Protein AF-A0A8J3FN92-F1 (afdb_monomer)

Organism: NCBI:txid1751298

Mean predicted aligned error: 16.48 Å

Radius of gyration: 30.53 Å; Cα contacts (8 Å, |Δi|>4): 1046; chains: 1; bounding box: 76×40×89 Å

InterPro domains:
  IPR008884 Macrocin-O-methyltransferase [PF05711] (435-612)
  IPR011701 Major facilitator superfamily [PF07690] (20-352)
  IPR029063 S-adenosyl-L-methionine-dependent methyltransferase superfamily [G3DSA:3.40.50.150] (393-631)
  IPR029063 S-adenosyl-L-methionine-dependent methyltransferase superfamily [SSF53335] (524-622)
  IPR036259 MFS transporter superfamily [G3DSA:1.20.1250.20] (9-387)
  IPR036259 MFS transporter superfamily [SSF103473] (17-394)

pLDDT: mean 85.81, std 14.99, range [24.7, 98.38]

Secondary structure (DSSP, 8-state):
--------S--HHHHHHHHHHHHHHHHHHHHHHHHHHHHHHHH--HHHHHHHHHHHHHHHHHHGGGHHHHHTTS-HHHHHHHHHHHHHHHHHHHHHHHHSSSS--HHHHHHHHHHHHHHHHHHHHHHHHHHHHHS-TTTHHHHHHHHHHHHHHHHHHHHHHHHHHHHHS-THHHHHHHHHHHHHHHHT------PPPPPP---HHHHHHHHHT-HHHHHHHHHHHHHHHHT--HHHHHHHHHHHHSTT-HHHHHHHHHHHHHHHHHHHHHHHH--S-HHHHHHHHHHHHHHHHHHHHT---HHHHHHHHHHHHHHHHHHHHHHHHHHHHSS-GGGHHHHHHHHHIIIIITHHHHHHHHHHHHHHH-HHHHHHHHHHHHHHHHHHHHHHHHHS-----TT------S--------TT-HHHHHHHTT--S--STTHHHHHHHHHHHHHHTT--SEEEEE--TTSHHHHHHHHHS-TTS-EEEEE-SSSPPPP-TTS-HHHHHHHHHHHTT--SSHHHHHHHHTTTTHHHHHHHHHHHTT--TTTTTEEEEES-HHHH----S-EEEEEE---SHHHHHHHHHHHTTTEEEEEEEEETTTTT-HHHHHHHHHHHTT-TTEEEEEESSSEEEEE-

Foldseek 3Di:
DDDPPPPPLDDLLLVLLLQLLLLLLLLVLLLLLLLLLLQCVQPVALLLSLQLQLLLQVLLLVCLLVLLVVQAPDDLLVLLLVLLQVLLVLLLQLLCQLPDPDHRPSVSNSVSSNSNSNSVSNNVSSCVQVLPFVDDPVCSVVSVVSSVVSSLLSNLNNQLVSLVCVQPHRSSVSSVSSSVSSVSSSVSNDDDDDDRDDDDSDDLVVLVVVQVVQVLLVLLLVLLLVLLLQAVLCSSLLQQCCVFAVVSRSNLSNLLSNLLSQLLVVLLVCLVVDPDQLLVLLLQLLLQLLVLQLVLLVDDPSVSNSNSSSSNSNSVNSNLNSSLVCLCVVDDPVSSVSSVVSSVCSNRVSRSNSSSVLSVVCNVPNSSVSSNVSSNSSNVSSVVSVVVVVPPPPPPPPPDDDDDPDDDDPPDDDLPCLLVLCLVQLLDPPNDPDQLVVLLVQLLVLQVVVFDDAEEEAPCQSNSSVLSNLSSHDLPHAYEYEDQLAQDDQADPLWDVVSNVVSVCLVVLNDPDPNSVVSSVCRPPRVVSNVVSCVVNVHDCVRSNYHYFHDQCVVTVADDAAHQEYEYADAYQVSLLSCCVRHVVRHTQFGKYKDSQCQPIPNNVCSVVVVVVPDVQWDWPDDDRMTMITGD

Structure (mmCIF, N/CA/C/O backbone):
data_AF-A0A8J3FN92-F1
#
_entry.id   AF-A0A8J3FN92-F1
#
loop_
_atom_site.group_PDB
_atom_site.id
_atom_site.type_symbol
_atom_site.label_atom_id
_atom_site.label_alt_id
_atom_site.label_comp_id
_atom_site.label_asym_id
_atom_site.label_entity_id
_atom_site.label_seq_id
_atom_site.pdbx_PDB_ins_code
_atom_site.Cartn_x
_atom_site.Cartn_y
_atom_site.Cartn_z
_atom_site.occupancy
_atom_site.B_iso_or_equiv
_atom_site.auth_seq_id
_atom_site.auth_comp_id
_atom_site.auth_asym_id
_atom_site.auth_atom_id
_atom_site.pdbx_PDB_model_num
ATOM 1 N N . MET A 1 1 ? -40.124 -22.293 2.763 1.00 37.16 1 MET A N 1
ATOM 2 C CA . MET A 1 1 ? -39.579 -21.018 2.245 1.00 37.16 1 MET A CA 1
ATOM 3 C C . MET A 1 1 ? -38.250 -21.311 1.565 1.00 37.16 1 MET A C 1
ATOM 5 O O . MET A 1 1 ? -37.435 -22.005 2.156 1.00 37.16 1 MET A O 1
ATOM 9 N N . ARG A 1 2 ? -38.061 -20.895 0.305 1.00 24.70 2 ARG A N 1
ATOM 10 C CA . ARG A 1 2 ? -36.775 -21.062 -0.399 1.00 24.70 2 ARG A CA 1
ATOM 11 C C . ARG A 1 2 ? -35.716 -20.167 0.270 1.00 24.70 2 ARG A C 1
ATOM 13 O O . ARG A 1 2 ? -36.079 -19.059 0.663 1.00 24.70 2 ARG A O 1
ATOM 20 N N . PRO A 1 3 ? -34.450 -20.601 0.397 1.00 33.12 3 PRO A N 1
ATOM 21 C CA . PRO A 1 3 ? -33.409 -19.762 0.971 1.00 33.12 3 PRO A CA 1
ATOM 22 C C . PRO A 1 3 ? -33.221 -18.541 0.071 1.00 33.12 3 PRO A C 1
ATOM 24 O O . PRO A 1 3 ? -33.032 -18.681 -1.139 1.00 33.12 3 PRO A O 1
ATOM 27 N N . ILE A 1 4 ? -33.302 -17.346 0.651 1.00 33.41 4 ILE A N 1
ATOM 28 C CA . ILE A 1 4 ? -32.921 -16.107 -0.026 1.00 33.41 4 ILE A CA 1
ATOM 29 C C . ILE A 1 4 ? -31.420 -16.236 -0.292 1.00 33.41 4 ILE A C 1
ATOM 31 O O . ILE A 1 4 ? -30.611 -16.167 0.631 1.00 33.41 4 ILE A O 1
ATOM 35 N N . ALA A 1 5 ? -31.049 -16.517 -1.542 1.00 33.19 5 ALA A N 1
ATOM 36 C CA . ALA A 1 5 ? -29.658 -16.564 -1.960 1.00 33.19 5 ALA A CA 1
ATOM 37 C C . ALA A 1 5 ? -28.997 -15.234 -1.572 1.00 33.19 5 ALA A C 1
ATOM 39 O O . ALA A 1 5 ? -29.401 -14.177 -2.060 1.00 33.19 5 ALA A O 1
ATOM 40 N 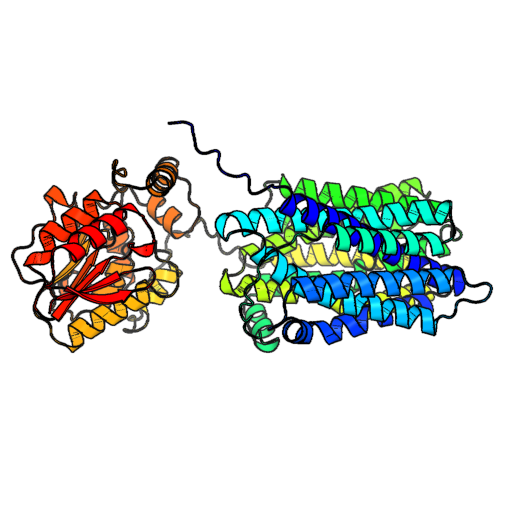N . ARG A 1 6 ? -28.007 -15.286 -0.669 1.00 41.16 6 ARG A N 1
ATOM 41 C CA . ARG A 1 6 ? -27.130 -14.151 -0.359 1.00 41.16 6 ARG A CA 1
ATOM 42 C C . ARG A 1 6 ? -26.590 -13.643 -1.693 1.00 41.16 6 ARG A C 1
ATOM 44 O O . ARG A 1 6 ? -25.859 -14.367 -2.366 1.00 41.16 6 ARG A O 1
ATOM 51 N N . ALA A 1 7 ? -27.002 -12.450 -2.116 1.00 52.44 7 ALA A N 1
ATOM 52 C CA . ALA A 1 7 ? -26.497 -11.872 -3.350 1.00 52.44 7 ALA A CA 1
ATOM 53 C C . ALA A 1 7 ? -24.972 -11.756 -3.220 1.00 52.44 7 ALA A C 1
ATOM 55 O O . ALA A 1 7 ? -24.471 -11.040 -2.354 1.00 52.44 7 ALA A O 1
ATOM 56 N N . SER A 1 8 ? -24.243 -12.517 -4.037 1.00 69.50 8 SER A N 1
ATOM 57 C CA . SER A 1 8 ? -22.784 -12.474 -4.094 1.00 69.50 8 SER A CA 1
ATOM 58 C C . SER A 1 8 ? -22.333 -11.030 -4.316 1.00 69.50 8 SER A C 1
ATOM 60 O O . SER A 1 8 ? -22.769 -10.380 -5.270 1.00 69.50 8 SER A O 1
ATOM 62 N N . TRP A 1 9 ? -21.446 -10.529 -3.452 1.00 76.75 9 TRP A N 1
ATOM 63 C CA . TRP A 1 9 ? -20.804 -9.224 -3.639 1.00 76.75 9 TRP A CA 1
ATOM 64 C C . TRP A 1 9 ? -20.029 -9.163 -4.959 1.00 76.75 9 TRP A C 1
ATOM 66 O O . TRP A 1 9 ? -19.867 -8.087 -5.527 1.00 76.75 9 TRP A O 1
ATOM 76 N N . TRP A 1 10 ? -19.600 -10.324 -5.464 1.00 84.00 10 TRP A N 1
ATOM 77 C CA . TRP A 1 10 ? -19.093 -10.499 -6.813 1.00 84.00 10 TRP A CA 1
ATOM 78 C C . TRP A 1 10 ? -20.262 -10.645 -7.793 1.00 84.00 10 TRP A C 1
ATOM 80 O O . TRP A 1 10 ? -20.818 -11.733 -7.964 1.00 84.00 10 TRP A O 1
ATOM 90 N N . ASN A 1 11 ? -20.645 -9.534 -8.418 1.00 86.56 11 ASN A N 1
ATOM 91 C CA . ASN A 1 11 ? -21.661 -9.451 -9.463 1.00 86.56 11 ASN A CA 1
ATOM 92 C C . ASN A 1 11 ? -21.067 -8.889 -10.769 1.00 86.56 11 ASN A C 1
ATOM 94 O O . ASN A 1 11 ? -19.880 -8.566 -10.846 1.00 86.56 11 ASN A O 1
ATOM 98 N N . ALA A 1 12 ? -21.894 -8.761 -11.810 1.00 86.19 12 ALA A N 1
ATOM 99 C CA . ALA A 1 12 ? -21.448 -8.259 -13.108 1.00 86.19 12 ALA A CA 1
ATOM 100 C C . ALA A 1 12 ? -20.805 -6.862 -13.023 1.00 86.19 12 ALA A C 1
ATOM 102 O O . ALA A 1 12 ? -19.780 -6.637 -13.654 1.00 86.19 12 ALA A O 1
ATOM 103 N N . ALA A 1 13 ? -21.344 -5.948 -12.209 1.00 85.31 13 ALA A N 1
ATOM 104 C CA . ALA A 1 13 ? -20.811 -4.594 -12.069 1.00 85.31 13 ALA A CA 1
ATOM 105 C C . ALA A 1 13 ? -19.442 -4.582 -11.371 1.00 85.31 13 ALA A C 1
ATOM 107 O O . ALA A 1 13 ? -18.504 -3.947 -11.852 1.00 85.31 13 ALA A O 1
ATOM 108 N N . THR A 1 14 ? -19.293 -5.312 -10.263 1.00 87.38 14 THR A N 1
ATOM 109 C CA . THR A 1 14 ? -18.003 -5.411 -9.563 1.00 87.38 14 THR A CA 1
ATOM 110 C C . THR A 1 14 ? -16.959 -6.127 -10.418 1.00 87.38 14 THR A C 1
ATOM 112 O O . THR A 1 14 ? -15.819 -5.679 -10.476 1.00 87.38 14 THR A O 1
ATOM 115 N N . ALA A 1 15 ? -17.347 -7.180 -11.145 1.00 89.00 15 ALA A N 1
ATOM 116 C CA . ALA A 1 15 ? -16.450 -7.909 -12.040 1.00 89.00 15 ALA A CA 1
ATOM 117 C C . ALA A 1 15 ? -15.995 -7.051 -13.233 1.00 89.00 15 ALA A C 1
ATOM 119 O O . ALA A 1 15 ? -14.806 -7.022 -13.546 1.00 89.00 15 ALA A O 1
ATOM 120 N N . GLN A 1 16 ? -16.917 -6.316 -13.866 1.00 89.94 16 GLN A N 1
ATOM 121 C CA . GLN A 1 16 ? -16.602 -5.377 -14.947 1.00 89.94 16 GLN A CA 1
ATOM 122 C C . GLN A 1 16 ? -15.615 -4.304 -14.483 1.00 89.94 16 GLN A C 1
ATOM 124 O O . GLN A 1 16 ? -14.618 -4.059 -15.160 1.00 89.94 16 GLN A O 1
ATOM 129 N N . TYR A 1 17 ? -15.846 -3.723 -13.302 1.00 89.94 17 TYR A N 1
ATOM 130 C CA . TYR A 1 17 ? -14.939 -2.734 -12.732 1.00 89.94 17 TYR A CA 1
ATOM 131 C C . TYR A 1 17 ? -13.543 -3.320 -12.471 1.00 89.94 17 TYR A C 1
ATOM 133 O O . TYR A 1 17 ? -12.545 -2.749 -12.905 1.00 89.94 17 TYR A O 1
ATOM 141 N N . THR A 1 18 ? -13.455 -4.470 -11.793 1.00 90.31 18 THR A N 1
ATOM 142 C CA . THR A 1 18 ? -12.167 -5.107 -11.477 1.00 90.31 18 THR A CA 1
ATOM 143 C C . THR A 1 18 ? -11.398 -5.509 -12.741 1.00 90.31 18 THR A C 1
ATOM 145 O O . THR A 1 18 ? -10.176 -5.367 -12.779 1.00 90.31 18 THR A O 1
ATOM 148 N N . LEU A 1 19 ? -12.093 -5.957 -13.793 1.00 92.31 19 LEU A N 1
ATOM 149 C CA . LEU A 1 19 ? -11.478 -6.233 -15.092 1.00 92.31 19 LEU A CA 1
ATOM 150 C C . LEU A 1 19 ? -10.980 -4.950 -15.772 1.00 92.31 19 LEU A C 1
ATOM 152 O O . LEU A 1 19 ? -9.858 -4.926 -16.274 1.00 92.31 19 LEU A O 1
ATOM 156 N N . GLY A 1 20 ? -11.787 -3.885 -15.765 1.00 90.88 20 GLY A N 1
ATOM 157 C CA . GLY A 1 20 ? -11.396 -2.578 -16.294 1.00 90.88 20 GLY A CA 1
ATOM 158 C C . GLY A 1 20 ? -10.135 -2.039 -15.619 1.00 90.88 20 GLY A C 1
ATOM 159 O O . GLY A 1 20 ? -9.220 -1.601 -16.310 1.00 90.88 20 GLY A O 1
ATOM 160 N N . GLU A 1 21 ? -10.055 -2.160 -14.292 1.00 90.25 21 GLU A N 1
ATOM 161 C CA . GLU A 1 21 ? -8.888 -1.778 -13.489 1.00 90.25 21 GLU A CA 1
ATOM 162 C C . GLU A 1 21 ? -7.637 -2.590 -13.851 1.00 90.25 21 GLU A C 1
ATOM 164 O O . GLU A 1 21 ? -6.563 -2.021 -14.044 1.00 90.25 21 GLU A O 1
ATOM 169 N N . LEU A 1 22 ? -7.757 -3.919 -13.949 1.00 92.69 22 LEU A N 1
ATOM 170 C CA . LEU A 1 22 ? -6.646 -4.793 -14.338 1.00 92.69 22 LEU A CA 1
ATOM 171 C C . LEU A 1 22 ? -6.081 -4.382 -15.701 1.00 92.69 22 LEU A C 1
ATOM 173 O O . LEU A 1 22 ? -4.863 -4.273 -15.860 1.00 92.69 22 LEU A O 1
ATOM 177 N N . LEU A 1 23 ? -6.964 -4.150 -16.675 1.00 93.19 23 LEU A N 1
ATOM 178 C CA . LEU A 1 23 ? -6.589 -3.766 -18.032 1.00 93.19 23 LEU A CA 1
ATOM 179 C C . LEU A 1 23 ? -5.910 -2.394 -18.067 1.00 93.19 23 LEU A C 1
ATOM 181 O O . LEU A 1 23 ? -4.795 -2.304 -18.578 1.00 93.19 23 LEU A O 1
ATOM 185 N N . SER A 1 24 ? -6.521 -1.349 -17.496 1.00 92.00 24 SER A N 1
ATOM 186 C CA . SER A 1 24 ? -5.946 0.008 -17.518 1.00 92.00 24 SER A CA 1
ATOM 187 C C . SER A 1 24 ? -4.624 0.094 -16.761 1.00 92.00 24 SER A C 1
ATOM 189 O O . SER A 1 24 ? -3.693 0.765 -17.202 1.00 92.00 24 SER A O 1
ATOM 191 N N . GLN A 1 25 ? -4.490 -0.629 -15.646 1.00 92.62 25 GLN A N 1
ATOM 192 C CA . GLN A 1 25 ? -3.230 -0.692 -14.907 1.00 92.62 25 GLN A CA 1
ATOM 193 C C . GLN A 1 25 ? -2.150 -1.454 -15.673 1.00 92.62 25 GLN A C 1
ATOM 195 O O . GLN A 1 25 ? -0.979 -1.096 -15.573 1.00 92.62 25 GLN A O 1
ATOM 200 N N . SER A 1 26 ? -2.522 -2.468 -16.455 1.00 93.81 26 SER A N 1
ATOM 201 C CA . SER A 1 26 ? -1.578 -3.157 -17.338 1.00 93.81 26 SER A CA 1
ATOM 202 C C . SER A 1 26 ? -1.090 -2.220 -18.442 1.00 93.81 26 SER A C 1
ATOM 204 O O . SER A 1 26 ? 0.119 -2.055 -18.603 1.00 93.81 26 SER A O 1
ATOM 206 N N . GLY A 1 27 ? -2.007 -1.542 -19.142 1.00 94.25 27 GLY A N 1
ATOM 207 C CA . GLY A 1 27 ? -1.684 -0.567 -20.189 1.00 94.25 27 GLY A CA 1
ATOM 208 C C . GLY A 1 27 ? -0.798 0.574 -19.691 1.00 94.25 27 GLY A C 1
ATOM 209 O O . GLY A 1 27 ? 0.244 0.851 -20.285 1.00 94.25 27 GLY A O 1
ATOM 210 N N . THR A 1 28 ? -1.130 1.157 -18.535 1.00 93.19 28 THR A N 1
ATOM 211 C CA . THR A 1 28 ? -0.371 2.277 -17.954 1.00 93.19 28 THR A CA 1
ATOM 212 C C . THR A 1 28 ? 1.106 1.921 -17.784 1.00 93.19 28 THR A C 1
ATOM 214 O O . THR A 1 28 ? 1.997 2.730 -18.059 1.00 93.19 28 THR A O 1
ATOM 217 N N . TYR A 1 29 ? 1.385 0.693 -17.336 1.00 92.38 29 TYR A N 1
ATOM 218 C CA . TYR A 1 29 ? 2.753 0.224 -17.142 1.00 92.38 29 TYR A CA 1
ATOM 219 C C . TYR A 1 29 ? 3.408 -0.281 -18.434 1.00 92.38 29 TYR A C 1
ATOM 221 O O . TYR A 1 29 ? 4.629 -0.176 -18.548 1.00 92.38 29 TYR A O 1
ATOM 229 N N . VAL A 1 30 ? 2.630 -0.728 -19.432 1.00 95.06 30 VAL A N 1
ATOM 230 C CA . VAL A 1 30 ? 3.137 -0.932 -20.801 1.00 95.06 30 VAL A CA 1
ATOM 231 C C . VAL A 1 30 ? 3.701 0.385 -21.341 1.00 95.06 30 VAL A C 1
ATOM 233 O O . VAL A 1 30 ? 4.871 0.459 -21.725 1.00 95.06 30 VAL A O 1
ATOM 236 N N . SER A 1 31 ? 2.900 1.453 -21.287 1.00 94.88 31 SER A N 1
ATOM 237 C CA . SER A 1 31 ? 3.325 2.802 -21.661 1.00 94.88 31 SER A CA 1
ATOM 238 C C . SER A 1 31 ? 4.481 3.296 -20.802 1.00 94.88 31 SER A C 1
ATOM 240 O O . SER A 1 31 ? 5.387 3.946 -21.315 1.00 94.88 31 SER A O 1
ATOM 242 N N . ALA A 1 32 ? 4.498 3.001 -19.498 1.00 92.25 32 ALA A N 1
ATOM 243 C CA . ALA A 1 32 ? 5.590 3.419 -18.624 1.00 92.25 32 ALA A CA 1
ATOM 244 C C . ALA A 1 32 ? 6.953 2.896 -19.085 1.00 92.25 32 ALA A C 1
ATOM 246 O O . ALA A 1 32 ? 7.886 3.684 -19.255 1.00 92.25 32 ALA A O 1
ATOM 247 N N . THR A 1 33 ? 7.032 1.597 -19.359 1.00 92.44 33 THR A N 1
ATOM 248 C CA . THR A 1 33 ? 8.243 0.958 -19.877 1.00 92.44 33 THR A CA 1
ATOM 249 C C . THR A 1 33 ? 8.581 1.447 -21.284 1.00 92.44 33 THR A C 1
ATOM 251 O O . THR A 1 33 ? 9.740 1.755 -21.563 1.00 92.44 33 THR A O 1
ATOM 254 N N . ALA A 1 34 ? 7.582 1.593 -22.160 1.00 94.00 34 ALA A N 1
ATOM 255 C CA . ALA A 1 34 ? 7.798 2.074 -23.521 1.00 94.00 34 ALA A CA 1
ATOM 256 C C . ALA A 1 34 ? 8.308 3.522 -23.572 1.00 94.00 34 ALA A C 1
ATOM 258 O O . ALA A 1 34 ? 9.201 3.813 -24.359 1.00 94.00 34 ALA A O 1
ATOM 259 N N . GLN A 1 35 ? 7.813 4.429 -22.721 1.00 94.38 35 GLN A N 1
ATOM 260 C CA . GLN A 1 35 ? 8.315 5.809 -22.682 1.00 94.38 35 GLN A CA 1
ATOM 261 C C . GLN A 1 35 ? 9.791 5.871 -22.270 1.00 94.38 35 GLN A C 1
ATOM 263 O O . GLN A 1 35 ? 10.562 6.599 -22.892 1.00 94.38 35 GLN A O 1
ATOM 268 N N . ALA A 1 36 ? 10.184 5.088 -21.259 1.00 92.75 36 ALA A N 1
ATOM 269 C CA . ALA A 1 36 ? 11.577 4.991 -20.828 1.00 92.75 36 ALA A CA 1
ATOM 270 C C . ALA A 1 36 ? 12.479 4.497 -21.970 1.00 92.75 36 ALA A C 1
ATOM 272 O O . ALA A 1 36 ? 13.523 5.085 -22.245 1.00 92.75 36 ALA A O 1
ATOM 273 N N . TRP A 1 37 ? 12.028 3.455 -22.673 1.00 92.12 37 TRP A N 1
ATOM 274 C CA . TRP A 1 37 ? 12.734 2.890 -23.816 1.00 92.12 37 TRP A CA 1
ATOM 275 C C . TRP A 1 37 ? 12.850 3.858 -24.995 1.00 92.12 37 TRP A C 1
ATOM 277 O O . TRP A 1 37 ? 13.923 3.974 -25.576 1.00 92.12 37 TRP A O 1
ATOM 287 N N . VAL A 1 38 ? 11.769 4.562 -25.349 1.00 93.12 38 VAL A N 1
ATOM 288 C CA . VAL A 1 38 ? 11.742 5.524 -26.466 1.00 93.12 38 VAL A CA 1
ATOM 289 C C . VAL A 1 38 ? 12.715 6.666 -26.226 1.00 93.12 38 VAL A C 1
ATOM 291 O O . VAL A 1 38 ? 13.499 6.990 -27.113 1.00 93.12 38 VAL A O 1
ATOM 294 N N . VAL A 1 39 ? 12.693 7.249 -25.025 1.00 94.19 39 VAL A N 1
ATOM 295 C CA . VAL A 1 39 ? 13.608 8.337 -24.666 1.00 94.19 39 VAL A CA 1
ATOM 296 C C . VAL A 1 39 ? 15.045 7.845 -24.744 1.00 94.19 39 VAL A C 1
ATOM 298 O O . VAL A 1 39 ? 15.847 8.454 -25.444 1.00 94.19 39 VAL A O 1
ATOM 301 N N . LEU A 1 40 ? 15.357 6.714 -24.103 1.00 91.50 40 LEU A N 1
ATOM 302 C CA . LEU A 1 40 ? 16.725 6.205 -24.068 1.00 91.50 40 LEU A CA 1
ATOM 303 C C . LEU A 1 40 ? 17.232 5.776 -25.449 1.00 91.50 40 LEU A C 1
ATOM 305 O O . LEU A 1 40 ? 18.367 6.075 -25.799 1.00 91.50 40 LEU A O 1
ATOM 309 N N . SER A 1 41 ? 16.391 5.119 -26.249 1.00 89.00 41 SER A N 1
ATOM 310 C CA . SER A 1 41 ? 16.761 4.682 -27.598 1.00 89.00 41 SER A CA 1
ATOM 311 C C . SER A 1 41 ? 17.006 5.865 -28.533 1.00 89.00 41 SER A C 1
ATOM 313 O O . SER A 1 41 ? 17.881 5.781 -29.392 1.00 89.00 41 SER A O 1
ATOM 315 N N . ALA A 1 42 ? 16.260 6.961 -28.360 1.00 89.88 42 ALA A N 1
ATOM 316 C CA . ALA A 1 42 ? 16.386 8.154 -29.188 1.00 89.88 42 ALA A CA 1
ATOM 317 C C . ALA A 1 42 ? 17.551 9.064 -28.774 1.00 89.88 42 ALA A C 1
ATOM 319 O O . ALA A 1 42 ? 18.205 9.631 -29.645 1.00 89.88 42 ALA A O 1
ATOM 320 N N . THR A 1 43 ? 17.802 9.237 -27.472 1.00 91.50 43 THR A N 1
ATOM 321 C CA . THR A 1 43 ? 18.854 10.148 -26.987 1.00 91.50 43 THR A CA 1
ATOM 322 C C . THR A 1 43 ? 20.189 9.454 -26.767 1.00 91.50 43 THR A C 1
ATOM 324 O O . THR A 1 43 ? 21.220 10.116 -26.810 1.00 91.50 43 THR A O 1
ATOM 327 N N . GLN A 1 44 ? 20.177 8.143 -26.494 1.00 88.88 44 GLN A N 1
ATOM 328 C CA . GLN A 1 44 ? 21.337 7.362 -26.049 1.00 88.88 44 GLN A CA 1
ATOM 329 C C . GLN A 1 44 ? 22.053 7.968 -24.828 1.00 88.88 44 GLN A C 1
ATOM 331 O O . GLN A 1 44 ? 23.190 7.614 -24.532 1.00 88.88 44 GLN A O 1
ATOM 336 N N . ASP A 1 45 ? 21.377 8.832 -24.068 1.00 91.50 45 ASP A N 1
ATOM 337 C CA . ASP A 1 45 ? 21.942 9.599 -22.956 1.00 91.50 45 ASP A CA 1
ATOM 338 C C . ASP A 1 45 ? 21.195 9.289 -21.644 1.00 91.50 45 ASP A C 1
ATOM 340 O O . ASP A 1 45 ? 19.967 9.459 -21.597 1.00 91.50 45 ASP A O 1
ATOM 344 N N . PRO A 1 46 ? 21.888 8.870 -20.559 1.00 93.81 46 PRO A N 1
ATOM 345 C CA . PRO A 1 46 ? 21.235 8.571 -19.290 1.00 93.81 46 PRO A CA 1
ATOM 346 C C . PRO A 1 46 ? 20.589 9.797 -18.665 1.00 93.81 46 PRO A C 1
ATOM 348 O O . PRO A 1 46 ? 19.505 9.685 -18.093 1.00 93.81 46 PRO A O 1
ATOM 351 N N . LEU A 1 47 ? 21.230 10.965 -18.774 1.00 94.88 47 LEU A N 1
ATOM 352 C CA . LEU A 1 47 ? 20.741 12.187 -18.141 1.00 94.88 47 LEU A CA 1
ATOM 353 C C . LEU A 1 47 ? 19.400 12.608 -18.735 1.00 94.88 47 LEU A C 1
ATOM 355 O O . LEU A 1 47 ? 18.476 12.919 -17.986 1.00 94.88 47 LEU A O 1
ATOM 359 N N . SER A 1 48 ? 19.248 12.519 -20.055 1.00 94.56 48 SER A N 1
ATOM 360 C CA . SER A 1 48 ? 17.977 12.740 -20.748 1.00 94.56 48 SER A CA 1
ATOM 361 C C . SER A 1 48 ? 16.859 11.826 -20.234 1.00 94.56 48 SER A C 1
ATOM 363 O O . SER A 1 48 ? 15.741 12.294 -20.006 1.00 94.56 48 SER A O 1
ATOM 365 N N . LEU A 1 49 ? 17.148 10.542 -19.980 1.00 94.81 49 LEU A N 1
ATOM 366 C CA . LEU A 1 49 ? 16.181 9.623 -19.368 1.00 94.81 49 LEU A CA 1
ATOM 367 C C . LEU A 1 49 ? 15.840 10.034 -17.926 1.00 94.81 49 LEU A C 1
ATOM 369 O O . LEU A 1 49 ? 14.669 10.021 -17.541 1.00 94.81 49 LEU A O 1
ATOM 373 N N . GLY A 1 50 ? 16.836 10.436 -17.134 1.00 94.88 50 GLY A N 1
ATOM 374 C CA . GLY A 1 50 ? 16.633 10.950 -15.777 1.00 94.88 50 GLY A CA 1
ATOM 375 C C . GLY A 1 50 ? 15.749 12.200 -15.746 1.00 94.88 50 GLY A C 1
ATOM 376 O O . GLY A 1 50 ? 14.790 12.258 -14.975 1.00 94.88 50 GLY A O 1
ATOM 377 N N . ILE A 1 51 ? 16.020 13.169 -16.627 1.00 95.94 51 ILE A N 1
ATOM 378 C CA . ILE A 1 51 ? 15.231 14.399 -16.794 1.00 95.94 51 ILE A CA 1
ATOM 379 C C . ILE A 1 51 ? 13.801 14.055 -17.202 1.00 95.94 51 ILE A C 1
ATOM 381 O O . ILE A 1 51 ? 12.854 14.572 -16.610 1.00 95.94 51 ILE A O 1
ATOM 385 N N . PHE A 1 52 ? 13.628 13.148 -18.163 1.00 95.75 52 PHE A N 1
ATOM 386 C CA . PHE A 1 52 ? 12.309 12.690 -18.582 1.00 95.75 52 PHE A CA 1
ATOM 387 C C . PHE A 1 52 ? 11.515 12.084 -17.416 1.00 95.75 52 PHE A C 1
ATOM 389 O O . PHE A 1 52 ? 10.364 12.456 -17.192 1.00 95.75 52 PHE A O 1
ATOM 396 N N . MET A 1 53 ? 12.127 11.193 -16.632 1.00 93.81 53 MET A N 1
ATOM 397 C CA . MET A 1 53 ? 11.481 10.585 -15.465 1.00 93.81 53 MET A CA 1
ATOM 398 C C . MET A 1 53 ? 11.134 11.627 -14.394 1.00 93.81 53 MET A C 1
ATOM 400 O O . MET A 1 53 ? 10.046 11.581 -13.816 1.00 93.81 53 MET A O 1
ATOM 404 N N . ALA A 1 54 ? 12.014 12.602 -14.158 1.00 94.06 54 ALA A N 1
ATOM 405 C CA . ALA A 1 54 ? 11.751 13.688 -13.222 1.00 94.06 54 ALA A CA 1
ATOM 406 C C . ALA A 1 54 ? 10.592 14.584 -13.673 1.00 94.06 54 ALA A C 1
ATOM 408 O O . ALA A 1 54 ? 9.710 14.883 -12.870 1.00 94.06 54 ALA A O 1
ATOM 409 N N . LEU A 1 55 ? 10.542 14.954 -14.955 1.00 94.69 55 LEU A N 1
ATOM 410 C CA . LEU A 1 55 ? 9.432 15.715 -15.534 1.00 94.69 55 LEU A CA 1
ATOM 411 C C . LEU A 1 55 ? 8.130 14.917 -15.531 1.00 94.69 55 LEU A C 1
ATOM 413 O O . LEU A 1 55 ? 7.066 15.485 -15.308 1.00 94.69 55 LEU A O 1
ATOM 417 N N . ARG A 1 56 ? 8.205 13.601 -15.732 1.00 92.12 56 ARG A N 1
ATOM 418 C CA . ARG A 1 56 ? 7.038 12.724 -15.714 1.00 92.12 56 ARG A CA 1
ATOM 419 C C . ARG A 1 56 ? 6.409 12.625 -14.321 1.00 92.12 56 ARG A C 1
ATOM 421 O O . ARG A 1 56 ? 5.196 12.757 -14.203 1.00 92.12 56 ARG A O 1
ATOM 428 N N . TYR A 1 57 ? 7.196 12.382 -13.273 1.00 90.56 57 TYR A N 1
ATOM 429 C CA . TYR A 1 57 ? 6.665 12.139 -11.920 1.00 90.56 57 TYR A CA 1
ATOM 430 C C . TYR A 1 57 ? 6.613 13.389 -11.028 1.00 90.56 57 TYR A C 1
ATOM 432 O O . TYR A 1 57 ? 5.795 13.452 -10.110 1.00 90.56 57 TYR A O 1
ATOM 440 N N . GLY A 1 58 ? 7.453 14.395 -11.282 1.00 91.94 58 GLY A N 1
ATOM 441 C CA . GLY A 1 58 ? 7.590 15.595 -10.451 1.00 91.94 58 GLY A CA 1
ATOM 442 C C . GLY A 1 58 ? 6.300 16.411 -10.321 1.00 91.94 58 GLY A C 1
ATOM 443 O O . GLY A 1 58 ? 5.836 16.619 -9.199 1.00 91.94 58 GLY A O 1
ATOM 444 N N . PRO A 1 59 ? 5.662 16.827 -11.431 1.00 91.44 59 PRO A N 1
ATOM 445 C CA . PRO A 1 59 ? 4.403 17.566 -11.390 1.00 91.44 59 PRO A CA 1
ATOM 446 C C . PRO A 1 59 ? 3.293 16.794 -10.670 1.00 91.44 59 PRO A C 1
ATOM 448 O O . PRO A 1 59 ? 2.566 17.366 -9.863 1.00 91.44 59 PRO A O 1
ATOM 451 N N . ALA A 1 60 ? 3.198 15.482 -10.897 1.00 87.38 60 ALA A N 1
ATOM 452 C CA . ALA A 1 60 ? 2.221 14.625 -10.231 1.00 87.38 60 ALA A CA 1
ATOM 453 C C . ALA A 1 60 ? 2.440 14.580 -8.706 1.00 87.38 60 ALA A C 1
ATOM 455 O O . ALA A 1 60 ? 1.487 14.724 -7.936 1.00 87.38 60 ALA A O 1
ATOM 456 N N . ALA A 1 61 ? 3.696 14.460 -8.260 1.00 84.69 61 ALA A N 1
ATOM 457 C CA . ALA A 1 61 ? 4.055 14.495 -6.843 1.00 84.69 61 ALA A CA 1
ATOM 458 C C . ALA A 1 61 ? 3.691 15.836 -6.186 1.00 84.69 61 ALA A C 1
ATOM 460 O O . ALA A 1 61 ? 3.156 15.846 -5.077 1.00 84.69 61 ALA A O 1
ATOM 461 N N . LEU A 1 62 ? 3.914 16.952 -6.889 1.00 85.00 62 LEU A N 1
ATOM 462 C CA . LEU A 1 62 ? 3.518 18.277 -6.416 1.00 85.00 62 LEU A CA 1
ATOM 463 C C . LEU A 1 62 ? 1.998 18.393 -6.319 1.00 85.00 62 LEU A C 1
ATOM 465 O O . LEU A 1 62 ? 1.505 18.806 -5.286 1.00 85.00 62 LEU A O 1
ATOM 469 N N . VAL A 1 63 ? 1.238 17.989 -7.338 1.00 82.94 63 VAL A N 1
ATOM 470 C CA . VAL A 1 63 ? -0.224 18.189 -7.376 1.00 82.94 63 VAL A CA 1
ATOM 471 C C . VAL A 1 63 ? -0.989 17.259 -6.412 1.00 82.94 63 VAL A C 1
ATOM 473 O O . VAL A 1 63 ? -2.107 17.577 -5.999 1.00 82.94 63 VAL A O 1
ATOM 476 N N . THR A 1 64 ? -0.384 16.142 -5.989 1.00 79.94 64 THR A N 1
ATOM 477 C CA . THR A 1 64 ? -1.006 15.104 -5.138 1.00 79.94 64 THR A CA 1
ATOM 478 C C . THR A 1 64 ? -1.770 15.637 -3.907 1.00 79.94 64 THR A C 1
ATOM 480 O O . THR A 1 64 ? -2.915 15.220 -3.717 1.00 79.94 64 THR A O 1
ATOM 483 N N . PRO A 1 65 ? -1.244 16.569 -3.083 1.00 72.06 65 PRO A N 1
ATOM 484 C CA . PRO A 1 65 ? -1.955 17.081 -1.905 1.00 72.06 65 PRO A CA 1
ATOM 485 C C . PRO A 1 65 ? -3.239 17.855 -2.232 1.00 72.06 65 PRO A C 1
ATOM 487 O O . PRO A 1 65 ? -4.152 17.914 -1.410 1.00 72.06 65 PRO A O 1
ATOM 490 N N . TRP A 1 66 ? -3.325 18.450 -3.424 1.00 73.31 66 TRP A N 1
ATOM 491 C CA . TRP A 1 66 ? -4.460 19.275 -3.849 1.00 73.31 66 TRP A CA 1
ATOM 492 C C . TRP A 1 66 ? -5.516 18.494 -4.636 1.00 73.31 66 TRP A C 1
ATOM 494 O O . TRP A 1 66 ? -6.630 18.983 -4.824 1.00 73.31 66 TRP A O 1
ATOM 504 N N . ILE A 1 67 ? -5.209 17.263 -5.051 1.00 69.12 67 ILE A N 1
ATOM 505 C CA . ILE A 1 67 ? -6.102 16.446 -5.878 1.00 69.12 67 ILE A CA 1
ATOM 506 C C . ILE A 1 67 ? -7.393 16.036 -5.166 1.00 69.12 67 ILE A C 1
ATOM 508 O O . ILE A 1 67 ? -8.429 15.931 -5.818 1.00 69.12 67 ILE A O 1
ATOM 512 N N . GLY A 1 68 ? -7.386 15.904 -3.836 1.00 62.41 68 GLY A N 1
ATOM 513 C CA . GLY A 1 68 ? -8.616 15.663 -3.069 1.00 62.41 68 GLY A CA 1
ATOM 514 C C . GLY A 1 68 ? -9.675 16.745 -3.314 1.00 62.41 68 GLY A C 1
ATOM 515 O O . GLY A 1 68 ? -10.818 16.432 -3.633 1.00 62.41 68 GLY A O 1
ATOM 516 N N . ALA A 1 69 ? -9.261 18.018 -3.337 1.00 65.75 69 ALA A N 1
ATOM 517 C CA . ALA A 1 69 ? -10.152 19.149 -3.609 1.00 65.75 69 ALA A CA 1
ATOM 518 C C . ALA A 1 69 ? -10.673 19.186 -5.062 1.00 65.75 69 ALA A C 1
ATOM 520 O O . ALA A 1 69 ? -11.713 19.786 -5.341 1.00 65.75 69 ALA A O 1
ATOM 521 N N . LEU A 1 70 ? -9.964 18.552 -6.002 1.00 64.56 70 LEU A N 1
ATOM 522 C CA . LEU A 1 70 ? -10.424 18.384 -7.384 1.00 64.56 70 LEU A CA 1
ATOM 523 C C . LEU A 1 70 ? -11.521 17.318 -7.500 1.00 64.56 70 LEU A C 1
ATOM 525 O O . LEU A 1 70 ? -12.336 17.393 -8.415 1.00 64.56 70 LEU A O 1
ATOM 529 N N . VAL A 1 71 ? -11.590 16.356 -6.583 1.00 66.00 71 VAL A N 1
ATOM 530 C CA . VAL A 1 71 ? -12.608 15.292 -6.601 1.00 66.00 71 VAL A CA 1
ATOM 531 C C . VAL A 1 71 ? -13.773 15.608 -5.654 1.00 66.00 71 VAL A C 1
ATOM 533 O O . VAL A 1 71 ? -14.903 15.189 -5.913 1.00 66.00 71 VAL A O 1
ATOM 536 N N . ASP A 1 72 ? -13.537 16.411 -4.615 1.00 69.44 72 ASP A N 1
ATOM 537 C CA . ASP A 1 72 ? -14.553 16.826 -3.647 1.00 69.44 72 ASP A CA 1
ATOM 538 C C . ASP A 1 72 ? -15.769 17.491 -4.321 1.00 69.44 72 ASP A C 1
ATOM 540 O O . ASP A 1 72 ? -15.652 18.373 -5.175 1.00 69.44 72 ASP A O 1
ATOM 544 N N . GLY A 1 73 ? -16.968 17.041 -3.937 1.00 68.00 73 GLY A N 1
ATOM 545 C CA . GLY A 1 73 ? -18.248 17.570 -4.426 1.00 68.00 73 GLY A CA 1
ATOM 546 C C . GLY A 1 73 ? -18.605 17.204 -5.873 1.00 68.00 73 GLY A C 1
ATOM 547 O O . GLY A 1 73 ? -19.713 17.507 -6.317 1.00 68.00 73 GLY A O 1
ATOM 548 N N . ARG A 1 74 ? -17.717 16.528 -6.615 1.00 79.06 74 ARG A N 1
ATOM 549 C CA . ARG A 1 74 ? -17.981 16.064 -7.985 1.00 79.06 74 ARG A CA 1
ATOM 550 C C . ARG A 1 74 ? -18.500 14.627 -7.987 1.00 79.06 74 ARG A C 1
ATOM 552 O O . ARG A 1 74 ? -18.278 13.853 -7.062 1.00 79.06 74 ARG A O 1
ATOM 559 N N . ASN A 1 75 ? -19.199 14.248 -9.058 1.00 81.75 75 ASN A N 1
ATOM 560 C CA . ASN A 1 75 ? -19.615 12.860 -9.246 1.00 81.75 75 ASN A CA 1
ATOM 561 C C . ASN A 1 75 ? -18.372 12.004 -9.574 1.00 81.75 75 ASN A C 1
ATOM 563 O O . ASN A 1 75 ? -17.810 12.188 -10.659 1.00 81.75 75 ASN A O 1
ATOM 567 N N . PRO A 1 76 ? -17.964 11.058 -8.702 1.00 79.50 76 PRO A N 1
ATOM 568 C CA . PRO A 1 76 ? -16.711 10.315 -8.859 1.00 79.50 76 PRO A CA 1
ATOM 569 C C . PRO A 1 76 ? -16.680 9.506 -10.158 1.00 79.50 76 PRO A C 1
ATOM 571 O O . PRO A 1 76 ? -15.633 9.381 -10.786 1.00 79.50 76 PRO A O 1
ATOM 574 N N . ARG A 1 77 ? -17.846 9.043 -10.629 1.00 85.31 77 ARG A N 1
ATOM 575 C CA . ARG A 1 77 ? -17.978 8.334 -11.903 1.00 85.31 77 ARG A CA 1
ATOM 576 C C . ARG A 1 77 ? -17.621 9.217 -13.095 1.00 85.31 77 ARG A C 1
ATOM 578 O O . ARG A 1 77 ? -16.910 8.774 -13.986 1.00 85.31 77 ARG A O 1
ATOM 585 N N . ARG A 1 78 ? -18.115 10.462 -13.121 1.00 86.25 78 ARG A N 1
ATOM 586 C CA . ARG A 1 78 ? -17.847 11.397 -14.229 1.00 86.25 78 ARG A CA 1
ATOM 587 C C . ARG A 1 78 ? -16.378 11.794 -14.267 1.00 86.25 78 ARG A C 1
ATOM 589 O O . ARG A 1 78 ? -15.803 11.838 -15.346 1.00 86.25 78 ARG A O 1
ATOM 596 N N . VAL A 1 79 ? -15.778 12.041 -13.101 1.00 85.75 79 VAL A N 1
ATOM 597 C CA . VAL A 1 79 ? -14.346 12.354 -13.020 1.00 85.75 79 VAL A CA 1
ATOM 598 C C . VAL A 1 79 ? -13.523 11.170 -13.527 1.00 85.75 79 VAL A C 1
ATOM 600 O O . VAL A 1 79 ? -12.668 11.363 -14.380 1.00 85.75 79 VAL A O 1
ATOM 603 N N . LEU A 1 80 ? -13.851 9.943 -13.112 1.00 87.75 80 LEU A N 1
ATOM 604 C CA . LEU A 1 80 ? -13.164 8.735 -13.574 1.00 87.75 80 LEU A CA 1
ATOM 605 C C . LEU A 1 80 ? -13.315 8.506 -15.092 1.00 87.75 80 LEU A C 1
ATOM 607 O O . LEU A 1 80 ? -12.341 8.194 -15.771 1.00 87.75 80 LEU A O 1
ATOM 611 N N . GLN A 1 81 ? -14.506 8.745 -15.652 1.00 90.56 81 GLN A N 1
ATOM 612 C CA . GLN A 1 81 ? -14.736 8.698 -17.102 1.00 90.56 81 GLN A CA 1
ATOM 613 C C . GLN A 1 81 ? -13.882 9.716 -17.863 1.00 90.56 81 GLN A C 1
ATOM 615 O O . GLN A 1 81 ? -13.257 9.366 -18.863 1.00 90.56 81 GLN A O 1
ATOM 620 N N . MET A 1 82 ? -13.846 10.965 -17.391 1.00 91.12 82 MET A N 1
ATOM 621 C CA . MET A 1 82 ? -13.021 12.013 -17.992 1.00 91.12 82 MET A CA 1
ATOM 622 C C . MET A 1 82 ? -11.532 11.675 -17.884 1.00 91.12 82 MET A C 1
ATOM 624 O O . MET A 1 82 ? -10.814 11.822 -18.867 1.00 91.12 82 MET A O 1
ATOM 628 N N . SER A 1 83 ? -11.080 11.164 -16.736 1.00 90.12 83 SER A N 1
ATOM 629 C CA . SER A 1 83 ? -9.700 10.715 -16.547 1.00 90.12 83 SER A CA 1
ATOM 630 C C . SER A 1 83 ? -9.320 9.603 -17.523 1.00 90.12 83 SER A C 1
ATOM 632 O O . SER A 1 83 ? -8.261 9.693 -18.134 1.00 90.12 83 SER A O 1
ATOM 634 N N . ASN A 1 84 ? -10.174 8.596 -17.732 1.00 91.88 84 ASN A N 1
ATOM 635 C CA . ASN A 1 84 ? -9.899 7.519 -18.691 1.00 91.88 84 ASN A CA 1
ATOM 636 C C . ASN A 1 84 ? -9.793 8.041 -20.132 1.00 91.88 84 ASN A C 1
ATOM 638 O O . ASN A 1 84 ? -8.860 7.682 -20.844 1.00 91.88 84 ASN A O 1
ATOM 642 N N . LEU A 1 85 ? -10.701 8.927 -20.556 1.00 94.69 85 LEU A N 1
ATOM 643 C CA . LEU A 1 85 ? -10.658 9.514 -21.902 1.00 94.69 85 LEU A CA 1
ATOM 644 C C . LEU A 1 85 ? -9.433 10.410 -22.111 1.00 94.69 85 LEU A C 1
ATOM 646 O O . LEU A 1 85 ? -8.809 10.367 -23.170 1.00 94.69 85 LEU A O 1
ATOM 650 N N . LEU A 1 86 ? -9.068 11.208 -21.106 1.00 94.81 86 LEU A N 1
ATOM 651 C CA . LEU A 1 86 ? -7.875 12.044 -21.176 1.00 94.81 86 LEU A CA 1
ATOM 652 C C . LEU A 1 86 ? -6.606 11.184 -21.196 1.00 94.81 86 LEU A C 1
ATOM 654 O O . LEU A 1 86 ? -5.745 11.417 -22.037 1.00 94.81 86 LEU A O 1
ATOM 658 N N . GLN A 1 87 ? -6.499 10.158 -20.348 1.00 94.31 87 GLN A N 1
ATOM 659 C CA . GLN A 1 87 ? -5.351 9.245 -20.372 1.00 94.31 87 GLN A CA 1
ATOM 660 C C . GLN A 1 87 ? -5.234 8.498 -21.705 1.00 94.31 87 GLN A C 1
ATOM 662 O O . GLN A 1 87 ? -4.134 8.401 -22.243 1.00 94.31 87 GLN A O 1
ATOM 667 N N . MET A 1 88 ? -6.356 8.082 -22.301 1.00 96.38 88 MET A N 1
ATOM 668 C CA . MET A 1 88 ? -6.384 7.548 -23.666 1.00 96.38 88 MET A CA 1
ATOM 669 C C . MET A 1 88 ? -5.818 8.555 -24.679 1.00 96.38 88 MET A C 1
ATOM 671 O O . MET A 1 88 ? -4.988 8.189 -25.507 1.00 96.38 88 MET A O 1
ATOM 675 N N . ALA A 1 89 ? -6.219 9.828 -24.607 1.00 97.00 89 ALA A N 1
ATOM 676 C CA . ALA A 1 89 ? -5.704 10.868 -25.498 1.00 97.00 89 ALA A CA 1
ATOM 677 C C . ALA A 1 89 ? -4.193 11.102 -25.317 1.00 97.00 89 ALA A C 1
ATOM 679 O O . ALA A 1 89 ? -3.472 11.219 -26.306 1.00 97.00 89 ALA A O 1
ATOM 680 N N . PHE A 1 90 ? -3.692 11.114 -24.076 1.00 96.19 90 PHE A N 1
ATOM 681 C CA . PHE A 1 90 ? -2.256 11.214 -23.792 1.00 96.19 90 PHE A CA 1
ATOM 682 C C . PHE A 1 90 ? -1.479 9.990 -24.295 1.00 96.19 90 PHE A C 1
ATOM 684 O O . PHE A 1 90 ? -0.394 10.152 -24.853 1.00 96.19 90 PHE A O 1
ATOM 691 N N . ALA A 1 91 ? -2.028 8.781 -24.159 1.00 96.06 91 ALA A N 1
ATOM 692 C CA . ALA A 1 91 ? -1.428 7.571 -24.712 1.00 96.06 91 ALA A CA 1
ATOM 693 C C . ALA A 1 91 ? -1.356 7.644 -26.248 1.00 96.06 91 ALA A C 1
ATOM 695 O O . ALA A 1 91 ? -0.288 7.459 -26.824 1.00 96.06 91 ALA A O 1
ATOM 696 N N . LEU A 1 92 ? -2.439 8.033 -26.927 1.00 96.69 92 LEU A N 1
ATOM 697 C CA . LEU A 1 92 ? -2.426 8.227 -28.382 1.00 96.69 92 LEU A CA 1
ATOM 698 C C . LEU A 1 92 ? -1.443 9.321 -28.822 1.00 96.69 92 LEU A C 1
ATOM 700 O O . LEU A 1 92 ? -0.735 9.134 -29.809 1.00 96.69 92 LEU A O 1
ATOM 704 N N . ALA A 1 93 ? -1.346 10.428 -28.080 1.00 96.12 93 ALA A N 1
ATOM 705 C CA . ALA A 1 93 ? -0.367 11.481 -28.347 1.00 96.12 93 ALA A CA 1
ATOM 706 C C . ALA A 1 93 ? 1.077 10.972 -28.192 1.00 96.12 93 ALA A C 1
ATOM 708 O O . ALA A 1 93 ? 1.918 11.249 -29.045 1.00 96.12 93 ALA A O 1
ATOM 709 N N . ALA A 1 94 ? 1.362 10.177 -27.153 1.00 95.44 94 ALA A N 1
ATOM 710 C CA . ALA A 1 94 ? 2.663 9.530 -26.982 1.00 95.44 94 ALA A CA 1
ATOM 711 C C . ALA A 1 94 ? 2.961 8.566 -28.141 1.00 95.44 94 ALA A C 1
ATOM 713 O O . ALA A 1 94 ? 4.072 8.571 -28.666 1.00 95.44 94 ALA A O 1
ATOM 714 N N . GLY A 1 95 ? 1.961 7.794 -28.578 1.00 95.12 95 GLY A N 1
ATOM 715 C CA . GLY A 1 95 ? 2.050 6.903 -29.734 1.00 95.12 95 GLY A CA 1
ATOM 716 C C . GLY A 1 95 ? 2.364 7.634 -31.032 1.00 95.12 95 GLY A C 1
ATOM 717 O O . GLY A 1 95 ? 3.290 7.246 -31.740 1.00 95.12 95 GLY A O 1
ATOM 718 N N . ALA A 1 96 ? 1.651 8.724 -31.316 1.00 94.12 96 ALA A N 1
ATOM 719 C CA . ALA A 1 96 ? 1.879 9.546 -32.499 1.00 94.12 96 ALA A CA 1
ATOM 720 C C . ALA A 1 96 ? 3.290 10.155 -32.507 1.00 94.12 96 ALA A C 1
ATOM 722 O O . ALA A 1 96 ? 3.977 10.099 -33.523 1.00 94.12 96 ALA A O 1
ATOM 723 N N . LEU A 1 97 ? 3.751 10.675 -31.364 1.00 94.00 97 LEU A N 1
ATOM 724 C CA . LEU A 1 97 ? 5.103 11.222 -31.227 1.00 94.00 97 LEU A CA 1
ATOM 725 C C . LEU A 1 97 ? 6.187 10.142 -31.353 1.00 94.00 97 LEU A C 1
ATOM 727 O O . LEU A 1 97 ? 7.231 10.405 -31.939 1.00 94.00 97 LEU A O 1
ATOM 731 N N . ALA A 1 98 ? 5.945 8.935 -30.835 1.00 92.31 98 ALA A N 1
ATOM 732 C CA . ALA A 1 98 ? 6.891 7.822 -30.914 1.00 92.31 98 ALA A CA 1
ATOM 733 C C . ALA A 1 98 ? 6.977 7.187 -32.313 1.00 92.31 98 ALA A C 1
ATOM 735 O O . ALA A 1 98 ? 8.009 6.618 -32.654 1.00 92.31 98 ALA A O 1
ATOM 736 N N . LEU A 1 99 ? 5.906 7.264 -33.113 1.00 90.00 99 LEU A N 1
ATOM 737 C CA . LEU A 1 99 ? 5.883 6.806 -34.510 1.00 90.00 99 LEU A CA 1
ATOM 738 C C . LEU A 1 99 ? 6.322 7.884 -35.504 1.00 90.00 99 LEU A C 1
ATOM 740 O O . LEU A 1 99 ? 6.505 7.575 -36.682 1.00 90.00 99 LEU A O 1
ATOM 744 N N . SER A 1 100 ? 6.453 9.136 -35.058 1.00 86.94 100 SER A N 1
ATOM 745 C CA . SER A 1 100 ? 6.838 10.242 -35.926 1.00 86.94 100 SER A CA 1
ATOM 746 C C . SER A 1 100 ? 8.200 9.957 -36.571 1.00 86.94 100 SER A C 1
ATOM 748 O O . SER A 1 100 ? 9.161 9.676 -35.853 1.00 86.94 100 SER A O 1
ATOM 750 N N . PRO A 1 101 ? 8.323 10.065 -37.906 1.00 74.06 101 PRO A N 1
ATOM 751 C CA . PRO A 1 101 ? 9.613 9.974 -38.575 1.00 74.06 101 PRO A CA 1
ATOM 752 C C . PRO A 1 101 ? 10.565 11.068 -38.071 1.00 74.06 101 PRO A C 1
ATOM 754 O O . PRO A 1 101 ? 10.159 12.225 -37.945 1.00 74.06 101 PRO A O 1
ATOM 757 N N . GLY A 1 102 ? 11.832 10.724 -37.828 1.00 74.06 102 GLY A N 1
ATOM 758 C CA . GLY A 1 102 ? 12.885 11.680 -37.463 1.00 74.06 102 GLY A CA 1
ATOM 759 C C . GLY A 1 102 ? 13.347 11.597 -36.006 1.00 74.06 102 GLY A C 1
ATOM 760 O O . GLY A 1 102 ? 13.221 10.565 -35.350 1.00 74.06 102 GLY A O 1
ATOM 761 N N . THR A 1 103 ? 13.952 12.681 -35.515 1.00 79.25 103 THR A N 1
ATOM 762 C CA . THR A 1 103 ? 14.420 12.782 -34.128 1.00 79.25 103 THR A CA 1
ATOM 763 C C . THR A 1 103 ? 13.240 12.937 -33.174 1.00 79.25 103 THR A C 1
ATOM 765 O O . THR A 1 103 ? 12.280 13.657 -33.453 1.00 79.25 103 THR A O 1
ATOM 768 N N . LEU A 1 104 ? 13.308 12.259 -32.024 1.00 88.00 104 LEU A N 1
ATOM 769 C CA . LEU A 1 104 ? 12.270 12.343 -31.001 1.00 88.00 104 LEU A CA 1
ATOM 770 C C . LEU A 1 104 ? 12.067 13.803 -30.582 1.00 88.00 104 LEU A C 1
ATOM 772 O O . LEU A 1 104 ? 12.993 14.457 -30.098 1.00 88.00 104 LEU A O 1
ATOM 776 N N . ALA A 1 105 ? 10.830 14.288 -30.692 1.00 92.38 105 ALA A N 1
ATOM 777 C CA . ALA A 1 105 ? 10.427 15.568 -30.127 1.00 92.38 105 ALA A CA 1
ATOM 778 C C . ALA A 1 105 ? 10.381 15.457 -28.592 1.00 92.38 105 ALA A C 1
ATOM 780 O O . ALA A 1 105 ? 9.319 15.279 -27.991 1.00 92.38 105 ALA A O 1
ATOM 781 N N . PHE A 1 106 ? 11.558 15.527 -27.961 1.00 93.31 106 PHE A N 1
ATOM 782 C CA . PHE A 1 106 ? 11.761 15.235 -26.541 1.00 93.31 106 PHE A CA 1
ATOM 783 C C . PHE A 1 106 ? 10.832 16.045 -25.634 1.00 93.31 106 PHE A C 1
ATOM 785 O O . PHE A 1 106 ? 10.164 15.476 -24.775 1.00 93.31 106 PHE A O 1
ATOM 792 N N . TRP A 1 107 ? 10.741 17.361 -25.844 1.00 94.88 107 TRP A N 1
ATOM 793 C CA . TRP A 1 107 ? 9.933 18.239 -24.995 1.00 94.88 107 TRP A CA 1
ATOM 794 C C . TRP A 1 107 ? 8.426 17.958 -25.100 1.00 94.88 107 TRP A C 1
ATOM 796 O O . TRP A 1 107 ? 7.811 17.734 -24.056 1.00 94.88 107 TRP A O 1
ATOM 806 N N . PRO A 1 108 ? 7.811 17.877 -26.301 1.00 95.56 108 PRO A N 1
ATOM 807 C CA . PRO A 1 108 ? 6.432 17.406 -26.430 1.00 95.56 108 PRO A CA 1
ATOM 808 C C . PRO A 1 108 ? 6.197 16.035 -25.789 1.00 95.56 108 PRO A C 1
ATOM 810 O O . PRO A 1 108 ? 5.212 15.851 -25.076 1.00 95.56 108 PRO A O 1
ATOM 813 N N . PHE A 1 109 ? 7.120 15.088 -25.977 1.00 95.62 109 PHE A N 1
ATOM 814 C CA . PHE A 1 109 ? 7.001 13.747 -25.408 1.00 95.62 109 PHE A CA 1
ATOM 815 C C . PHE A 1 109 ? 7.058 13.759 -23.870 1.00 95.62 109 PHE A C 1
ATOM 817 O O . PHE A 1 109 ? 6.254 13.100 -23.208 1.00 95.62 109 PHE A O 1
ATOM 824 N N . ALA A 1 110 ? 7.950 14.564 -23.287 1.00 95.19 110 ALA A N 1
ATOM 825 C CA . ALA A 1 110 ? 8.053 14.774 -21.845 1.00 95.19 110 ALA A CA 1
ATOM 826 C C . ALA A 1 110 ? 6.796 15.435 -21.261 1.00 95.19 110 ALA A C 1
ATOM 828 O O . ALA A 1 110 ? 6.315 15.004 -20.213 1.00 95.19 110 ALA A O 1
ATOM 829 N N . LEU A 1 111 ? 6.219 16.426 -21.950 1.00 95.88 111 LEU A N 1
ATOM 830 C CA . LEU A 1 111 ? 4.968 17.076 -21.540 1.00 95.88 111 LEU A CA 1
ATOM 831 C C . LEU A 1 111 ? 3.782 16.105 -21.562 1.00 95.88 111 LEU A C 1
ATOM 833 O O . LEU A 1 111 ? 2.975 16.098 -20.631 1.00 95.88 111 LEU A O 1
ATOM 837 N N . VAL A 1 112 ? 3.699 15.247 -22.582 1.00 95.62 112 VAL A N 1
ATOM 838 C CA . VAL A 1 112 ? 2.696 14.175 -22.658 1.00 95.62 112 VAL A CA 1
ATOM 839 C C . VAL A 1 112 ? 2.875 13.183 -21.501 1.00 95.62 112 VAL A C 1
ATOM 841 O O . VAL A 1 112 ? 1.909 12.846 -20.815 1.00 95.62 112 VAL A O 1
ATOM 844 N N . GLY A 1 113 ? 4.113 12.766 -21.217 1.00 93.94 113 GLY A N 1
ATOM 845 C CA . GLY A 1 113 ? 4.435 11.921 -20.065 1.00 93.94 113 GLY A CA 1
ATOM 846 C C . GLY A 1 113 ? 4.016 12.550 -18.730 1.00 93.94 113 GLY A C 1
ATOM 847 O O . GLY A 1 113 ? 3.341 11.900 -17.930 1.00 93.94 113 GLY A O 1
ATOM 848 N N . ALA A 1 114 ? 4.342 13.825 -18.513 1.00 94.12 114 ALA A N 1
ATOM 849 C CA . ALA A 1 114 ? 3.970 14.579 -17.316 1.00 94.12 114 ALA A CA 1
ATOM 850 C C . ALA A 1 114 ? 2.448 14.710 -17.154 1.00 94.12 114 ALA A C 1
ATOM 852 O O . ALA A 1 114 ? 1.908 14.414 -16.086 1.00 94.12 114 ALA A O 1
ATOM 853 N N . GLY A 1 115 ? 1.743 15.091 -18.223 1.00 93.25 115 GLY A N 1
ATOM 854 C CA . GLY A 1 115 ? 0.286 15.214 -18.218 1.00 93.25 115 GLY A CA 1
ATOM 855 C C . GLY A 1 115 ? -0.411 13.889 -17.907 1.00 93.25 115 GLY A C 1
ATOM 856 O O . GLY A 1 115 ? -1.319 13.860 -17.075 1.00 93.25 115 GLY A O 1
ATOM 857 N N . SER A 1 116 ? 0.074 12.780 -18.481 1.00 92.06 116 SER A N 1
ATOM 858 C CA . SER A 1 116 ? -0.458 11.442 -18.186 1.00 92.06 116 SER A CA 1
ATOM 859 C C . SER A 1 116 ? -0.362 11.090 -16.697 1.00 92.06 116 SER A C 1
ATOM 861 O O . SER A 1 116 ? -1.329 10.593 -16.123 1.00 92.06 116 SER A O 1
ATOM 863 N N . GLN A 1 117 ? 0.749 11.423 -16.027 1.00 90.75 117 GLN A N 1
ATOM 864 C CA . GLN A 1 117 ? 0.907 11.103 -14.606 1.00 90.75 117 GLN A CA 1
ATOM 865 C C . GLN A 1 117 ? 0.121 12.019 -13.680 1.00 90.75 117 GLN A C 1
ATOM 867 O O . GLN A 1 117 ? -0.381 11.560 -12.656 1.00 90.75 117 GLN A O 1
ATOM 872 N N . VAL A 1 118 ? -0.036 13.298 -14.023 1.00 89.69 118 VAL A N 1
ATOM 873 C CA . VAL A 1 118 ? -0.926 14.187 -13.261 1.00 89.69 118 VAL A CA 1
ATOM 874 C C . VAL A 1 118 ? -2.359 13.643 -13.286 1.00 89.69 118 VAL A C 1
ATOM 876 O O . VAL A 1 118 ? -3.025 13.599 -12.249 1.00 89.69 118 VAL A O 1
ATOM 879 N N . LEU A 1 119 ? -2.815 13.153 -14.444 1.00 88.38 119 LEU A N 1
ATOM 880 C CA . LEU A 1 119 ? -4.125 12.517 -14.579 1.00 88.38 119 LEU A CA 1
ATOM 881 C C . LEU A 1 119 ? -4.227 11.194 -13.819 1.00 88.38 119 LEU A C 1
ATOM 883 O O . LEU A 1 119 ? -5.268 10.942 -13.216 1.00 88.38 119 LEU A O 1
ATOM 887 N N . ALA A 1 120 ? -3.165 10.387 -13.788 1.00 87.19 120 ALA A N 1
ATOM 888 C CA . ALA A 1 120 ? -3.136 9.139 -13.027 1.00 87.19 120 ALA A CA 1
ATOM 889 C C . ALA A 1 120 ? -3.352 9.370 -11.518 1.00 87.19 120 ALA A C 1
ATOM 891 O O . ALA A 1 120 ? -4.039 8.595 -10.853 1.00 87.19 120 ALA A O 1
ATOM 892 N N . VAL A 1 121 ? -2.839 10.473 -10.957 1.00 83.44 121 VAL A N 1
ATOM 893 C CA . VAL A 1 121 ? -3.099 10.816 -9.546 1.00 83.44 121 VAL A CA 1
ATOM 894 C C . VAL A 1 121 ? -4.565 11.227 -9.331 1.00 83.44 121 VAL A C 1
ATOM 896 O O . VAL A 1 121 ? -5.176 10.845 -8.330 1.00 83.44 121 VAL A O 1
ATOM 899 N N . ALA A 1 122 ? -5.164 11.962 -10.273 1.00 81.00 122 ALA A N 1
ATOM 900 C CA . ALA A 1 122 ? -6.578 12.345 -10.204 1.00 81.00 122 ALA A CA 1
ATOM 901 C C . ALA A 1 122 ? -7.521 11.136 -10.377 1.00 81.00 122 ALA A C 1
ATOM 903 O O . ALA A 1 122 ? -8.543 11.030 -9.689 1.00 81.00 122 ALA A O 1
ATOM 904 N N . GLU A 1 123 ? -7.157 10.204 -11.262 1.00 84.81 123 GLU A N 1
ATOM 905 C CA . GLU A 1 123 ? -7.786 8.889 -11.421 1.00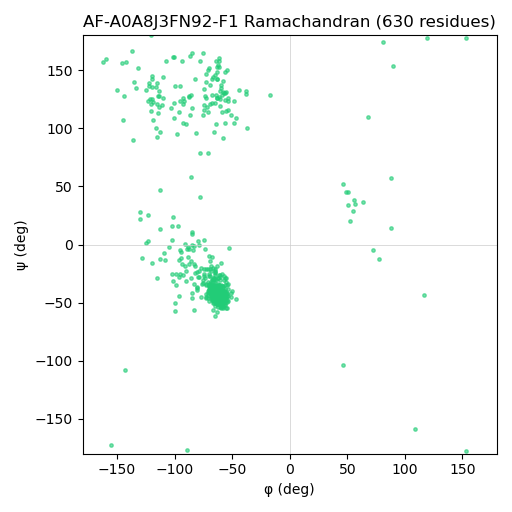 84.81 123 GLU A CA 1
ATOM 906 C C . GLU A 1 123 ? -7.763 8.130 -10.092 1.00 84.81 123 GLU A C 1
ATOM 908 O O . GLU A 1 123 ? -8.825 7.759 -9.596 1.00 84.81 123 GLU A O 1
ATOM 913 N N . TYR A 1 124 ? -6.596 8.015 -9.448 1.00 82.31 124 TYR A N 1
ATOM 914 C CA . TYR A 1 124 ? -6.437 7.290 -8.186 1.00 82.31 124 TYR A CA 1
ATOM 915 C C . TYR A 1 124 ? -7.380 7.795 -7.081 1.00 82.31 124 TYR A C 1
ATOM 917 O O . TYR A 1 124 ? -8.017 7.003 -6.372 1.00 82.31 124 TYR A O 1
ATOM 925 N N . ALA A 1 125 ? -7.491 9.117 -6.931 1.00 77.25 125 ALA A N 1
ATOM 926 C CA . ALA A 1 125 ? -8.388 9.732 -5.955 1.00 77.25 125 ALA A CA 1
ATOM 927 C C . ALA A 1 125 ? -9.866 9.460 -6.286 1.00 77.25 125 ALA A C 1
ATOM 929 O O . ALA A 1 125 ? -10.646 9.076 -5.410 1.00 77.25 125 ALA A O 1
ATOM 930 N N . SER A 1 126 ? -10.234 9.582 -7.563 1.00 81.69 126 SER A N 1
ATOM 931 C CA . SER A 1 126 ? -11.596 9.331 -8.050 1.00 81.69 126 SER A CA 1
ATOM 932 C C . SER A 1 126 ? -12.002 7.865 -7.901 1.00 81.69 126 SER A C 1
ATOM 934 O O . SER A 1 126 ? -13.114 7.584 -7.454 1.00 81.69 126 SER A O 1
ATOM 936 N N . ARG A 1 127 ? -11.088 6.928 -8.185 1.00 82.81 127 ARG A N 1
ATOM 937 C CA . ARG A 1 127 ? -11.256 5.487 -7.959 1.00 82.81 127 ARG A CA 1
ATOM 938 C C . ARG A 1 127 ? -11.557 5.185 -6.503 1.00 82.81 127 ARG A C 1
ATOM 940 O O . ARG A 1 127 ? -12.500 4.456 -6.210 1.00 82.81 127 ARG A O 1
ATOM 947 N N . THR A 1 128 ? -10.784 5.755 -5.584 1.00 75.94 128 THR A N 1
ATOM 948 C CA . THR A 1 128 ? -10.971 5.504 -4.148 1.00 75.94 128 THR A CA 1
ATOM 949 C C . THR A 1 128 ? -12.366 5.952 -3.691 1.00 75.94 128 THR A C 1
ATOM 951 O O . THR A 1 128 ? -13.049 5.228 -2.966 1.00 75.94 128 THR A O 1
ATOM 954 N N . ALA A 1 129 ? -12.849 7.095 -4.188 1.00 74.94 129 ALA A N 1
ATOM 955 C CA . ALA A 1 129 ? -14.216 7.558 -3.945 1.00 74.94 129 ALA A CA 1
ATOM 956 C C . ALA A 1 129 ? -15.283 6.688 -4.643 1.00 74.94 129 ALA A C 1
ATOM 958 O O . ALA A 1 129 ? -16.343 6.433 -4.075 1.00 74.94 129 ALA A O 1
ATOM 959 N N . TYR A 1 130 ? -15.015 6.197 -5.854 1.00 81.81 130 TYR A N 1
ATOM 960 C CA . TYR A 1 130 ? -15.949 5.372 -6.624 1.00 81.81 130 TYR A CA 1
ATOM 961 C C . TYR A 1 130 ? -16.129 3.964 -6.029 1.00 81.81 130 TYR A C 1
ATOM 963 O O . TYR A 1 130 ? -17.259 3.512 -5.845 1.00 81.81 130 TYR A O 1
ATOM 971 N N . LEU A 1 131 ? -15.031 3.297 -5.655 1.00 77.38 131 LEU A N 1
ATOM 972 C CA . LEU A 1 131 ? -15.024 1.952 -5.063 1.00 77.38 131 LEU A CA 1
ATOM 973 C C . LEU A 1 131 ? -15.865 1.867 -3.789 1.00 77.38 131 LEU A C 1
ATOM 975 O O . LEU A 1 131 ? -16.584 0.894 -3.572 1.00 77.38 131 LEU A O 1
ATOM 979 N N . THR A 1 132 ? -15.792 2.902 -2.952 1.00 70.81 132 THR A N 1
ATOM 980 C CA . THR A 1 132 ? -16.543 2.951 -1.693 1.00 70.81 132 THR A CA 1
ATOM 981 C C . THR A 1 132 ? -18.044 3.151 -1.899 1.00 70.81 132 THR A C 1
ATOM 983 O O . THR A 1 132 ? -18.816 2.780 -1.016 1.00 70.81 132 THR A O 1
ATOM 986 N N . ALA A 1 133 ? -18.457 3.675 -3.057 1.00 73.44 133 ALA A N 1
ATOM 987 C CA . ALA A 1 133 ? -19.852 3.901 -3.420 1.00 73.44 133 ALA A CA 1
ATOM 988 C C . ALA A 1 133 ? -20.488 2.748 -4.222 1.00 73.44 133 ALA A C 1
ATOM 990 O O . ALA A 1 133 ? -21.711 2.709 -4.333 1.00 73.44 133 ALA A O 1
ATOM 991 N N . LEU A 1 134 ? -19.693 1.842 -4.808 1.00 75.88 134 LEU A N 1
ATOM 992 C CA . LEU A 1 134 ? -20.191 0.758 -5.671 1.00 75.88 134 LEU A CA 1
ATOM 993 C C . LEU A 1 134 ? -20.731 -0.454 -4.887 1.00 75.88 134 LEU A C 1
ATOM 995 O O . LEU A 1 134 ? -21.549 -1.210 -5.404 1.00 75.88 134 LEU A O 1
ATOM 999 N N . VAL A 1 135 ? -20.285 -0.637 -3.645 1.00 79.31 135 VAL A N 1
ATOM 1000 C CA . VAL A 1 135 ? -20.642 -1.762 -2.763 1.00 79.31 135 VAL A CA 1
ATOM 1001 C C . VAL A 1 135 ? -21.034 -1.261 -1.376 1.00 79.31 135 VAL A C 1
ATOM 1003 O O . VAL A 1 135 ? -20.564 -0.214 -0.926 1.00 79.31 135 VAL A O 1
ATOM 1006 N N . SER A 1 136 ? -21.889 -2.028 -0.693 1.00 75.25 136 SER A N 1
ATOM 1007 C CA . SER A 1 136 ? -22.283 -1.778 0.696 1.00 75.25 136 SER A CA 1
ATOM 1008 C C . SER A 1 136 ? -21.083 -1.829 1.650 1.00 75.25 136 SER A C 1
ATOM 1010 O O . SER A 1 136 ? -20.056 -2.445 1.352 1.00 75.25 136 SER A O 1
ATOM 1012 N N . ASP A 1 137 ? -21.219 -1.196 2.821 1.00 70.88 137 ASP A N 1
ATOM 1013 C CA . ASP A 1 137 ? -20.163 -1.145 3.844 1.00 70.88 137 ASP A CA 1
ATOM 1014 C C . ASP A 1 137 ? -19.666 -2.548 4.250 1.00 70.88 137 ASP A C 1
ATOM 1016 O O . ASP A 1 137 ? -18.468 -2.729 4.461 1.00 70.88 137 ASP A O 1
ATOM 1020 N N . GLU A 1 138 ? -20.563 -3.541 4.270 1.00 72.88 138 GLU A N 1
ATOM 1021 C CA . GLU A 1 138 ? -20.282 -4.947 4.601 1.00 72.88 138 GLU A CA 1
ATOM 1022 C C . GLU A 1 138 ? -19.257 -5.600 3.655 1.00 72.88 138 GLU A C 1
ATOM 1024 O O . GLU A 1 138 ? -18.364 -6.319 4.100 1.00 72.88 138 GLU A O 1
ATOM 1029 N N . HIS A 1 139 ? -19.326 -5.302 2.353 1.00 77.56 139 HIS A N 1
ATOM 1030 C CA . HIS A 1 139 ? -18.477 -5.927 1.329 1.00 77.56 139 HIS A CA 1
ATOM 1031 C C . HIS A 1 139 ? -17.345 -5.023 0.820 1.00 77.56 139 HIS A C 1
ATOM 1033 O O . HIS A 1 139 ? -16.512 -5.448 0.012 1.00 77.56 139 HIS A O 1
ATOM 1039 N N . ARG A 1 140 ? -17.265 -3.773 1.297 1.00 73.06 140 ARG A N 1
ATOM 1040 C CA . ARG A 1 140 ? -16.298 -2.772 0.819 1.00 73.06 140 ARG A CA 1
ATOM 1041 C C . ARG A 1 140 ? -14.848 -3.242 0.938 1.00 73.06 140 ARG A C 1
ATOM 1043 O O . ARG A 1 140 ? -14.078 -3.063 -0.000 1.00 73.06 140 ARG A O 1
ATOM 1050 N N . ALA A 1 141 ? -14.469 -3.853 2.061 1.00 70.31 141 ALA A N 1
ATOM 1051 C CA . ALA A 1 141 ? -13.097 -4.317 2.276 1.00 70.31 141 ALA A CA 1
ATOM 1052 C C . ALA A 1 141 ? -12.693 -5.426 1.289 1.00 70.31 141 ALA A C 1
ATOM 1054 O O . ALA A 1 141 ? -11.596 -5.388 0.732 1.00 70.31 141 ALA A O 1
ATOM 1055 N N . GLN A 1 142 ? -13.599 -6.373 1.027 1.00 76.38 142 GLN A N 1
ATOM 1056 C CA . GLN A 1 142 ? -13.373 -7.480 0.095 1.00 76.38 142 GLN A CA 1
ATOM 1057 C C . GLN A 1 142 ? -13.223 -6.966 -1.341 1.00 76.38 142 GLN A C 1
ATOM 1059 O O . GLN A 1 142 ? -12.269 -7.322 -2.033 1.00 76.38 142 GLN A O 1
ATOM 1064 N N . PHE A 1 143 ? -14.104 -6.059 -1.768 1.00 81.12 143 PHE A N 1
ATOM 1065 C CA . PHE A 1 143 ? -14.065 -5.496 -3.116 1.00 81.12 143 PHE A CA 1
ATOM 1066 C C . PHE A 1 143 ? -12.862 -4.571 -3.360 1.00 81.12 143 PHE A C 1
ATOM 1068 O O . PHE A 1 143 ? -12.207 -4.659 -4.404 1.00 81.12 143 PHE A O 1
ATOM 1075 N N . VAL A 1 144 ? -12.525 -3.711 -2.391 1.00 77.94 144 VAL A N 1
ATOM 1076 C CA . VAL A 1 144 ? -11.313 -2.875 -2.452 1.00 77.94 144 VAL A CA 1
ATOM 1077 C C . VAL A 1 144 ? -10.065 -3.756 -2.493 1.00 77.94 144 VAL A C 1
ATOM 1079 O O . VAL A 1 144 ? -9.159 -3.483 -3.281 1.00 77.94 144 VAL A O 1
ATOM 1082 N N . GLY A 1 145 ? -10.030 -4.835 -1.704 1.00 73.50 145 GLY A N 1
ATOM 1083 C CA . GLY A 1 145 ? -8.961 -5.831 -1.737 1.00 73.50 145 GLY A CA 1
ATOM 1084 C C . GLY A 1 145 ? -8.805 -6.463 -3.120 1.00 73.50 145 GLY A C 1
ATOM 1085 O O . GLY A 1 145 ? -7.728 -6.377 -3.704 1.00 73.50 145 GLY A O 1
ATOM 1086 N N . ALA A 1 146 ? -9.889 -7.003 -3.687 1.00 79.88 146 ALA A N 1
ATOM 1087 C CA . ALA A 1 146 ? -9.886 -7.628 -5.011 1.00 79.88 146 ALA A CA 1
ATOM 1088 C C . ALA A 1 146 ? -9.407 -6.668 -6.114 1.00 79.88 146 ALA A C 1
ATOM 1090 O O . ALA A 1 146 ? -8.562 -7.025 -6.935 1.00 79.88 146 ALA A O 1
ATOM 1091 N N . THR A 1 147 ? -9.883 -5.423 -6.092 1.00 84.12 147 THR A N 1
ATOM 1092 C CA . THR A 1 147 ? -9.465 -4.389 -7.048 1.00 84.12 147 THR A CA 1
ATOM 1093 C C . THR A 1 147 ? -7.992 -4.009 -6.874 1.00 84.12 147 THR A C 1
ATOM 1095 O O . THR A 1 147 ? -7.270 -3.853 -7.855 1.00 84.12 147 THR A O 1
ATOM 1098 N N . THR A 1 148 ? -7.513 -3.888 -5.636 1.00 79.88 148 THR A N 1
ATOM 1099 C CA . THR A 1 148 ? -6.104 -3.565 -5.348 1.00 79.88 148 THR A CA 1
ATOM 1100 C C . THR A 1 148 ? -5.168 -4.703 -5.766 1.00 79.88 148 THR A C 1
ATOM 1102 O O . THR A 1 148 ? -4.061 -4.468 -6.255 1.00 79.88 148 THR A O 1
ATOM 1105 N N . SER A 1 149 ? -5.607 -5.953 -5.612 1.00 78.75 149 SER A N 1
ATOM 1106 C CA . SER A 1 149 ? -4.890 -7.118 -6.130 1.00 78.75 149 SER A CA 1
ATOM 1107 C C . SER A 1 149 ? -4.843 -7.099 -7.656 1.00 78.75 149 SER A C 1
ATOM 1109 O O . SER A 1 149 ? -3.763 -7.249 -8.225 1.00 78.75 149 SER A O 1
ATOM 1111 N N . ALA A 1 150 ? -5.976 -6.847 -8.316 1.00 85.19 150 ALA A N 1
ATOM 1112 C CA . ALA A 1 150 ? -6.056 -6.751 -9.771 1.00 85.19 150 ALA A CA 1
ATOM 1113 C C . ALA A 1 150 ? -5.146 -5.643 -10.327 1.00 85.19 150 ALA A C 1
ATOM 1115 O O . ALA A 1 150 ? -4.354 -5.893 -11.235 1.00 85.19 150 ALA A O 1
ATOM 1116 N N . SER A 1 151 ? -5.172 -4.448 -9.731 1.00 84.25 151 SER A N 1
ATOM 1117 C CA . SER A 1 151 ? -4.289 -3.353 -10.136 1.00 84.25 151 SER A CA 1
ATOM 1118 C C . SER A 1 151 ? -2.819 -3.730 -9.981 1.00 84.25 151 SER A C 1
ATOM 1120 O O . SER A 1 151 ? -2.038 -3.507 -10.903 1.00 84.25 151 SER A O 1
ATOM 1122 N N . SER A 1 152 ? -2.446 -4.364 -8.864 1.00 80.88 152 SER A N 1
ATOM 1123 C CA . SER A 1 152 ? -1.077 -4.827 -8.598 1.00 80.88 152 SER A CA 1
ATOM 1124 C C . SER A 1 152 ? -0.596 -5.861 -9.616 1.00 80.88 152 SER A C 1
ATOM 1126 O O . SER A 1 152 ? 0.539 -5.759 -10.077 1.00 80.88 152 SER A O 1
ATOM 1128 N N . VAL A 1 153 ? -1.455 -6.807 -10.014 1.00 83.81 153 VAL A N 1
ATOM 1129 C CA . VAL A 1 153 ? -1.157 -7.750 -11.105 1.00 83.81 153 VAL A CA 1
ATOM 1130 C C . VAL A 1 153 ? -0.897 -6.985 -12.401 1.00 83.81 153 VAL A C 1
ATOM 1132 O O . VAL A 1 153 ? 0.111 -7.239 -13.055 1.00 83.81 153 VAL A O 1
ATOM 1135 N N . GLY A 1 154 ? -1.725 -5.990 -12.730 1.00 88.00 154 GLY A N 1
ATOM 1136 C CA . GLY A 1 154 ? -1.517 -5.158 -13.917 1.00 88.00 154 GLY A CA 1
ATOM 1137 C C . GLY A 1 154 ? -0.168 -4.428 -13.919 1.00 88.00 154 GLY A C 1
ATOM 1138 O O . GLY A 1 154 ? 0.537 -4.442 -14.926 1.00 88.00 154 GLY A O 1
ATOM 1139 N N . ARG A 1 155 ? 0.267 -3.885 -12.770 1.00 85.12 155 ARG A N 1
ATOM 1140 C CA . ARG A 1 155 ? 1.589 -3.226 -12.638 1.00 85.12 155 ARG A CA 1
ATOM 1141 C C . ARG A 1 155 ? 2.761 -4.157 -12.927 1.00 85.12 155 ARG A C 1
ATOM 1143 O O . ARG A 1 155 ? 3.827 -3.692 -13.318 1.00 85.12 155 ARG A O 1
ATOM 1150 N N . VAL A 1 156 ? 2.573 -5.451 -12.685 1.00 83.56 156 VAL A N 1
ATOM 1151 C CA . VAL A 1 156 ? 3.579 -6.476 -12.948 1.00 83.56 156 VAL A CA 1
ATOM 1152 C C . VAL A 1 156 ? 3.521 -6.941 -14.396 1.00 83.56 156 VAL A C 1
ATOM 1154 O O . VAL A 1 156 ? 4.558 -7.051 -15.038 1.00 83.56 156 VAL A O 1
ATOM 1157 N N . VAL A 1 157 ? 2.324 -7.215 -14.911 1.00 86.88 157 VAL A N 1
ATOM 1158 C CA . VAL A 1 157 ? 2.124 -7.754 -16.261 1.00 86.88 157 VAL A CA 1
ATOM 1159 C C . VAL A 1 157 ? 2.465 -6.713 -17.333 1.00 86.88 157 VAL A C 1
ATOM 1161 O O . VAL A 1 157 ? 3.030 -7.064 -18.368 1.00 86.88 157 VAL A O 1
ATOM 1164 N N . GLY A 1 158 ? 2.197 -5.429 -17.078 1.00 91.50 158 GLY A N 1
ATOM 1165 C CA . GLY A 1 158 ? 2.434 -4.344 -18.032 1.00 91.50 158 GLY A CA 1
ATOM 1166 C C . GLY A 1 158 ? 3.875 -4.266 -18.562 1.00 91.50 158 GLY A C 1
ATOM 1167 O O . GLY A 1 158 ? 4.072 -4.351 -19.774 1.00 91.50 158 GLY A O 1
ATOM 1168 N N . PRO A 1 159 ? 4.913 -4.183 -17.706 1.00 89.69 159 PRO A N 1
ATOM 1169 C CA . PRO A 1 159 ? 6.304 -4.154 -18.157 1.00 89.69 159 PRO A CA 1
ATOM 1170 C C . PRO A 1 159 ? 6.733 -5.420 -18.911 1.00 89.69 159 PRO A C 1
ATOM 1172 O O . PRO A 1 159 ? 7.590 -5.334 -19.791 1.00 89.69 159 PRO A O 1
ATOM 1175 N N . MET A 1 160 ? 6.132 -6.579 -18.610 1.00 86.75 160 MET A N 1
ATOM 1176 C CA . MET A 1 160 ? 6.385 -7.825 -19.346 1.00 86.75 160 MET A CA 1
ATOM 1177 C C . MET A 1 160 ? 5.846 -7.734 -20.774 1.00 86.75 160 MET A C 1
ATOM 1179 O O . MET A 1 160 ? 6.568 -8.031 -21.726 1.00 86.75 160 MET A O 1
ATOM 1183 N N . ILE A 1 161 ? 4.597 -7.275 -20.921 1.00 91.69 161 ILE A N 1
ATOM 1184 C CA . ILE A 1 161 ? 3.968 -7.047 -22.226 1.00 91.69 161 ILE A CA 1
ATOM 1185 C C . ILE A 1 161 ? 4.786 -6.028 -23.024 1.00 91.69 161 ILE A C 1
ATOM 1187 O O . ILE A 1 161 ? 5.121 -6.298 -24.174 1.00 91.69 161 ILE A O 1
ATOM 1191 N N . ALA A 1 162 ? 5.173 -4.901 -22.414 1.00 91.88 162 ALA A N 1
ATOM 1192 C CA . ALA A 1 162 ? 6.005 -3.898 -23.079 1.00 91.88 162 ALA A CA 1
ATOM 1193 C C . ALA A 1 162 ? 7.338 -4.470 -23.553 1.00 91.88 162 ALA A C 1
ATOM 1195 O O . ALA A 1 162 ? 7.721 -4.231 -24.691 1.00 91.88 162 ALA A O 1
ATOM 1196 N N . GLY A 1 163 ? 8.032 -5.237 -22.712 1.00 87.62 163 GLY A N 1
ATOM 1197 C CA . GLY A 1 163 ? 9.294 -5.863 -23.086 1.00 87.62 163 GLY A CA 1
ATOM 1198 C C . GLY A 1 163 ? 9.166 -6.734 -24.338 1.00 87.62 163 GLY A C 1
ATOM 1199 O O . GLY A 1 163 ? 9.925 -6.563 -25.289 1.00 87.62 163 GLY A O 1
ATOM 1200 N N . VAL A 1 164 ? 8.159 -7.613 -24.380 1.00 88.62 164 VAL A N 1
ATOM 1201 C CA . VAL A 1 164 ? 7.892 -8.454 -25.558 1.00 88.62 164 VAL A CA 1
ATOM 1202 C C . VAL A 1 164 ? 7.516 -7.601 -26.769 1.00 88.62 164 VAL A C 1
ATOM 1204 O O . VAL A 1 164 ? 8.102 -7.777 -27.834 1.00 88.62 164 VAL A O 1
ATOM 1207 N N . MET A 1 165 ? 6.593 -6.648 -26.620 1.00 93.00 165 MET A N 1
ATOM 1208 C CA . MET A 1 165 ? 6.150 -5.786 -27.720 1.00 93.00 165 MET A CA 1
ATOM 1209 C C . MET A 1 165 ? 7.301 -4.990 -28.334 1.00 93.00 165 MET A C 1
ATOM 1211 O O . MET A 1 165 ? 7.439 -4.974 -29.551 1.00 93.00 165 MET A O 1
ATOM 1215 N N . LEU A 1 166 ? 8.167 -4.398 -27.510 1.00 91.25 166 LEU A N 1
ATOM 1216 C CA . LEU A 1 166 ? 9.331 -3.635 -27.969 1.00 91.25 166 LEU A CA 1
ATOM 1217 C C . LEU A 1 166 ? 10.349 -4.492 -28.737 1.00 91.25 166 LEU A C 1
ATOM 1219 O O . LEU A 1 166 ? 11.168 -3.942 -29.468 1.00 91.25 166 LEU A O 1
ATOM 1223 N N . SER A 1 167 ? 10.298 -5.822 -28.599 1.00 86.44 167 SER A N 1
ATOM 1224 C CA . SER A 1 167 ? 11.169 -6.748 -29.335 1.00 86.44 167 SER A CA 1
ATOM 1225 C C . SER A 1 167 ? 10.644 -7.175 -30.707 1.00 86.44 167 SER A C 1
ATOM 1227 O O . SER A 1 167 ? 11.421 -7.679 -31.516 1.00 86.44 167 SER A O 1
ATOM 1229 N N . VAL A 1 168 ? 9.350 -6.979 -30.982 1.00 90.25 168 VAL A N 1
ATOM 1230 C CA . VAL A 1 168 ? 8.698 -7.454 -32.221 1.00 90.25 168 VAL A CA 1
ATOM 1231 C C . VAL A 1 168 ? 7.926 -6.370 -32.971 1.00 90.25 168 VAL A C 1
ATOM 1233 O O . VAL A 1 168 ? 7.504 -6.595 -34.103 1.00 90.25 168 VAL A O 1
ATOM 1236 N N . ALA A 1 169 ? 7.714 -5.208 -32.357 1.00 89.81 169 ALA A N 1
ATOM 1237 C CA . ALA A 1 169 ? 6.872 -4.147 -32.880 1.00 89.81 169 ALA A CA 1
ATOM 1238 C C . ALA A 1 169 ? 7.450 -2.750 -32.584 1.00 89.81 169 ALA A C 1
ATOM 1240 O O . ALA A 1 169 ? 8.204 -2.576 -31.623 1.00 89.81 169 ALA A O 1
ATOM 1241 N N . PRO A 1 170 ? 7.064 -1.723 -33.367 1.00 91.00 170 PRO A N 1
ATOM 1242 C CA . PRO A 1 170 ? 7.408 -0.341 -33.065 1.00 91.00 170 PRO A CA 1
ATOM 1243 C C . PRO A 1 170 ? 6.898 0.079 -31.684 1.00 91.00 170 PRO A C 1
ATOM 1245 O O . PRO A 1 170 ? 5.762 -0.221 -31.307 1.00 91.00 170 PRO A O 1
ATOM 1248 N N . SER A 1 171 ? 7.709 0.855 -30.966 1.00 90.06 171 SER A N 1
ATOM 1249 C CA . SER A 1 171 ? 7.394 1.365 -29.623 1.00 90.06 171 SER A CA 1
ATOM 1250 C C . SER A 1 171 ? 6.074 2.135 -29.551 1.00 90.06 171 SER A C 1
ATOM 1252 O O . SER A 1 171 ? 5.385 2.085 -28.534 1.00 90.06 171 SER A O 1
ATOM 1254 N N . GLY A 1 172 ? 5.675 2.771 -30.655 1.00 91.25 172 GLY A N 1
ATOM 1255 C CA . GLY A 1 172 ? 4.373 3.402 -30.847 1.00 91.25 172 GLY A CA 1
ATOM 1256 C C . GLY A 1 172 ? 3.166 2.532 -30.494 1.00 91.25 172 GLY A C 1
ATOM 1257 O O . GLY A 1 172 ? 2.205 3.017 -29.895 1.00 91.25 172 GLY A O 1
ATOM 1258 N N . LEU A 1 173 ? 3.214 1.237 -30.832 1.00 93.88 173 LEU A N 1
ATOM 1259 C CA . LEU A 1 173 ? 2.087 0.322 -30.628 1.00 93.88 173 LEU A CA 1
ATOM 1260 C C . LEU A 1 173 ? 1.841 0.012 -29.148 1.00 93.88 173 LEU A C 1
ATOM 1262 O O . LEU A 1 173 ? 0.702 -0.261 -28.775 1.00 93.88 173 LEU A O 1
ATOM 1266 N N . CYS A 1 174 ? 2.860 0.124 -28.291 1.00 95.12 174 CYS A N 1
ATOM 1267 C CA . CYS A 1 174 ? 2.696 0.006 -26.840 1.00 95.12 174 CYS A CA 1
ATOM 1268 C C . CYS A 1 174 ? 1.706 1.053 -26.306 1.00 95.12 174 CYS A C 1
ATOM 1270 O O . CYS A 1 174 ? 0.860 0.744 -25.469 1.00 95.12 174 CYS A O 1
ATOM 1272 N N . PHE A 1 175 ? 1.762 2.275 -26.841 1.00 96.38 175 PHE A N 1
ATOM 1273 C CA . PHE A 1 175 ? 0.865 3.359 -26.444 1.00 96.38 175 PHE A CA 1
ATOM 1274 C C . PHE A 1 175 ? -0.547 3.200 -27.015 1.00 96.38 175 PHE A C 1
ATOM 1276 O O . PHE A 1 175 ? -1.522 3.598 -26.382 1.00 96.38 175 PHE A O 1
ATOM 1283 N N . VAL A 1 176 ? -0.678 2.577 -28.191 1.00 95.75 176 VAL A N 1
ATOM 1284 C CA . VAL A 1 176 ? -1.989 2.212 -28.753 1.00 95.75 176 VAL A CA 1
ATOM 1285 C C . VAL A 1 176 ? -2.662 1.147 -27.888 1.00 95.75 176 VAL A C 1
ATOM 1287 O O . VAL A 1 176 ? -3.849 1.268 -27.595 1.00 95.75 176 VAL A O 1
ATOM 1290 N N . VAL A 1 177 ? -1.913 0.138 -27.430 1.00 95.50 177 VAL A N 1
ATOM 1291 C CA . VAL A 1 177 ? -2.430 -0.865 -26.486 1.00 95.50 177 VAL A CA 1
ATOM 1292 C C . VAL A 1 177 ? -2.932 -0.192 -25.214 1.00 95.50 177 VAL A C 1
ATOM 1294 O O . VAL A 1 177 ? -4.061 -0.447 -24.804 1.00 95.50 177 VAL A O 1
ATOM 1297 N N . ASP A 1 178 ? -2.154 0.718 -24.630 1.00 95.75 178 ASP A N 1
ATOM 1298 C CA . ASP A 1 178 ? -2.577 1.466 -23.446 1.00 95.75 178 ASP A CA 1
ATOM 1299 C C . ASP A 1 178 ? -3.856 2.288 -23.694 1.00 95.75 178 ASP A C 1
ATOM 1301 O O . ASP A 1 178 ? -4.826 2.178 -22.941 1.00 95.75 178 ASP A O 1
ATOM 1305 N N . ALA A 1 179 ? -3.935 3.006 -24.818 1.00 96.62 179 ALA A N 1
ATOM 1306 C CA . ALA A 1 179 ? -5.143 3.729 -25.218 1.00 96.62 179 ALA A CA 1
ATOM 1307 C C . ALA A 1 179 ? -6.378 2.809 -25.307 1.00 96.62 179 ALA A C 1
ATOM 1309 O O . ALA A 1 179 ? -7.448 3.154 -24.799 1.00 96.62 179 ALA A O 1
ATOM 1310 N N . VAL A 1 180 ? -6.229 1.612 -25.885 1.00 96.69 180 VAL A N 1
ATOM 1311 C CA . VAL A 1 180 ? -7.300 0.604 -25.934 1.00 96.69 180 VAL A CA 1
ATOM 1312 C C . VAL A 1 180 ? -7.684 0.140 -24.528 1.00 96.69 180 VAL A C 1
ATOM 1314 O O . VAL A 1 180 ? -8.874 0.014 -24.241 1.00 96.69 180 VAL A O 1
ATOM 1317 N N . THR A 1 181 ? -6.727 -0.066 -23.619 1.00 95.31 181 THR A N 1
ATOM 1318 C CA . THR A 1 181 ? -7.056 -0.454 -22.237 1.00 95.31 181 THR A CA 1
ATOM 1319 C C . THR A 1 181 ? -7.849 0.622 -21.494 1.00 95.31 181 THR A C 1
ATOM 1321 O O . THR A 1 181 ? -8.794 0.287 -20.778 1.00 95.31 181 THR A O 1
ATOM 1324 N N . PHE A 1 182 ? -7.551 1.908 -21.712 1.00 94.19 182 PHE A N 1
ATOM 1325 C CA . PHE A 1 182 ? -8.338 3.008 -21.149 1.00 94.19 182 PHE A CA 1
ATOM 1326 C C . PHE A 1 182 ? -9.740 3.101 -21.753 1.00 94.19 182 PHE A C 1
ATOM 1328 O O . PHE A 1 182 ? -10.702 3.349 -21.021 1.00 94.19 182 PHE A O 1
ATOM 1335 N N . LEU A 1 183 ? -9.883 2.841 -23.056 1.00 95.12 183 LEU A N 1
ATOM 1336 C CA . LEU A 1 183 ? -11.192 2.737 -23.700 1.00 95.12 183 LEU A CA 1
ATOM 1337 C C . LEU A 1 183 ? -12.015 1.590 -23.098 1.00 95.12 183 LEU A C 1
ATOM 1339 O O . LEU A 1 183 ? -13.179 1.783 -22.750 1.00 95.12 183 LEU A O 1
ATOM 1343 N N . LEU A 1 184 ? -11.414 0.413 -22.913 1.00 93.38 184 LEU A N 1
ATOM 1344 C CA . LEU A 1 184 ? -12.075 -0.728 -22.277 1.00 93.38 184 LEU A CA 1
ATOM 1345 C C . LEU A 1 184 ? -12.465 -0.415 -20.827 1.00 93.38 184 LEU A C 1
ATOM 1347 O O . LEU A 1 184 ? -13.597 -0.681 -20.437 1.00 93.38 184 LEU A O 1
ATOM 1351 N N . SER A 1 185 ? -11.581 0.216 -20.050 1.00 91.06 185 SER A N 1
ATOM 1352 C CA . SER A 1 185 ? -11.876 0.656 -18.679 1.00 91.06 185 SER A CA 1
ATOM 1353 C C . SER A 1 185 ? -13.037 1.661 -18.627 1.00 91.06 185 SER A C 1
ATOM 1355 O O . SER A 1 185 ? -13.905 1.576 -17.759 1.00 91.06 185 SER A O 1
ATOM 1357 N N . PHE A 1 186 ? -13.131 2.572 -19.604 1.00 91.94 186 PHE A N 1
ATOM 1358 C CA . PHE A 1 186 ? -14.279 3.472 -19.759 1.00 91.94 186 PHE A CA 1
ATOM 1359 C C . PHE A 1 186 ? -15.586 2.722 -20.074 1.00 91.94 186 PHE A C 1
ATOM 1361 O O . PHE A 1 186 ? -16.622 3.018 -19.472 1.00 91.94 186 PHE A O 1
ATOM 1368 N N . LEU A 1 187 ? -15.552 1.753 -20.996 1.00 91.69 187 LEU A N 1
ATOM 1369 C CA . LEU A 1 187 ? -16.730 0.982 -21.417 1.00 91.69 187 LEU A CA 1
ATOM 1370 C C . LEU A 1 187 ? -17.236 0.029 -20.326 1.00 91.69 187 LEU A C 1
ATOM 1372 O O . LEU A 1 187 ? -18.443 -0.156 -20.181 1.00 91.69 187 LEU A O 1
ATOM 1376 N N . LEU A 1 188 ? -16.321 -0.545 -19.544 1.00 90.25 188 LEU A N 1
ATOM 1377 C CA . LEU A 1 188 ? -16.621 -1.469 -18.450 1.00 90.25 188 LEU A CA 1
ATOM 1378 C C . LEU A 1 188 ? -17.089 -0.758 -17.170 1.00 90.25 188 LEU A C 1
ATOM 1380 O O . LEU A 1 188 ? -17.390 -1.421 -16.182 1.00 90.25 188 LEU A O 1
ATOM 1384 N N . LEU A 1 189 ? -17.174 0.576 -17.160 1.00 89.06 189 LEU A N 1
ATOM 1385 C CA . LEU A 1 189 ? -17.488 1.340 -15.958 1.00 89.06 189 LEU A CA 1
ATOM 1386 C C . LEU A 1 189 ? -18.990 1.270 -15.577 1.00 89.06 189 LEU A C 1
ATOM 1388 O O . LEU A 1 189 ? -19.830 1.894 -16.251 1.00 89.06 189 LEU A O 1
ATOM 1392 N N . PRO A 1 190 ? -19.365 0.612 -14.459 1.00 85.44 190 PRO A N 1
ATOM 1393 C CA . PRO A 1 190 ? -20.769 0.364 -14.121 1.00 85.44 190 PRO A CA 1
ATOM 1394 C C . PRO A 1 190 ? -21.603 1.634 -13.888 1.00 85.44 190 PRO A C 1
ATOM 1396 O O . PRO A 1 190 ? -21.094 2.683 -13.476 1.00 85.44 190 PRO A O 1
ATOM 1399 N N . ARG A 1 191 ? -22.919 1.548 -14.134 1.00 78.44 191 ARG A N 1
ATOM 1400 C CA . ARG A 1 191 ? -23.898 2.621 -13.856 1.00 78.44 191 ARG A CA 1
ATOM 1401 C C . ARG A 1 191 ? -24.407 2.511 -12.409 1.00 78.44 191 ARG A C 1
ATOM 1403 O O . ARG A 1 191 ? -24.884 1.453 -12.024 1.00 78.44 191 ARG A O 1
ATOM 1410 N N . GLY A 1 192 ? -24.355 3.600 -11.634 1.00 64.56 192 GLY A N 1
ATOM 1411 C CA . GLY A 1 192 ? -24.862 3.658 -10.253 1.00 64.56 192 GLY A CA 1
ATOM 1412 C C . GLY A 1 192 ? -25.145 5.089 -9.769 1.00 64.56 192 GLY A C 1
ATOM 1413 O O . GLY A 1 192 ? -24.650 6.054 -10.357 1.00 64.56 192 GLY A O 1
ATOM 1414 N N . HIS A 1 193 ? -25.972 5.222 -8.723 1.00 50.06 193 HIS A N 1
ATOM 1415 C CA . HIS A 1 193 ? -26.277 6.497 -8.060 1.00 50.06 193 HIS A CA 1
ATOM 1416 C C . HIS A 1 193 ? -25.247 6.775 -6.961 1.00 50.06 193 HIS A C 1
ATOM 1418 O O . HIS A 1 193 ? -25.033 5.945 -6.082 1.00 50.06 193 HIS A O 1
ATOM 1424 N N . HIS A 1 194 ? -24.621 7.951 -6.999 1.00 56.12 194 HIS A N 1
ATOM 1425 C CA . HIS A 1 194 ? -23.535 8.310 -6.089 1.00 56.12 194 HIS A CA 1
ATOM 1426 C C . HIS A 1 194 ? -23.926 9.524 -5.247 1.00 56.12 194 HIS A C 1
ATOM 1428 O O . HIS A 1 194 ? -24.211 10.591 -5.791 1.00 56.12 194 HIS A O 1
ATOM 1434 N N . ARG A 1 195 ? -23.901 9.377 -3.919 1.00 45.66 195 ARG A N 1
ATOM 1435 C CA . ARG A 1 195 ? -23.878 10.515 -2.995 1.00 45.66 195 ARG A CA 1
ATOM 1436 C C . ARG A 1 195 ? -22.426 10.841 -2.676 1.00 45.66 195 ARG A C 1
ATOM 1438 O O . ARG A 1 195 ? -21.701 9.995 -2.162 1.00 45.66 195 ARG A O 1
ATOM 1445 N N . ALA A 1 196 ? -22.016 12.067 -2.984 1.00 43.41 196 ALA A N 1
ATOM 1446 C CA . ALA A 1 196 ? -20.742 12.592 -2.525 1.00 43.41 196 ALA A CA 1
ATOM 1447 C C . ALA A 1 196 ? -20.788 12.705 -0.994 1.00 43.41 196 ALA A C 1
ATOM 1449 O O . ALA A 1 196 ? -21.655 13.389 -0.449 1.00 43.41 196 ALA A O 1
ATOM 1450 N N . ARG A 1 197 ? -19.868 12.032 -0.299 1.00 48.81 197 ARG A N 1
ATOM 1451 C CA . ARG A 1 197 ? -19.524 12.375 1.083 1.00 48.81 197 ARG A CA 1
ATOM 1452 C C . ARG A 1 197 ? -18.249 13.196 1.057 1.00 48.81 197 ARG A C 1
ATOM 1454 O O . ARG A 1 197 ? -17.321 12.885 0.316 1.00 48.81 197 ARG A O 1
ATOM 1461 N N . THR A 1 198 ? -18.248 14.253 1.853 1.00 35.81 198 THR A N 1
ATOM 1462 C CA . THR A 1 198 ? -17.105 15.130 2.063 1.00 35.81 198 THR A CA 1
ATOM 1463 C C . THR A 1 198 ? -15.962 14.328 2.672 1.00 35.81 198 THR A C 1
ATOM 1465 O O . THR A 1 198 ? -16.138 13.646 3.685 1.00 35.81 198 THR A O 1
ATOM 1468 N N . THR A 1 199 ? -14.787 14.391 2.048 1.00 44.81 199 THR A N 1
ATOM 1469 C CA . THR A 1 199 ? -13.558 13.992 2.727 1.00 44.81 199 THR A CA 1
ATOM 1470 C C . THR A 1 199 ? -13.046 15.199 3.500 1.00 44.81 199 THR A C 1
ATOM 1472 O O . THR A 1 199 ? -12.985 16.315 2.988 1.00 44.81 199 THR A O 1
ATOM 1475 N N . THR A 1 200 ? -12.758 15.017 4.785 1.00 40.88 200 THR A N 1
ATOM 1476 C CA . THR A 1 200 ? -12.084 16.035 5.587 1.00 40.88 200 THR A CA 1
ATOM 1477 C C . THR A 1 200 ? -10.701 16.257 4.985 1.00 40.88 200 THR A C 1
ATOM 1479 O O . THR A 1 200 ? -9.942 15.301 4.817 1.00 40.88 200 THR A O 1
ATOM 1482 N N . ARG A 1 201 ? -10.365 17.511 4.655 1.00 43.81 201 ARG A N 1
ATOM 1483 C CA . ARG A 1 201 ? -9.004 17.890 4.257 1.00 43.81 201 ARG A CA 1
ATOM 1484 C C . ARG A 1 201 ? -8.037 17.485 5.366 1.00 43.81 201 ARG A C 1
ATOM 1486 O O . ARG A 1 201 ? -7.962 18.131 6.404 1.00 43.81 201 ARG A O 1
ATOM 1493 N N . ALA A 1 202 ? -7.302 16.412 5.128 1.00 49.97 202 ALA A N 1
ATOM 1494 C CA . ALA A 1 202 ? -6.183 16.004 5.951 1.00 49.97 202 ALA A CA 1
ATOM 1495 C C . ALA A 1 202 ? -5.031 17.002 5.770 1.00 49.97 202 ALA A C 1
ATOM 1497 O O . ALA A 1 202 ? -4.538 17.183 4.656 1.00 49.97 202 ALA A O 1
ATOM 1498 N N . SER A 1 203 ? -4.576 17.641 6.847 1.00 55.88 203 SER A N 1
ATOM 1499 C CA . SER A 1 203 ? -3.381 18.484 6.793 1.00 55.88 203 SER A CA 1
ATOM 1500 C C . SER A 1 203 ? -2.121 17.611 6.687 1.00 55.88 203 SER A C 1
ATOM 1502 O O . SER A 1 203 ? -1.889 16.715 7.506 1.00 55.88 203 SER A O 1
ATOM 1504 N N . LEU A 1 204 ? -1.253 17.884 5.702 1.00 57.22 204 LEU A N 1
ATOM 1505 C CA . LEU A 1 204 ? 0.073 17.245 5.591 1.00 57.22 204 LEU A CA 1
ATOM 1506 C C . LEU A 1 204 ? 0.901 17.430 6.873 1.00 57.22 204 LEU A C 1
ATOM 1508 O O . LEU A 1 204 ? 1.668 16.548 7.257 1.00 57.22 204 LEU A O 1
ATOM 1512 N N . ARG A 1 205 ? 0.704 18.559 7.567 1.00 64.69 205 ARG A N 1
ATOM 1513 C CA . ARG A 1 205 ? 1.382 18.880 8.827 1.00 64.69 205 ARG A CA 1
ATOM 1514 C C . ARG A 1 205 ? 0.972 17.933 9.952 1.00 64.69 205 ARG A C 1
ATOM 1516 O O . ARG A 1 205 ? 1.833 17.444 10.677 1.00 64.69 205 ARG A O 1
ATOM 1523 N N . GLU A 1 206 ? -0.321 17.639 10.059 1.00 64.06 206 GLU A N 1
ATOM 1524 C CA . GLU A 1 206 ? -0.861 16.689 11.041 1.00 64.06 206 GLU A CA 1
ATOM 1525 C C . GLU A 1 206 ? -0.388 15.263 10.740 1.00 64.06 206 GLU A C 1
ATOM 1527 O O . GLU A 1 206 ? 0.009 14.532 11.647 1.00 64.06 206 GLU A O 1
ATOM 1532 N N . SER A 1 207 ? -0.330 14.897 9.454 1.00 63.78 207 SER A N 1
ATOM 1533 C CA . SER A 1 207 ? 0.185 13.596 8.997 1.00 63.78 207 SER A CA 1
ATOM 1534 C C . SER A 1 207 ? 1.642 13.386 9.425 1.00 63.78 207 SER A C 1
ATOM 1536 O O . SER A 1 207 ? 1.997 12.338 9.968 1.00 63.78 207 SER A O 1
ATOM 1538 N N . PHE A 1 208 ? 2.482 14.406 9.223 1.00 67.81 208 PHE A N 1
ATOM 1539 C CA . PHE A 1 208 ? 3.897 14.370 9.588 1.00 67.81 208 PHE A CA 1
ATOM 1540 C C . PHE A 1 208 ? 4.100 14.328 11.108 1.00 67.81 208 PHE A C 1
ATOM 1542 O O . PHE A 1 208 ? 4.881 13.515 11.604 1.00 67.81 208 PHE A O 1
ATOM 1549 N N . GLN A 1 209 ? 3.356 15.147 11.861 1.00 72.31 209 GLN A N 1
ATOM 1550 C CA . GLN A 1 209 ? 3.422 15.161 13.323 1.00 72.31 209 GLN A CA 1
ATOM 1551 C C . GLN A 1 209 ? 3.058 13.798 13.918 1.00 72.31 209 GLN A C 1
ATOM 1553 O O . GLN A 1 209 ? 3.784 13.305 14.774 1.00 72.31 209 GLN A O 1
ATOM 1558 N N . VAL A 1 210 ? 1.996 13.142 13.446 1.00 66.06 210 VAL A N 1
ATOM 1559 C CA . VAL A 1 210 ? 1.576 11.828 13.964 1.00 66.06 210 VAL A CA 1
ATOM 1560 C C . VAL A 1 210 ? 2.650 10.755 13.759 1.00 66.06 210 VAL A C 1
ATOM 1562 O O . VAL A 1 210 ? 2.930 9.989 14.682 1.00 66.06 210 VAL A O 1
ATOM 1565 N N . VAL A 1 211 ? 3.277 10.704 12.580 1.00 71.62 211 VAL A N 1
ATOM 1566 C CA . VAL A 1 211 ? 4.330 9.718 12.283 1.00 71.62 211 VAL A CA 1
ATOM 1567 C C . VAL A 1 211 ? 5.590 9.963 13.105 1.00 71.62 211 VAL A C 1
ATOM 1569 O O . VAL A 1 211 ? 6.208 9.008 13.574 1.00 71.62 211 VAL A O 1
ATOM 1572 N N . TRP A 1 212 ? 5.961 11.225 13.326 1.00 76.19 212 TRP A N 1
ATOM 1573 C CA . TRP A 1 212 ? 7.195 11.559 14.038 1.00 76.19 212 TRP A CA 1
ATOM 1574 C C . TRP A 1 212 ? 7.198 11.104 15.508 1.00 76.19 212 TRP A C 1
ATOM 1576 O O . TRP A 1 212 ? 8.264 10.859 16.072 1.00 76.19 212 TRP A O 1
ATOM 1586 N N . HIS A 1 213 ? 6.014 10.916 16.101 1.00 75.75 213 HIS A N 1
ATOM 1587 C CA . HIS A 1 213 ? 5.835 10.421 17.470 1.00 75.75 213 HIS A CA 1
ATOM 1588 C C . HIS A 1 213 ? 5.761 8.885 17.576 1.00 75.75 213 HIS A C 1
ATOM 1590 O O . HIS A 1 213 ? 5.669 8.360 18.684 1.00 75.75 213 HIS A O 1
ATOM 1596 N N . LEU A 1 214 ? 5.815 8.147 16.458 1.00 79.31 214 LEU A N 1
ATOM 1597 C CA . LEU A 1 214 ? 5.789 6.680 16.420 1.00 79.31 214 LEU A CA 1
ATOM 1598 C C . LEU A 1 214 ? 7.126 6.140 15.879 1.00 79.31 214 LEU A C 1
ATOM 1600 O O . LEU A 1 214 ? 7.267 5.976 14.664 1.00 79.31 214 LEU A O 1
ATOM 1604 N N . PRO A 1 215 ? 8.111 5.819 16.746 1.00 80.19 215 PRO A N 1
ATOM 1605 C CA . PRO A 1 215 ? 9.466 5.464 16.319 1.00 80.19 215 PRO A CA 1
ATOM 1606 C C . PRO A 1 215 ? 9.513 4.323 15.296 1.00 80.19 215 PRO A C 1
ATOM 1608 O O . PRO A 1 215 ? 10.175 4.457 14.274 1.00 80.19 215 PRO A O 1
ATOM 1611 N N . ALA A 1 216 ? 8.749 3.245 15.500 1.00 80.56 216 ALA A N 1
ATOM 1612 C CA . ALA A 1 216 ? 8.731 2.100 14.586 1.00 80.56 216 ALA A CA 1
ATOM 1613 C C . ALA A 1 216 ? 8.188 2.445 13.183 1.00 80.56 216 ALA A C 1
ATOM 1615 O O . ALA A 1 216 ? 8.708 1.959 12.179 1.00 80.56 216 ALA A O 1
ATOM 1616 N N . VAL A 1 217 ? 7.166 3.307 13.113 1.00 82.94 217 VAL A N 1
ATOM 1617 C CA . VAL A 1 217 ? 6.547 3.761 11.855 1.00 82.94 217 VAL A CA 1
ATOM 1618 C C . VAL A 1 217 ? 7.477 4.729 11.130 1.00 82.94 217 VAL A C 1
ATOM 1620 O O . VAL A 1 217 ? 7.718 4.572 9.934 1.00 82.94 217 VAL A O 1
ATOM 1623 N N . ARG A 1 218 ? 8.053 5.690 11.862 1.00 86.38 218 ARG A N 1
ATOM 1624 C CA . ARG A 1 218 ? 9.056 6.625 11.345 1.00 86.38 218 ARG A CA 1
ATOM 1625 C C . ARG A 1 218 ? 10.245 5.878 10.748 1.00 86.38 218 ARG A C 1
ATOM 1627 O O . ARG A 1 218 ? 10.647 6.168 9.629 1.00 86.38 218 ARG A O 1
ATOM 1634 N N . ASP A 1 219 ? 10.797 4.917 11.481 1.00 88.25 219 ASP A N 1
ATOM 1635 C CA . ASP A 1 219 ? 12.014 4.212 11.079 1.00 88.25 219 ASP A CA 1
ATOM 1636 C C . ASP A 1 219 ? 11.780 3.350 9.831 1.00 88.25 219 ASP A C 1
ATOM 1638 O O . ASP A 1 219 ? 12.613 3.344 8.926 1.00 88.25 219 ASP A O 1
ATOM 1642 N N . LEU A 1 220 ? 10.618 2.692 9.742 1.00 89.69 220 LEU A N 1
ATOM 1643 C CA . LEU A 1 220 ? 10.206 1.965 8.542 1.00 89.69 220 LEU A CA 1
ATOM 1644 C C . LEU A 1 220 ? 10.037 2.905 7.341 1.00 89.69 220 LEU A C 1
ATOM 1646 O O . LEU A 1 220 ? 10.563 2.615 6.271 1.00 89.69 220 LEU A O 1
ATOM 1650 N N . LEU A 1 221 ? 9.348 4.040 7.510 1.00 89.38 221 LEU A N 1
ATOM 1651 C CA . LEU A 1 221 ? 9.152 5.019 6.434 1.00 89.38 221 LEU A CA 1
ATOM 1652 C C . LEU A 1 221 ? 10.469 5.651 5.970 1.00 89.38 221 LEU A C 1
ATOM 1654 O O . LEU A 1 221 ? 10.632 5.873 4.775 1.00 89.38 221 LEU A O 1
ATOM 1658 N N . LEU A 1 222 ? 11.420 5.898 6.876 1.00 90.88 222 LEU A N 1
ATOM 1659 C CA . LEU A 1 222 ? 12.750 6.407 6.529 1.00 90.88 222 LEU A CA 1
ATOM 1660 C C . LEU A 1 222 ? 13.537 5.400 5.689 1.00 90.88 222 LEU A C 1
ATOM 1662 O O . LEU A 1 222 ? 14.057 5.763 4.638 1.00 90.88 222 LEU A O 1
ATOM 1666 N N . VAL A 1 223 ? 13.593 4.133 6.114 1.00 92.62 223 VAL A N 1
ATOM 1667 C CA . VAL A 1 223 ? 14.247 3.070 5.333 1.00 92.62 223 VAL A CA 1
ATOM 1668 C C . VAL A 1 223 ? 13.569 2.921 3.975 1.00 92.62 223 VAL A C 1
ATOM 1670 O O . VAL A 1 223 ? 14.243 2.864 2.950 1.00 92.62 223 VAL A O 1
ATOM 1673 N N .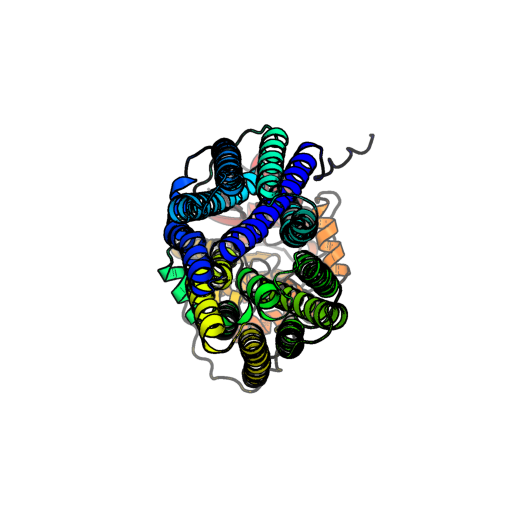 PHE A 1 224 ? 12.238 2.923 3.954 1.00 91.81 224 PHE A N 1
ATOM 1674 C CA . PHE A 1 224 ? 11.463 2.805 2.728 1.00 91.81 224 PHE A CA 1
ATOM 1675 C C . PHE A 1 224 ? 11.715 3.976 1.766 1.00 91.81 224 PHE A C 1
ATOM 1677 O O . PHE A 1 224 ? 11.929 3.738 0.580 1.00 91.81 224 PHE A O 1
ATOM 1684 N N . ALA A 1 225 ? 11.755 5.217 2.259 1.00 92.19 225 ALA A N 1
ATOM 1685 C CA . ALA A 1 225 ? 12.040 6.408 1.458 1.00 92.19 225 ALA A CA 1
ATOM 1686 C C . ALA A 1 225 ? 13.474 6.408 0.907 1.00 92.19 225 ALA A C 1
ATOM 1688 O O . ALA A 1 225 ? 13.676 6.689 -0.270 1.00 92.19 225 ALA A O 1
ATOM 1689 N N . LEU A 1 226 ? 14.464 6.044 1.729 1.00 94.00 226 LEU A N 1
ATOM 1690 C CA . LEU A 1 226 ? 15.869 5.970 1.319 1.00 94.00 226 LEU A CA 1
ATOM 1691 C C . LEU A 1 226 ? 16.096 4.901 0.242 1.00 94.00 226 LEU A C 1
ATOM 1693 O O . LEU A 1 226 ? 16.728 5.166 -0.779 1.00 94.00 226 LEU A O 1
ATOM 1697 N N . VAL A 1 227 ? 15.546 3.701 0.439 1.00 94.56 227 VAL A N 1
ATOM 1698 C CA . VAL A 1 227 ? 15.623 2.620 -0.555 1.00 94.56 227 VAL A CA 1
ATOM 1699 C C . VAL A 1 227 ? 14.820 2.976 -1.807 1.00 94.56 227 VAL A C 1
ATOM 1701 O O . VAL A 1 227 ? 15.241 2.646 -2.914 1.00 94.56 227 VAL A O 1
ATOM 1704 N N . SER A 1 228 ? 13.695 3.683 -1.669 1.00 92.56 228 SER A N 1
ATOM 1705 C CA . SER A 1 228 ? 12.915 4.136 -2.825 1.00 92.56 228 SER A CA 1
ATOM 1706 C C . SER A 1 228 ? 13.659 5.181 -3.653 1.00 92.56 228 SER A C 1
ATOM 1708 O O . SER A 1 228 ? 13.623 5.128 -4.881 1.00 92.56 228 SER A O 1
ATOM 1710 N N . LEU A 1 229 ? 14.383 6.083 -2.985 1.00 93.38 229 LEU A N 1
ATOM 1711 C CA . LEU A 1 229 ? 15.203 7.111 -3.614 1.00 93.38 229 LEU A CA 1
ATOM 1712 C C . LEU A 1 229 ? 16.366 6.511 -4.414 1.00 93.38 229 LEU A C 1
ATOM 1714 O O . LEU A 1 229 ? 16.639 6.981 -5.511 1.00 93.38 229 LEU A O 1
ATOM 1718 N N . VAL A 1 230 ? 17.036 5.482 -3.889 1.00 93.38 230 VAL A N 1
ATOM 1719 C CA . VAL A 1 230 ? 18.257 4.931 -4.503 1.00 93.38 230 VAL A CA 1
ATOM 1720 C C . VAL A 1 230 ? 17.964 3.667 -5.311 1.00 93.38 230 VAL A C 1
ATOM 1722 O O . VAL A 1 230 ? 18.233 3.606 -6.507 1.00 93.38 230 VAL A O 1
ATOM 1725 N N . SER A 1 231 ? 17.380 2.651 -4.682 1.00 94.31 231 SER A N 1
ATOM 1726 C CA . SER A 1 231 ? 17.389 1.283 -5.202 1.00 94.31 231 SER A CA 1
ATOM 1727 C C . SER A 1 231 ? 16.148 0.894 -6.000 1.00 94.31 231 SER A C 1
ATOM 1729 O O . SER A 1 231 ? 16.228 0.058 -6.895 1.00 94.31 231 SER A O 1
ATOM 1731 N N . PHE A 1 232 ? 14.984 1.486 -5.726 1.00 92.06 232 PHE A N 1
ATOM 1732 C CA . PHE A 1 232 ? 13.737 1.079 -6.387 1.00 92.06 232 PHE A CA 1
ATOM 1733 C C . PHE A 1 232 ? 13.464 1.729 -7.748 1.00 92.06 232 PHE A C 1
ATOM 1735 O O . PHE A 1 232 ? 12.404 1.470 -8.331 1.00 92.06 232 PHE A O 1
ATOM 1742 N N . ASN A 1 233 ? 14.427 2.448 -8.322 1.00 91.81 233 ASN A N 1
ATOM 1743 C CA . ASN A 1 233 ? 14.350 3.041 -9.663 1.00 91.81 233 ASN A CA 1
ATOM 1744 C C . ASN A 1 233 ? 14.595 2.022 -10.796 1.00 91.81 233 ASN A C 1
ATOM 1746 O O . ASN A 1 233 ? 15.248 2.325 -11.791 1.00 91.81 233 ASN A O 1
ATOM 1750 N N . VAL A 1 234 ? 14.054 0.807 -10.666 1.00 89.31 234 VAL A N 1
ATOM 1751 C CA . VAL A 1 234 ? 14.230 -0.308 -11.620 1.00 89.31 234 VAL A CA 1
ATOM 1752 C C . VAL A 1 234 ? 13.764 0.079 -13.029 1.00 89.31 234 VAL A C 1
ATOM 1754 O O . VAL A 1 234 ? 14.424 -0.260 -14.003 1.00 89.31 234 VAL A O 1
ATOM 1757 N N . ALA A 1 235 ? 12.690 0.870 -13.140 1.00 87.00 235 ALA A N 1
ATOM 1758 C CA . ALA A 1 235 ? 12.176 1.366 -14.420 1.00 87.00 235 ALA A CA 1
ATOM 1759 C C . ALA A 1 235 ? 13.143 2.312 -15.163 1.00 87.00 235 ALA A C 1
ATOM 1761 O O . ALA A 1 235 ? 13.021 2.469 -16.374 1.00 87.00 235 ALA A O 1
ATOM 1762 N N . THR A 1 236 ? 14.093 2.929 -14.454 1.00 92.56 236 THR A N 1
ATOM 1763 C CA . THR A 1 236 ? 15.156 3.765 -15.036 1.00 92.56 236 THR A CA 1
ATOM 1764 C C . THR A 1 236 ? 16.434 2.953 -15.230 1.00 92.56 236 THR A C 1
ATOM 1766 O O . THR A 1 236 ? 17.054 3.021 -16.284 1.00 92.56 236 THR A O 1
ATOM 1769 N N . LEU A 1 237 ? 16.812 2.150 -14.231 1.00 94.06 237 LEU A N 1
ATOM 1770 C CA . LEU A 1 237 ? 18.065 1.395 -14.213 1.00 94.06 237 LEU A CA 1
ATOM 1771 C C . LEU A 1 237 ? 18.098 0.240 -15.218 1.00 94.06 237 LEU A C 1
ATOM 1773 O O . LEU A 1 237 ? 19.125 0.031 -15.851 1.00 94.06 237 LEU A O 1
ATOM 1777 N N . VAL A 1 238 ? 17.002 -0.505 -15.391 1.00 93.19 238 VAL A N 1
ATOM 1778 C CA . VAL A 1 238 ? 16.992 -1.678 -16.283 1.00 93.19 238 VAL A CA 1
ATOM 1779 C C . VAL A 1 238 ? 17.178 -1.283 -17.754 1.00 93.19 238 VAL A C 1
ATOM 1781 O O . VAL A 1 238 ? 18.028 -1.892 -18.398 1.00 93.19 238 VAL A O 1
ATOM 1784 N N . PRO A 1 239 ? 16.485 -0.265 -18.307 1.00 92.69 239 PRO A N 1
ATOM 1785 C CA . PRO A 1 239 ? 16.774 0.20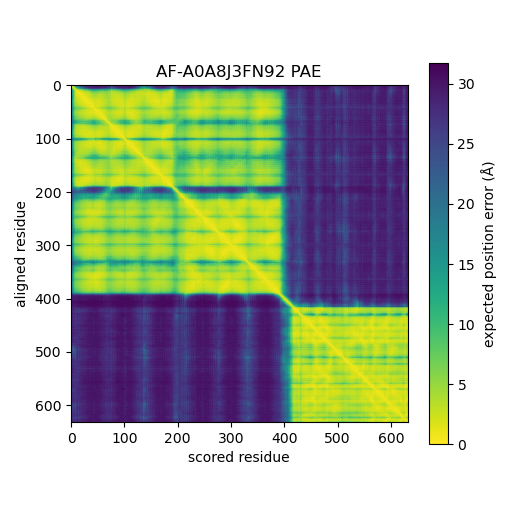7 -19.663 1.00 92.69 239 PRO A CA 1
ATOM 1786 C C . PRO A 1 239 ? 18.220 0.685 -19.842 1.00 92.69 239 PRO A C 1
ATOM 1788 O O . PRO A 1 239 ? 18.846 0.347 -20.842 1.00 92.69 239 PRO A O 1
ATOM 1791 N N . LEU A 1 240 ? 18.771 1.417 -18.864 1.00 94.31 240 LEU A N 1
ATOM 1792 C CA . LEU A 1 240 ? 20.170 1.864 -18.897 1.00 94.31 240 LEU A CA 1
ATOM 1793 C C . LEU A 1 240 ? 21.143 0.686 -18.908 1.00 94.31 240 LEU A C 1
ATOM 1795 O O . LEU A 1 240 ? 22.102 0.691 -19.668 1.00 94.31 240 LEU A O 1
ATOM 1799 N N . PHE A 1 241 ? 20.857 -0.344 -18.119 1.00 95.06 241 PHE A N 1
ATOM 1800 C CA . PHE A 1 241 ? 21.668 -1.552 -18.067 1.00 95.06 241 PHE A CA 1
ATOM 1801 C C . PHE A 1 241 ? 21.614 -2.346 -19.369 1.00 95.06 241 PHE A C 1
ATOM 1803 O O . PHE A 1 241 ? 22.637 -2.813 -19.853 1.00 95.06 241 PHE A O 1
ATOM 1810 N N . VAL A 1 242 ? 20.437 -2.448 -19.991 1.00 93.94 242 VAL A N 1
ATOM 1811 C CA . VAL A 1 242 ? 20.293 -3.076 -21.312 1.00 93.94 242 VAL A CA 1
ATOM 1812 C C . VAL A 1 242 ? 21.072 -2.307 -22.381 1.00 93.94 242 VAL A C 1
ATOM 1814 O O . VAL A 1 242 ? 21.703 -2.924 -23.238 1.00 93.94 242 VAL A O 1
ATOM 1817 N N . ARG A 1 243 ? 21.065 -0.972 -22.325 1.00 92.44 243 ARG A N 1
ATOM 1818 C CA . ARG A 1 243 ? 21.856 -0.136 -23.231 1.00 92.44 243 ARG A CA 1
ATOM 1819 C C . ARG A 1 243 ? 23.360 -0.368 -23.050 1.00 92.44 243 ARG A C 1
ATOM 1821 O O . ARG A 1 243 ? 24.038 -0.601 -24.045 1.00 92.44 243 ARG A O 1
ATOM 1828 N N . ASP A 1 244 ? 23.850 -0.300 -21.814 1.00 90.62 244 ASP A N 1
ATOM 1829 C CA . ASP A 1 244 ? 25.287 -0.321 -21.502 1.00 90.62 244 ASP A CA 1
ATOM 1830 C C . ASP A 1 244 ? 25.909 -1.708 -21.687 1.00 90.62 244 ASP A C 1
ATOM 1832 O O . ASP A 1 244 ? 26.956 -1.840 -22.318 1.00 90.62 244 ASP A O 1
ATOM 1836 N N . ASP A 1 245 ? 25.249 -2.745 -21.171 1.00 91.88 245 ASP A N 1
ATOM 1837 C CA . ASP A 1 245 ? 25.836 -4.078 -21.016 1.00 91.88 245 ASP A CA 1
ATOM 1838 C C . ASP A 1 245 ? 25.266 -5.111 -22.009 1.00 91.88 245 ASP A C 1
ATOM 1840 O O . ASP A 1 245 ? 25.839 -6.186 -22.186 1.00 91.88 245 ASP A O 1
ATOM 1844 N N . TYR A 1 246 ? 24.153 -4.799 -22.690 1.00 92.75 246 TYR A N 1
ATOM 1845 C CA . TYR A 1 246 ? 23.444 -5.730 -23.586 1.00 92.75 246 TYR A CA 1
ATOM 1846 C C . TYR A 1 246 ? 23.134 -5.142 -24.966 1.00 92.75 246 TYR A C 1
ATOM 1848 O O . TYR A 1 246 ? 22.163 -5.545 -25.608 1.00 92.75 246 TYR A O 1
ATOM 1856 N N . LEU A 1 247 ? 23.957 -4.200 -25.437 1.00 87.62 247 LEU A N 1
ATOM 1857 C CA . LEU A 1 247 ? 23.892 -3.641 -26.796 1.00 87.62 247 LEU A CA 1
ATOM 1858 C C . LEU A 1 247 ? 22.517 -3.064 -27.167 1.00 87.62 247 LEU A C 1
ATOM 1860 O O . LEU A 1 247 ? 22.131 -3.064 -28.336 1.00 87.62 247 LEU A O 1
ATOM 1864 N N . ASN A 1 248 ? 21.769 -2.584 -26.171 1.00 85.44 248 ASN A N 1
ATOM 1865 C CA . ASN A 1 248 ? 20.413 -2.081 -26.350 1.00 85.44 248 ASN A CA 1
ATOM 1866 C C . ASN A 1 248 ? 19.458 -3.123 -26.982 1.00 85.44 248 ASN A C 1
ATOM 1868 O O . ASN A 1 248 ? 18.578 -2.757 -27.760 1.00 85.44 248 ASN A O 1
ATOM 1872 N N . ASP A 1 249 ? 19.625 -4.418 -26.670 1.00 88.94 249 ASP A N 1
ATOM 1873 C CA . ASP A 1 249 ? 18.765 -5.497 -27.178 1.00 88.94 249 ASP A CA 1
ATOM 1874 C C . ASP A 1 249 ? 17.389 -5.501 -26.473 1.00 88.94 249 ASP A C 1
ATOM 1876 O O . ASP A 1 249 ? 17.300 -5.798 -25.271 1.00 88.94 249 ASP A O 1
ATOM 1880 N N . PRO A 1 250 ? 16.278 -5.257 -27.198 1.00 85.06 250 PRO A N 1
ATOM 1881 C CA . PRO A 1 250 ? 14.932 -5.337 -26.635 1.00 85.06 250 PRO A CA 1
ATOM 1882 C C . PRO A 1 250 ? 14.599 -6.700 -26.010 1.00 85.06 250 PRO A C 1
ATOM 1884 O O . PRO A 1 250 ? 13.774 -6.771 -25.099 1.00 85.06 250 PRO A O 1
ATOM 1887 N N . LYS A 1 251 ? 15.222 -7.797 -26.467 1.00 89.81 251 LYS A N 1
ATOM 1888 C CA . LYS A 1 251 ? 14.998 -9.138 -25.903 1.00 89.81 251 LYS A CA 1
ATOM 1889 C C . LYS A 1 251 ? 15.560 -9.259 -24.490 1.00 89.81 251 LYS A C 1
ATOM 1891 O O . LYS A 1 251 ? 14.931 -9.899 -23.647 1.00 89.81 251 LYS A O 1
ATOM 1896 N N . ALA A 1 252 ? 16.699 -8.623 -24.209 1.00 92.00 252 ALA A N 1
ATOM 1897 C CA . ALA A 1 252 ? 17.252 -8.559 -22.859 1.00 92.00 252 ALA A CA 1
ATOM 1898 C C . ALA A 1 252 ? 16.321 -7.759 -21.935 1.00 92.00 252 ALA A C 1
ATOM 1900 O O . ALA A 1 252 ? 15.977 -8.230 -20.851 1.00 92.00 252 ALA A O 1
ATOM 1901 N N . LEU A 1 253 ? 15.806 -6.615 -22.406 1.00 90.25 253 LEU A N 1
ATOM 1902 C CA . LEU A 1 253 ? 14.793 -5.841 -21.679 1.00 90.25 253 LEU A CA 1
ATOM 1903 C C . LEU A 1 253 ? 13.535 -6.672 -21.385 1.00 90.25 253 LEU A C 1
ATOM 1905 O O . LEU A 1 253 ? 13.008 -6.628 -20.270 1.00 90.25 253 LEU A O 1
ATOM 1909 N N . ALA A 1 254 ? 13.057 -7.430 -22.376 1.00 90.56 254 ALA A N 1
ATOM 1910 C CA . ALA A 1 254 ? 11.904 -8.309 -22.233 1.00 90.56 254 ALA A CA 1
ATOM 1911 C C . ALA A 1 254 ? 12.129 -9.373 -21.163 1.00 90.56 254 ALA A C 1
ATOM 1913 O O . ALA A 1 254 ? 11.301 -9.520 -20.263 1.00 90.56 254 ALA A O 1
ATOM 1914 N N . LEU A 1 255 ? 13.269 -10.063 -21.227 1.00 93.00 255 LEU A N 1
ATOM 1915 C CA . LEU A 1 255 ? 13.656 -11.074 -20.254 1.00 93.00 255 LEU A CA 1
ATOM 1916 C C . LEU A 1 255 ? 13.724 -10.484 -18.841 1.00 93.00 255 LEU A C 1
ATOM 1918 O O . LEU A 1 255 ? 13.129 -11.041 -17.925 1.00 93.00 255 LEU A O 1
ATOM 1922 N N . PHE A 1 256 ? 14.392 -9.344 -18.670 1.00 94.38 256 PHE A N 1
ATOM 1923 C CA . PHE A 1 256 ? 14.596 -8.705 -17.370 1.00 94.38 256 PHE A CA 1
ATOM 1924 C C . PHE A 1 256 ? 13.294 -8.219 -16.732 1.00 94.38 256 PHE A C 1
ATOM 1926 O O . PHE A 1 256 ? 13.062 -8.467 -15.548 1.00 94.38 256 PHE A O 1
ATOM 1933 N N . ASN A 1 257 ? 12.409 -7.581 -17.502 1.00 90.94 257 ASN A N 1
ATOM 1934 C CA . ASN A 1 257 ? 11.096 -7.175 -16.998 1.00 90.94 257 ASN A CA 1
ATOM 1935 C C . ASN A 1 257 ? 10.201 -8.385 -16.697 1.00 90.94 257 ASN A C 1
ATOM 1937 O O . ASN A 1 257 ? 9.485 -8.377 -15.695 1.00 90.94 257 ASN A O 1
ATOM 1941 N N . ALA A 1 258 ? 10.259 -9.431 -17.529 1.00 90.75 258 ALA A N 1
ATOM 1942 C CA . ALA A 1 258 ? 9.522 -10.671 -17.316 1.00 90.75 258 ALA A CA 1
ATOM 1943 C C . ALA A 1 258 ? 9.942 -11.371 -16.024 1.00 90.75 258 ALA A C 1
ATOM 1945 O O . ALA A 1 258 ? 9.099 -11.641 -15.169 1.00 90.75 258 ALA A O 1
ATOM 1946 N N . THR A 1 259 ? 11.235 -11.634 -15.845 1.00 93.81 259 THR A N 1
ATOM 1947 C CA . THR A 1 259 ? 11.724 -12.349 -14.666 1.00 93.81 259 THR A CA 1
ATOM 1948 C C . THR A 1 259 ? 11.525 -11.535 -13.393 1.00 93.81 259 THR A C 1
ATOM 1950 O O . THR A 1 259 ? 11.035 -12.083 -12.404 1.00 93.81 259 THR A O 1
ATOM 1953 N N . PHE A 1 260 ? 11.801 -10.226 -13.423 1.00 93.62 260 PHE A N 1
ATOM 1954 C CA . PHE A 1 260 ? 11.532 -9.326 -12.301 1.00 93.62 260 PHE A CA 1
ATOM 1955 C C . PHE A 1 260 ? 10.048 -9.319 -11.922 1.00 93.62 260 PHE A C 1
ATOM 1957 O O . PHE A 1 260 ? 9.703 -9.439 -10.744 1.00 93.62 260 PHE A O 1
ATOM 1964 N N . GLY A 1 261 ? 9.162 -9.234 -12.916 1.00 89.12 261 GLY A N 1
ATOM 1965 C CA . GLY A 1 261 ? 7.722 -9.236 -12.703 1.00 89.12 261 GLY A CA 1
ATOM 1966 C C . GLY A 1 261 ? 7.207 -10.542 -12.091 1.00 89.12 261 GLY A C 1
ATOM 1967 O O . GLY A 1 261 ? 6.544 -10.524 -11.051 1.00 89.12 261 GLY A O 1
ATOM 1968 N N . ILE A 1 262 ? 7.567 -11.687 -12.679 1.00 91.62 262 ILE A N 1
ATOM 1969 C CA . ILE A 1 262 ? 7.192 -13.014 -12.159 1.00 91.62 262 ILE A CA 1
ATOM 1970 C C . ILE A 1 262 ? 7.709 -13.187 -10.723 1.00 91.62 262 ILE A C 1
ATOM 1972 O O . ILE A 1 262 ? 6.965 -13.635 -9.846 1.00 91.62 262 ILE A O 1
ATOM 1976 N N . GLY A 1 263 ? 8.950 -12.766 -10.459 1.00 94.00 263 GLY A N 1
ATOM 1977 C CA . GLY A 1 263 ? 9.534 -12.750 -9.120 1.00 94.00 263 GLY A CA 1
ATOM 1978 C C . GLY A 1 263 ? 8.702 -11.929 -8.142 1.00 94.00 263 GLY A C 1
ATOM 1979 O O . GLY A 1 263 ? 8.357 -12.419 -7.067 1.00 94.00 263 GLY A O 1
ATOM 1980 N N . SER A 1 264 ? 8.302 -10.713 -8.527 1.00 91.56 264 SER A N 1
ATOM 1981 C CA . SER A 1 264 ? 7.414 -9.875 -7.718 1.00 91.56 264 SER A CA 1
ATOM 1982 C C . SER A 1 264 ? 6.107 -10.582 -7.375 1.00 91.56 264 SER A C 1
ATOM 1984 O O . SER A 1 264 ? 5.792 -10.677 -6.191 1.00 91.56 264 SER A O 1
ATOM 1986 N N . VAL A 1 265 ? 5.382 -11.150 -8.345 1.00 88.25 265 VAL A N 1
ATOM 1987 C CA . VAL A 1 265 ? 4.133 -11.893 -8.065 1.00 88.25 265 VAL A CA 1
ATOM 1988 C C . VAL A 1 265 ? 4.371 -13.034 -7.076 1.00 88.25 265 VAL A C 1
ATOM 1990 O O . VAL A 1 265 ? 3.634 -13.147 -6.096 1.00 88.25 265 VAL A O 1
ATOM 1993 N N . ALA A 1 266 ? 5.430 -13.824 -7.268 1.00 91.56 266 ALA A N 1
ATOM 1994 C CA . ALA A 1 266 ? 5.788 -14.901 -6.349 1.00 91.56 266 ALA A CA 1
ATOM 1995 C C . ALA A 1 266 ? 6.082 -14.387 -4.923 1.00 91.56 266 ALA A C 1
ATOM 1997 O O . ALA A 1 266 ? 5.607 -14.973 -3.950 1.00 91.56 266 ALA A O 1
ATOM 1998 N N . GLY A 1 267 ? 6.789 -13.261 -4.785 1.00 90.56 267 GLY A N 1
ATOM 1999 C CA . GLY A 1 267 ? 7.074 -12.634 -3.488 1.00 90.56 267 GLY A CA 1
ATOM 2000 C C . GLY A 1 267 ? 5.818 -12.117 -2.778 1.00 90.56 267 GLY A C 1
ATOM 2001 O O . GLY A 1 267 ? 5.676 -12.274 -1.563 1.00 90.56 267 GLY A O 1
ATOM 2002 N N . GLY A 1 268 ? 4.869 -11.554 -3.530 1.00 86.69 268 GLY A N 1
ATOM 2003 C CA . GLY A 1 268 ? 3.567 -11.130 -3.005 1.00 86.69 268 GLY A CA 1
ATOM 2004 C C . GLY A 1 268 ? 2.698 -12.303 -2.549 1.00 86.69 268 GLY A C 1
ATOM 2005 O O . GLY A 1 268 ? 2.115 -12.248 -1.465 1.00 86.69 268 GLY A O 1
ATOM 2006 N N . LEU A 1 269 ? 2.656 -13.384 -3.334 1.00 86.81 269 LEU A N 1
ATOM 2007 C CA . LEU A 1 269 ? 1.937 -14.612 -2.980 1.00 86.81 269 LEU A CA 1
ATOM 2008 C C . LEU A 1 269 ? 2.538 -15.284 -1.746 1.00 86.81 269 LEU A C 1
ATOM 2010 O O . LEU A 1 269 ? 1.792 -15.642 -0.835 1.00 86.81 269 LEU A O 1
ATOM 2014 N N . LEU A 1 270 ? 3.871 -15.389 -1.664 1.00 89.56 270 LEU A N 1
ATOM 2015 C CA . LEU A 1 270 ? 4.527 -15.891 -0.457 1.00 89.56 270 LEU A CA 1
ATOM 2016 C C . LEU A 1 270 ? 4.133 -15.039 0.748 1.00 89.56 270 LEU A C 1
ATOM 2018 O O . LEU A 1 270 ? 3.828 -15.576 1.811 1.00 89.56 270 LEU A O 1
ATOM 2022 N N . ARG A 1 271 ? 4.103 -13.708 0.599 1.00 89.69 271 ARG A N 1
ATOM 2023 C CA . ARG A 1 271 ? 3.710 -12.847 1.711 1.00 89.69 271 ARG A CA 1
ATOM 2024 C C . ARG A 1 271 ? 2.289 -13.142 2.198 1.00 89.69 271 ARG A C 1
ATOM 2026 O O . ARG A 1 271 ? 2.054 -13.045 3.400 1.00 89.69 271 ARG A O 1
ATOM 2033 N N . ALA A 1 272 ? 1.367 -13.499 1.309 1.00 82.00 272 ALA A N 1
ATOM 2034 C CA . ALA A 1 272 ? -0.007 -13.835 1.673 1.00 82.00 272 ALA A CA 1
ATOM 2035 C C . ALA A 1 272 ? -0.128 -15.170 2.433 1.00 82.00 272 ALA A C 1
ATOM 2037 O O . ALA A 1 272 ? -1.050 -15.328 3.229 1.00 82.00 272 ALA A O 1
ATOM 2038 N N . THR A 1 273 ? 0.793 -16.115 2.221 1.00 84.50 273 THR A N 1
ATOM 2039 C CA . THR A 1 273 ? 0.732 -17.468 2.806 1.00 84.50 273 THR A CA 1
ATOM 2040 C C . THR A 1 273 ? 1.655 -17.667 4.009 1.00 84.50 273 THR A C 1
ATOM 2042 O O . THR A 1 273 ? 1.395 -18.518 4.862 1.00 84.50 273 THR A O 1
ATOM 2045 N N . VAL A 1 274 ? 2.736 -16.891 4.109 1.00 88.50 274 VAL A N 1
ATOM 2046 C CA . VAL A 1 274 ? 3.748 -17.046 5.158 1.00 88.50 274 VAL A CA 1
ATOM 2047 C C . VAL A 1 274 ? 3.250 -16.530 6.515 1.00 88.50 274 VAL A C 1
ATOM 2049 O O . VAL A 1 274 ? 2.726 -15.423 6.632 1.00 88.50 274 VAL A O 1
ATOM 2052 N N . ARG A 1 275 ? 3.467 -17.322 7.576 1.00 86.62 275 ARG A N 1
ATOM 2053 C CA . ARG A 1 275 ? 3.116 -16.973 8.972 1.00 86.62 275 ARG A CA 1
ATOM 2054 C C . ARG A 1 275 ? 4.206 -16.191 9.717 1.00 86.62 275 ARG A C 1
ATOM 2056 O O . ARG A 1 275 ? 4.021 -15.823 10.874 1.00 86.62 275 ARG A O 1
ATOM 2063 N N . ALA A 1 276 ? 5.357 -15.976 9.082 1.00 86.75 276 ALA A N 1
ATOM 2064 C CA . ALA A 1 276 ? 6.466 -15.228 9.663 1.00 86.75 276 ALA A CA 1
ATOM 2065 C C . ALA A 1 276 ? 6.053 -13.782 9.977 1.00 86.75 276 ALA A C 1
ATOM 2067 O O . ALA A 1 276 ? 5.167 -13.214 9.333 1.00 86.75 276 ALA A O 1
ATOM 2068 N N . SER A 1 277 ? 6.705 -13.173 10.972 1.00 88.56 277 SER A N 1
ATOM 2069 C CA . SER A 1 277 ? 6.358 -11.810 11.368 1.00 88.56 277 SER A CA 1
ATOM 2070 C C . SER A 1 277 ? 6.620 -10.823 10.216 1.00 88.56 277 SER A C 1
ATOM 2072 O O . SER A 1 277 ? 7.640 -10.945 9.528 1.00 88.56 277 SER A O 1
ATOM 2074 N N . PRO A 1 278 ? 5.758 -9.804 10.027 1.00 86.81 278 PRO A N 1
ATOM 2075 C CA . PRO A 1 278 ? 5.942 -8.806 8.973 1.00 86.81 278 PRO A CA 1
ATOM 2076 C C . PRO A 1 278 ? 7.294 -8.078 9.043 1.00 86.81 278 PRO A C 1
ATOM 2078 O O . PRO A 1 278 ? 7.828 -7.659 8.023 1.00 86.81 278 PRO A O 1
ATOM 2081 N N . ALA A 1 279 ? 7.872 -7.940 10.240 1.00 89.06 279 ALA A N 1
ATOM 2082 C CA . ALA A 1 279 ? 9.190 -7.338 10.429 1.00 89.06 279 ALA A CA 1
ATOM 2083 C C . ALA A 1 279 ? 10.316 -8.209 9.851 1.00 89.06 279 ALA A C 1
ATOM 2085 O O . ALA A 1 279 ? 11.200 -7.698 9.165 1.00 89.06 279 ALA A O 1
ATOM 2086 N N . VAL A 1 280 ? 10.257 -9.528 10.071 1.00 91.50 280 VAL A N 1
ATOM 2087 C CA . VAL A 1 280 ? 11.239 -10.476 9.524 1.00 91.50 280 VAL A CA 1
ATOM 2088 C C . VAL A 1 280 ? 11.131 -10.525 8.006 1.00 91.50 280 VAL A C 1
ATOM 2090 O O . VAL A 1 280 ? 12.137 -10.390 7.319 1.00 91.50 280 VAL A O 1
ATOM 2093 N N . THR A 1 281 ? 9.918 -10.641 7.464 1.00 92.12 281 THR A N 1
ATOM 2094 C CA . THR A 1 281 ? 9.722 -10.694 6.008 1.00 92.12 281 THR A CA 1
ATOM 2095 C C . THR A 1 281 ? 10.085 -9.375 5.321 1.00 92.12 281 THR A C 1
ATOM 2097 O O . THR A 1 281 ? 10.582 -9.403 4.199 1.00 92.12 281 THR A O 1
ATOM 2100 N N . THR A 1 282 ? 9.920 -8.231 5.998 1.00 93.50 282 THR A N 1
ATOM 2101 C CA . THR A 1 282 ? 10.436 -6.926 5.545 1.00 93.50 282 THR A CA 1
ATOM 2102 C C . THR A 1 282 ? 11.962 -6.955 5.422 1.00 93.50 282 THR A C 1
ATOM 2104 O O . THR A 1 282 ? 12.492 -6.673 4.350 1.00 93.50 282 THR A O 1
ATOM 2107 N N . VAL A 1 283 ? 12.682 -7.348 6.478 1.00 95.88 283 VAL A N 1
ATOM 2108 C CA . VAL A 1 283 ? 14.156 -7.412 6.462 1.00 95.88 283 VAL A CA 1
ATOM 2109 C C . VAL A 1 283 ? 14.661 -8.412 5.421 1.00 95.88 283 VAL A C 1
ATOM 2111 O O . VAL A 1 283 ? 15.508 -8.060 4.604 1.00 95.88 283 VAL A O 1
ATOM 2114 N N . CYS A 1 284 ? 14.130 -9.637 5.414 1.00 96.50 284 CYS A N 1
ATOM 2115 C CA . CYS A 1 284 ? 14.542 -10.678 4.473 1.00 96.50 284 CYS A CA 1
ATOM 2116 C C . CYS A 1 284 ? 14.244 -10.285 3.023 1.00 96.50 284 CYS A C 1
ATOM 2118 O O . CYS A 1 284 ? 15.085 -10.499 2.155 1.00 96.50 284 CYS A O 1
ATOM 2120 N N . GLY A 1 285 ? 13.080 -9.680 2.759 1.00 96.62 285 GLY A N 1
ATOM 2121 C CA . GLY A 1 285 ? 12.726 -9.187 1.430 1.00 96.62 285 GLY A CA 1
ATOM 2122 C C . GLY A 1 285 ? 13.686 -8.102 0.946 1.00 96.62 285 GLY A C 1
ATOM 2123 O O . GLY A 1 285 ? 14.192 -8.185 -0.172 1.00 96.62 285 GLY A O 1
ATOM 2124 N N . LEU A 1 286 ? 14.003 -7.125 1.802 1.00 97.38 286 LEU A N 1
ATOM 2125 C CA . LEU A 1 286 ? 14.926 -6.047 1.449 1.00 97.38 286 LEU A CA 1
ATOM 2126 C C . LEU A 1 286 ? 16.364 -6.547 1.261 1.00 97.38 286 LEU A C 1
ATOM 2128 O O . LEU A 1 286 ? 17.035 -6.119 0.325 1.00 97.38 286 LEU A O 1
ATOM 2132 N N . ALA A 1 287 ? 16.821 -7.472 2.107 1.00 97.88 287 ALA A N 1
ATOM 2133 C CA . ALA A 1 287 ? 18.142 -8.083 1.990 1.00 97.88 287 ALA A CA 1
ATOM 2134 C C . ALA A 1 287 ? 18.268 -8.909 0.702 1.00 97.88 287 ALA A C 1
ATOM 2136 O O . ALA A 1 287 ? 19.237 -8.744 -0.034 1.00 97.88 287 ALA A O 1
ATOM 2137 N N . LEU A 1 288 ? 17.268 -9.745 0.397 1.00 98.25 288 LEU A N 1
ATOM 2138 C CA . LEU A 1 288 ? 17.231 -10.529 -0.836 1.00 98.25 288 LEU A CA 1
ATOM 2139 C C . LEU A 1 288 ? 17.220 -9.623 -2.067 1.00 98.25 288 LEU A C 1
ATOM 2141 O O . LEU A 1 288 ? 17.994 -9.855 -2.992 1.00 98.25 288 LEU A O 1
ATOM 2145 N N . PHE A 1 289 ? 16.398 -8.567 -2.058 1.00 98.19 289 PHE A N 1
ATOM 2146 C CA . PHE A 1 289 ? 16.416 -7.568 -3.121 1.00 98.19 289 PHE A CA 1
ATOM 2147 C C . PHE A 1 289 ? 17.800 -6.937 -3.263 1.00 98.19 289 PHE A C 1
ATOM 2149 O O . PHE A 1 289 ? 18.336 -6.920 -4.363 1.00 98.19 289 PHE A O 1
ATOM 2156 N N . GLY A 1 290 ? 18.393 -6.460 -2.168 1.00 97.75 290 GLY A N 1
ATOM 2157 C CA . GLY A 1 290 ? 19.683 -5.781 -2.203 1.00 97.75 290 GLY A CA 1
ATOM 2158 C C . GLY A 1 290 ? 20.811 -6.663 -2.731 1.00 97.75 290 GLY A C 1
ATOM 2159 O O . GLY A 1 290 ? 21.524 -6.253 -3.640 1.00 97.75 290 GLY A O 1
ATOM 2160 N N . VAL A 1 291 ? 20.937 -7.892 -2.224 1.00 98.31 291 VAL A N 1
ATOM 2161 C CA . VAL A 1 291 ? 21.981 -8.836 -2.655 1.00 98.31 291 VAL A CA 1
ATOM 2162 C C . VAL A 1 291 ? 21.776 -9.264 -4.105 1.00 98.31 291 VAL A C 1
ATOM 2164 O O . VAL A 1 291 ? 22.719 -9.220 -4.891 1.00 98.31 291 VAL A O 1
ATOM 2167 N N . ALA A 1 292 ? 20.553 -9.643 -4.484 1.00 98.25 292 ALA A N 1
ATOM 2168 C CA . ALA A 1 292 ? 20.272 -10.097 -5.841 1.00 98.25 292 ALA A CA 1
ATOM 2169 C C . ALA A 1 292 ? 20.422 -8.965 -6.866 1.00 98.25 292 ALA A C 1
ATOM 2171 O O . ALA A 1 292 ? 20.990 -9.175 -7.934 1.00 98.25 292 ALA A O 1
ATOM 2172 N N . PHE A 1 293 ? 19.963 -7.756 -6.531 1.00 97.81 293 PHE A N 1
ATOM 2173 C CA . PHE A 1 293 ? 20.112 -6.590 -7.395 1.00 97.81 293 PHE A CA 1
ATOM 2174 C C . PHE A 1 293 ? 21.578 -6.167 -7.497 1.00 97.81 293 PHE A C 1
ATOM 2176 O O . PHE A 1 293 ? 22.040 -5.883 -8.595 1.00 97.81 293 PHE A O 1
ATOM 2183 N N . ALA A 1 294 ? 22.340 -6.225 -6.399 1.00 97.88 294 ALA A N 1
ATOM 2184 C CA . ALA A 1 294 ? 23.768 -5.931 -6.435 1.00 97.88 294 ALA A CA 1
ATOM 2185 C C . ALA A 1 294 ? 24.529 -6.908 -7.342 1.00 97.88 294 ALA A C 1
ATOM 2187 O O . ALA A 1 294 ? 25.316 -6.493 -8.186 1.00 97.88 294 ALA A O 1
ATOM 2188 N N . ALA A 1 295 ? 24.245 -8.206 -7.201 1.00 97.81 295 ALA A N 1
ATOM 2189 C CA . ALA A 1 295 ? 24.831 -9.244 -8.039 1.00 97.81 295 ALA A CA 1
ATOM 2190 C C . ALA A 1 295 ? 24.421 -9.102 -9.514 1.00 97.81 295 ALA A C 1
ATOM 2192 O O . ALA A 1 295 ? 25.240 -9.349 -10.392 1.00 97.81 295 ALA A O 1
ATOM 2193 N N . ALA A 1 296 ? 23.183 -8.679 -9.802 1.00 97.31 296 ALA A N 1
ATOM 2194 C CA . ALA A 1 296 ? 22.730 -8.451 -11.175 1.00 97.31 296 ALA A CA 1
ATOM 2195 C C . ALA A 1 296 ? 23.537 -7.342 -11.866 1.00 97.31 296 ALA A C 1
ATOM 2197 O O . ALA A 1 296 ? 23.845 -7.463 -13.049 1.00 97.31 296 ALA A O 1
ATOM 2198 N N . GLY A 1 297 ? 23.910 -6.293 -11.125 1.00 96.00 297 GLY A N 1
ATOM 2199 C CA . GLY A 1 297 ? 24.713 -5.182 -11.637 1.00 96.00 297 GLY A CA 1
ATOM 2200 C C . GLY A 1 297 ? 26.160 -5.546 -11.975 1.00 96.00 297 GLY A C 1
ATOM 2201 O O . GLY A 1 297 ? 26.790 -4.829 -12.745 1.00 96.00 297 GLY A O 1
ATOM 2202 N N . ALA A 1 298 ? 26.681 -6.665 -11.461 1.00 94.38 298 ALA A N 1
ATOM 2203 C CA . ALA A 1 298 ? 28.012 -7.155 -11.822 1.00 94.38 298 ALA A CA 1
ATOM 2204 C C . ALA A 1 298 ? 28.090 -7.680 -13.270 1.00 94.38 298 ALA A C 1
ATOM 2206 O O . ALA A 1 298 ? 29.183 -7.944 -13.768 1.00 94.38 298 ALA A O 1
ATOM 2207 N N . GLY A 1 299 ? 26.944 -7.827 -13.942 1.00 92.12 299 GLY A N 1
ATOM 2208 C CA . GLY A 1 299 ? 26.865 -8.336 -15.305 1.00 92.12 299 GLY A CA 1
ATOM 2209 C C . GLY A 1 299 ? 26.923 -9.862 -15.379 1.00 92.12 299 GLY A C 1
ATOM 2210 O O . GLY A 1 299 ? 27.072 -10.574 -14.384 1.00 92.12 299 GLY A O 1
ATOM 2211 N N . GLY A 1 300 ? 26.740 -10.384 -16.587 1.00 93.94 300 GLY A N 1
ATOM 2212 C CA . GLY A 1 300 ? 26.715 -11.816 -16.862 1.00 93.94 300 GLY A CA 1
ATOM 2213 C C . GLY A 1 300 ? 25.866 -12.136 -18.090 1.00 93.94 300 GLY A C 1
ATOM 2214 O O . GLY A 1 300 ? 25.343 -11.232 -18.741 1.00 93.94 300 GLY A O 1
ATOM 2215 N N . PRO A 1 301 ? 25.706 -13.419 -18.439 1.00 94.62 301 PRO A N 1
ATOM 2216 C CA . PRO A 1 301 ? 24.803 -13.788 -19.514 1.00 94.62 301 PRO A CA 1
ATOM 2217 C C . PRO A 1 301 ? 23.341 -13.419 -19.169 1.00 94.62 301 PRO A C 1
ATOM 2219 O O . PRO A 1 301 ? 22.938 -13.510 -18.006 1.00 94.62 301 PRO A O 1
ATOM 2222 N N . PRO A 1 302 ? 22.494 -13.070 -20.159 1.00 93.62 302 PRO A N 1
ATOM 2223 C CA . PRO A 1 302 ? 21.140 -12.563 -19.904 1.00 93.62 302 PRO A CA 1
ATOM 2224 C C . PRO A 1 302 ? 20.275 -13.467 -19.015 1.00 93.62 302 PRO A C 1
ATOM 2226 O O . PRO A 1 302 ? 19.480 -12.986 -18.214 1.00 93.62 302 PRO A O 1
ATOM 2229 N N . TRP A 1 303 ? 20.430 -14.789 -19.106 1.00 94.25 303 TRP A N 1
ATOM 2230 C CA . TRP A 1 303 ? 19.669 -15.730 -18.283 1.00 94.25 303 TRP A CA 1
ATOM 2231 C C . TRP A 1 303 ? 20.077 -15.701 -16.802 1.00 94.25 303 TRP A C 1
ATOM 2233 O O . TRP A 1 303 ? 19.208 -15.833 -15.939 1.00 94.25 303 TRP A O 1
ATOM 2243 N N . SER A 1 304 ? 21.360 -15.483 -16.481 1.00 96.56 304 SER A N 1
ATOM 2244 C CA . SER A 1 304 ? 21.820 -15.409 -15.088 1.00 96.56 304 SER A CA 1
ATOM 2245 C C . SER A 1 304 ? 21.359 -14.107 -14.444 1.00 96.56 304 SER A C 1
ATOM 2247 O O . SER A 1 304 ? 20.829 -14.115 -13.333 1.00 96.56 304 SER A O 1
ATOM 2249 N N . VAL A 1 305 ? 21.469 -12.995 -15.175 1.00 97.38 305 VAL A N 1
ATOM 2250 C CA . VAL A 1 305 ? 20.934 -11.700 -14.744 1.00 97.38 305 VAL A CA 1
ATOM 2251 C C . VAL A 1 305 ? 19.414 -11.749 -14.635 1.00 97.38 305 VAL A C 1
ATOM 2253 O O . VAL A 1 305 ? 18.861 -11.267 -13.650 1.00 97.38 305 VAL A O 1
ATOM 2256 N N . GLY A 1 306 ? 18.730 -12.420 -15.562 1.00 96.25 306 GLY A N 1
ATOM 2257 C CA . GLY A 1 306 ? 17.297 -12.685 -15.472 1.00 96.25 306 GLY A CA 1
ATOM 2258 C C . GLY A 1 306 ? 16.911 -13.398 -14.170 1.00 96.25 306 GLY A C 1
ATOM 2259 O O . GLY A 1 306 ? 15.981 -12.956 -13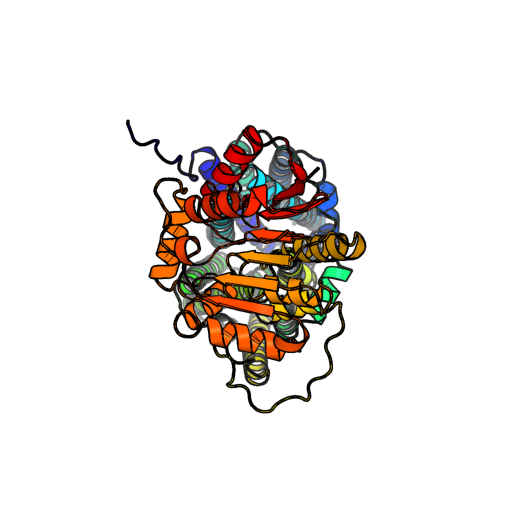.494 1.00 96.25 306 GLY A O 1
ATOM 2260 N N . ALA A 1 307 ? 17.643 -14.442 -13.768 1.00 97.81 307 ALA A N 1
ATOM 2261 C CA . ALA A 1 307 ? 17.408 -15.157 -12.509 1.00 97.81 307 ALA A CA 1
ATOM 2262 C C . ALA A 1 307 ? 17.668 -14.287 -11.262 1.00 97.81 307 ALA A C 1
ATOM 2264 O O . ALA A 1 307 ? 16.909 -14.339 -10.291 1.00 97.81 307 ALA A O 1
ATOM 2265 N N . LEU A 1 308 ? 18.696 -13.436 -11.291 1.00 98.19 308 LEU A N 1
ATOM 2266 C CA . LEU A 1 308 ? 18.967 -12.477 -10.215 1.00 98.19 308 LEU A CA 1
ATOM 2267 C C . LEU A 1 308 ? 17.878 -11.402 -10.128 1.00 98.19 308 LEU A C 1
ATOM 2269 O O . LEU A 1 308 ? 17.422 -11.068 -9.036 1.00 98.19 308 LEU A O 1
ATOM 2273 N N . LEU A 1 309 ? 17.384 -10.911 -11.265 1.00 97.06 309 LEU A N 1
ATOM 2274 C CA . LEU A 1 309 ? 16.271 -9.966 -11.306 1.00 97.06 309 LEU A CA 1
ATOM 2275 C C . LEU A 1 309 ? 14.952 -10.595 -10.852 1.00 97.06 309 LEU A C 1
ATOM 2277 O O . LEU A 1 309 ? 14.158 -9.906 -10.217 1.00 97.06 309 LEU A O 1
ATOM 2281 N N . PHE A 1 310 ? 14.742 -11.896 -11.069 1.00 97.00 310 PHE A N 1
ATOM 2282 C CA . PHE A 1 310 ? 13.643 -12.632 -10.439 1.00 97.00 310 PHE A CA 1
ATOM 2283 C C . PHE A 1 310 ? 13.743 -12.583 -8.909 1.00 97.00 310 PHE A C 1
ATOM 2285 O O . PHE A 1 310 ? 12.787 -12.187 -8.239 1.00 97.00 310 PHE A O 1
ATOM 2292 N N . ALA A 1 311 ? 14.909 -12.913 -8.347 1.00 98.19 311 ALA A N 1
ATOM 2293 C CA . ALA A 1 311 ? 15.129 -12.848 -6.902 1.00 98.19 311 ALA A CA 1
ATOM 2294 C C . ALA A 1 311 ? 14.987 -11.412 -6.361 1.00 98.19 311 ALA A C 1
ATOM 2296 O O . ALA A 1 311 ? 14.398 -11.202 -5.297 1.00 98.19 311 ALA A O 1
ATOM 2297 N N . ALA A 1 312 ? 15.441 -10.412 -7.122 1.00 97.81 312 ALA A N 1
ATOM 2298 C CA . ALA A 1 312 ? 15.261 -9.007 -6.783 1.00 97.81 312 ALA A CA 1
ATOM 2299 C C . ALA A 1 312 ? 13.774 -8.616 -6.771 1.00 97.81 312 ALA A C 1
ATOM 2301 O O . ALA A 1 312 ? 13.278 -8.080 -5.779 1.00 97.81 312 ALA A O 1
ATOM 2302 N N . GLY A 1 313 ? 13.031 -8.938 -7.831 1.00 95.12 313 GLY A N 1
ATOM 2303 C CA . GLY A 1 313 ? 11.594 -8.688 -7.924 1.00 95.12 313 GLY A CA 1
ATOM 2304 C C . GLY A 1 313 ? 10.821 -9.328 -6.773 1.00 95.12 313 GLY A C 1
ATOM 2305 O O . GLY A 1 313 ? 9.968 -8.671 -6.166 1.00 95.12 313 GLY A O 1
ATOM 2306 N N . PHE A 1 314 ? 11.175 -10.566 -6.421 1.00 95.94 314 PHE A N 1
ATOM 2307 C CA . PHE A 1 314 ? 10.628 -11.294 -5.278 1.00 95.94 314 PHE A CA 1
ATOM 2308 C C . PHE A 1 314 ? 10.885 -10.571 -3.958 1.00 95.94 314 PHE A C 1
ATOM 2310 O O . PHE A 1 314 ? 9.942 -10.278 -3.219 1.00 95.94 314 PHE A O 1
ATOM 2317 N N . GLY A 1 315 ? 12.146 -10.230 -3.678 1.00 96.56 315 GLY A N 1
ATOM 2318 C CA . GLY A 1 315 ? 12.528 -9.517 -2.463 1.00 96.56 315 GLY A CA 1
ATOM 2319 C C . GLY A 1 315 ? 11.838 -8.158 -2.346 1.00 96.56 315 GLY A C 1
ATOM 2320 O O . GLY A 1 315 ? 11.307 -7.817 -1.286 1.00 96.56 315 GLY A O 1
ATOM 2321 N N . ARG A 1 316 ? 11.749 -7.413 -3.456 1.00 95.00 316 ARG A N 1
ATOM 2322 C CA . ARG A 1 316 ? 11.106 -6.095 -3.503 1.00 95.00 316 ARG A CA 1
ATOM 2323 C C . ARG A 1 316 ? 9.630 -6.172 -3.138 1.00 95.00 316 ARG A C 1
ATOM 2325 O O . ARG A 1 316 ? 9.185 -5.382 -2.302 1.00 95.00 316 ARG A O 1
ATOM 2332 N N . LEU A 1 317 ? 8.856 -7.069 -3.761 1.00 91.44 317 LEU A N 1
ATOM 2333 C CA . LEU A 1 317 ? 7.420 -7.126 -3.473 1.00 91.44 317 LEU A CA 1
ATOM 2334 C C . LEU A 1 317 ? 7.150 -7.722 -2.089 1.00 91.44 317 LEU A C 1
ATOM 2336 O O . LEU A 1 317 ? 6.266 -7.229 -1.389 1.00 91.44 317 LEU A O 1
ATOM 2340 N N . LEU A 1 318 ? 7.955 -8.695 -1.648 1.00 93.56 318 LEU A N 1
ATOM 2341 C CA . LEU A 1 318 ? 7.898 -9.213 -0.281 1.00 93.56 318 LEU A CA 1
ATOM 2342 C C . LEU A 1 318 ? 8.137 -8.095 0.747 1.00 93.56 318 LEU A C 1
ATOM 2344 O O . LEU A 1 318 ? 7.366 -7.970 1.702 1.00 93.56 318 LEU A O 1
ATOM 2348 N N . PHE A 1 319 ? 9.146 -7.245 0.530 1.00 94.12 319 PHE A N 1
ATOM 2349 C CA . PHE A 1 319 ? 9.417 -6.063 1.351 1.00 94.12 319 PHE A CA 1
ATOM 2350 C C . PHE A 1 319 ? 8.255 -5.070 1.329 1.00 94.12 319 PHE A C 1
ATOM 2352 O O . PHE A 1 319 ? 7.789 -4.660 2.392 1.00 94.12 319 PHE A O 1
ATOM 2359 N N . ALA A 1 320 ? 7.759 -4.698 0.147 1.00 90.38 320 ALA A N 1
ATOM 2360 C CA . ALA A 1 320 ? 6.692 -3.711 0.009 1.00 90.38 320 ALA A CA 1
ATOM 2361 C C . ALA A 1 320 ? 5.388 -4.176 0.681 1.00 90.38 320 ALA A C 1
ATOM 2363 O O . ALA A 1 320 ? 4.816 -3.441 1.488 1.00 90.38 320 ALA A O 1
ATOM 2364 N N . ALA A 1 321 ? 4.960 -5.416 0.426 1.00 87.44 321 ALA A N 1
ATOM 2365 C CA . ALA A 1 321 ? 3.758 -5.994 1.023 1.00 87.44 321 ALA A CA 1
ATOM 2366 C C . ALA A 1 321 ? 3.885 -6.144 2.549 1.00 87.44 321 ALA A C 1
ATOM 2368 O O . ALA A 1 321 ? 2.944 -5.851 3.289 1.00 87.44 321 ALA A O 1
ATOM 2369 N N . SER A 1 322 ? 5.063 -6.545 3.039 1.00 90.19 322 SER A N 1
ATOM 2370 C CA . SER A 1 322 ? 5.333 -6.657 4.478 1.00 90.19 322 SER A CA 1
ATOM 2371 C C . SER A 1 322 ? 5.368 -5.300 5.177 1.00 90.19 322 SER A C 1
ATOM 2373 O O . SER A 1 322 ? 4.757 -5.154 6.234 1.00 90.19 322 SER A O 1
ATOM 2375 N N . SER A 1 323 ? 6.008 -4.305 4.560 1.00 89.56 323 SER A N 1
ATOM 2376 C CA . SER A 1 323 ? 6.084 -2.932 5.070 1.00 89.56 323 SER A CA 1
ATOM 2377 C C . SER A 1 323 ? 4.695 -2.309 5.162 1.00 89.56 323 SER A C 1
ATOM 2379 O O . SER A 1 323 ? 4.334 -1.749 6.193 1.00 89.56 323 SER A O 1
ATOM 2381 N N . ASN A 1 324 ? 3.876 -2.466 4.117 1.00 85.62 324 ASN A N 1
ATOM 2382 C CA . ASN A 1 324 ? 2.500 -1.979 4.126 1.00 85.62 324 ASN A CA 1
ATOM 2383 C C . ASN A 1 324 ? 1.671 -2.652 5.236 1.00 85.62 324 ASN A C 1
ATOM 2385 O O . ASN A 1 324 ? 0.962 -1.973 5.976 1.00 85.62 324 ASN A O 1
ATOM 2389 N N . ALA A 1 325 ? 1.820 -3.970 5.424 1.00 83.06 325 ALA A N 1
ATOM 2390 C CA . ALA A 1 325 ? 1.168 -4.678 6.524 1.00 83.06 325 ALA A CA 1
ATOM 2391 C C . ALA A 1 325 ? 1.590 -4.124 7.897 1.00 83.06 325 ALA A C 1
ATOM 2393 O O . ALA A 1 325 ? 0.722 -3.850 8.720 1.00 83.06 325 ALA A O 1
ATOM 2394 N N . MET A 1 326 ? 2.890 -3.886 8.124 1.00 83.44 326 MET A N 1
ATOM 2395 C CA . MET A 1 326 ? 3.397 -3.296 9.374 1.00 83.44 326 MET A CA 1
ATOM 2396 C C . MET A 1 326 ? 2.793 -1.920 9.665 1.00 83.44 326 MET A C 1
ATOM 2398 O O . MET A 1 326 ? 2.441 -1.637 10.810 1.00 83.44 326 MET A O 1
ATOM 2402 N N . LEU A 1 327 ? 2.657 -1.074 8.642 1.00 80.69 327 LEU A N 1
ATOM 2403 C CA . LEU A 1 327 ? 2.088 0.268 8.779 1.00 80.69 327 LEU A CA 1
ATOM 2404 C C . LEU A 1 327 ? 0.594 0.228 9.112 1.00 80.69 327 LEU A C 1
ATOM 2406 O O . LEU A 1 327 ? 0.138 0.977 9.972 1.00 80.69 327 LEU A O 1
ATOM 2410 N N . VAL A 1 328 ? -0.163 -0.670 8.478 1.00 72.56 328 VAL A N 1
ATOM 2411 C CA . VAL A 1 328 ? -1.607 -0.813 8.723 1.00 72.56 328 VAL A CA 1
ATOM 2412 C C . VAL A 1 328 ? -1.890 -1.400 10.110 1.00 72.56 328 VAL A C 1
ATOM 2414 O O . VAL A 1 328 ? -2.836 -0.967 10.773 1.00 72.56 328 VAL A O 1
ATOM 2417 N N . THR A 1 329 ? -1.073 -2.354 10.571 1.00 72.88 329 THR A N 1
ATOM 2418 C CA . THR A 1 329 ? -1.231 -2.976 11.897 1.00 72.88 329 THR A CA 1
ATOM 2419 C C . THR A 1 329 ? -0.671 -2.123 13.034 1.00 72.88 329 THR A C 1
ATOM 2421 O O . THR A 1 329 ? -1.147 -2.224 14.158 1.00 72.88 329 THR A O 1
ATOM 2424 N N . GLY A 1 330 ? 0.338 -1.289 12.767 1.00 68.31 330 GLY A N 1
ATOM 2425 C CA . GLY A 1 330 ? 1.014 -0.473 13.782 1.00 68.31 330 GLY A CA 1
ATOM 2426 C C . GLY A 1 330 ? 0.313 0.845 14.121 1.00 68.31 330 GLY A C 1
ATOM 2427 O O . GLY A 1 330 ? 0.820 1.608 14.941 1.00 68.31 330 GLY A O 1
ATOM 2428 N N . VAL A 1 331 ? -0.814 1.150 13.472 1.00 69.50 331 VAL A N 1
ATOM 2429 C CA . VAL A 1 331 ? -1.466 2.464 13.524 1.00 69.50 331 VAL A CA 1
ATOM 2430 C C . VAL A 1 331 ? -2.970 2.296 13.760 1.00 69.50 331 VAL A C 1
ATOM 2432 O O . VAL A 1 331 ? -3.625 1.474 13.119 1.00 69.50 331 VAL A O 1
ATOM 2435 N N . ALA A 1 332 ? -3.525 3.098 14.677 1.00 63.03 332 ALA A N 1
ATOM 2436 C CA . ALA A 1 332 ? -4.958 3.118 14.983 1.00 63.03 332 ALA A CA 1
ATOM 2437 C C . ALA A 1 332 ? -5.813 3.396 13.731 1.00 63.03 332 ALA A C 1
ATOM 2439 O O . ALA A 1 332 ? -5.396 4.144 12.846 1.00 63.03 332 ALA A O 1
ATOM 2440 N N . GLU A 1 333 ? -7.029 2.842 13.670 1.00 52.53 333 GLU A N 1
ATOM 2441 C CA . GLU A 1 333 ? -7.864 2.831 12.454 1.00 52.53 333 GLU A CA 1
ATOM 2442 C C . GLU A 1 333 ? -8.098 4.220 11.844 1.00 52.53 333 GLU A C 1
ATOM 2444 O O . GLU A 1 333 ? -7.935 4.393 10.637 1.00 52.53 333 GLU A O 1
ATOM 2449 N N . GLY A 1 334 ? -8.360 5.235 12.675 1.00 52.09 334 GLY A N 1
ATOM 2450 C CA . GLY A 1 334 ? -8.556 6.622 12.229 1.00 52.09 334 GLY A CA 1
ATOM 2451 C C . GLY A 1 334 ? -7.302 7.303 11.664 1.00 52.09 334 GLY A C 1
ATOM 2452 O O . GLY A 1 334 ? -7.398 8.381 11.088 1.00 52.09 334 GLY A O 1
ATOM 2453 N N . ARG A 1 335 ? -6.121 6.689 11.812 1.00 60.59 335 ARG A N 1
ATOM 2454 C CA . ARG A 1 335 ? -4.827 7.225 11.362 1.00 60.59 335 ARG A CA 1
ATOM 2455 C C . ARG A 1 335 ? -4.233 6.473 10.162 1.00 60.59 335 ARG A C 1
ATOM 2457 O O . ARG A 1 335 ? -3.250 6.934 9.583 1.00 60.59 335 ARG A O 1
ATOM 2464 N N . ARG A 1 336 ? -4.837 5.351 9.746 1.00 64.19 336 ARG A N 1
ATOM 2465 C CA . ARG A 1 336 ? -4.335 4.495 8.650 1.00 64.19 336 ARG A CA 1
ATOM 2466 C C . ARG A 1 336 ? -4.275 5.218 7.303 1.00 64.19 336 ARG A C 1
ATOM 2468 O O . ARG A 1 336 ? -3.293 5.066 6.587 1.00 64.19 336 ARG A O 1
ATOM 2475 N N . GLY A 1 337 ? -5.278 6.040 6.978 1.00 58.62 337 GLY A N 1
ATOM 2476 C CA . GLY A 1 337 ? -5.302 6.814 5.728 1.00 58.62 337 GLY A CA 1
ATOM 2477 C C . GLY A 1 337 ? -4.142 7.811 5.612 1.00 58.62 337 GLY A C 1
ATOM 2478 O O . GLY A 1 337 ? -3.536 7.934 4.551 1.00 58.62 337 GLY A O 1
ATOM 2479 N N . PHE A 1 338 ? -3.773 8.453 6.724 1.00 68.12 338 PHE A N 1
ATOM 2480 C CA . PHE A 1 338 ? -2.654 9.400 6.782 1.00 68.12 338 PHE A CA 1
ATOM 2481 C C . PHE A 1 338 ? -1.292 8.708 6.660 1.00 68.12 338 PHE A C 1
ATOM 2483 O O . PHE A 1 338 ? -0.402 9.177 5.958 1.00 68.12 338 PHE A O 1
ATOM 2490 N N . VAL A 1 339 ? -1.114 7.566 7.324 1.00 70.19 339 VAL A N 1
ATOM 2491 C CA . VAL A 1 339 ? 0.133 6.797 7.196 1.00 70.19 339 VAL A CA 1
ATOM 2492 C C . VAL A 1 339 ? 0.249 6.180 5.800 1.00 70.19 339 VAL A C 1
ATOM 2494 O O . VAL A 1 339 ? 1.341 6.141 5.237 1.00 70.19 339 VAL A O 1
ATOM 2497 N N . GLY A 1 340 ? -0.877 5.791 5.196 1.00 69.25 340 GLY A N 1
ATOM 2498 C CA . GLY A 1 340 ? -0.939 5.337 3.809 1.00 69.25 340 GLY A CA 1
ATOM 2499 C C . GLY A 1 340 ? -0.507 6.402 2.794 1.00 69.25 340 GLY A C 1
ATOM 2500 O O . GLY A 1 340 ? 0.207 6.074 1.848 1.00 69.25 340 GLY A O 1
ATOM 2501 N N . SER A 1 341 ? -0.866 7.678 2.989 1.00 71.44 341 SER A N 1
ATOM 2502 C CA . SER A 1 341 ? -0.433 8.758 2.086 1.00 71.44 341 SER A CA 1
ATOM 2503 C C . SER A 1 341 ? 1.062 9.064 2.215 1.00 71.44 341 SER A C 1
ATOM 2505 O O . SER A 1 341 ? 1.735 9.240 1.200 1.00 71.44 341 SER A O 1
ATOM 2507 N N . LEU A 1 342 ? 1.615 9.039 3.434 1.00 76.75 342 LEU A N 1
ATOM 2508 C CA . LEU A 1 342 ? 3.062 9.161 3.652 1.00 76.75 342 LEU A CA 1
ATOM 2509 C C . LEU A 1 342 ? 3.838 7.976 3.072 1.00 76.75 342 LEU A C 1
ATOM 2511 O O . LEU A 1 342 ? 4.907 8.174 2.501 1.00 76.75 342 LEU A O 1
ATOM 2515 N N . TYR A 1 343 ? 3.293 6.762 3.158 1.00 80.31 343 TYR A N 1
ATOM 2516 C CA . TYR A 1 343 ? 3.859 5.586 2.499 1.00 80.31 343 TYR A CA 1
ATOM 2517 C C . TYR A 1 343 ? 3.876 5.738 0.971 1.00 80.31 343 TYR A C 1
ATOM 2519 O O . TYR A 1 343 ? 4.907 5.521 0.334 1.00 80.31 343 TYR A O 1
ATOM 2527 N N . ALA A 1 344 ? 2.763 6.179 0.378 1.00 76.44 344 ALA A N 1
ATOM 2528 C CA . ALA A 1 344 ? 2.679 6.432 -1.059 1.00 76.44 344 ALA A CA 1
ATOM 2529 C C . ALA A 1 344 ? 3.656 7.533 -1.514 1.00 76.44 344 ALA A C 1
ATOM 2531 O O . ALA A 1 344 ? 4.292 7.397 -2.564 1.00 76.44 344 ALA A O 1
ATOM 2532 N N . PHE A 1 345 ? 3.823 8.588 -0.708 1.00 80.38 345 PHE A N 1
ATOM 2533 C CA . PHE A 1 345 ? 4.797 9.652 -0.948 1.00 80.38 345 PHE A CA 1
ATOM 2534 C C . PHE A 1 345 ? 6.243 9.151 -0.829 1.00 80.38 345 PHE A C 1
ATOM 2536 O O . PHE A 1 345 ? 7.057 9.433 -1.704 1.00 80.38 345 PHE A O 1
ATOM 2543 N N . ALA A 1 346 ? 6.558 8.348 0.191 1.00 84.38 346 ALA A N 1
ATOM 2544 C CA . ALA A 1 346 ? 7.875 7.733 0.356 1.00 84.38 346 ALA A CA 1
ATOM 2545 C C . ALA A 1 346 ? 8.249 6.813 -0.819 1.00 84.38 346 ALA A C 1
ATOM 2547 O O . ALA A 1 346 ? 9.430 6.641 -1.095 1.00 84.38 346 ALA A O 1
ATOM 2548 N N . PHE A 1 347 ? 7.258 6.249 -1.517 1.00 80.00 347 PHE A N 1
ATOM 2549 C CA . PHE A 1 347 ? 7.473 5.449 -2.721 1.00 80.00 347 PHE A CA 1
ATOM 2550 C C . PHE A 1 347 ? 7.630 6.300 -3.988 1.00 80.00 347 PHE A C 1
ATOM 2552 O O . PHE A 1 347 ? 8.616 6.175 -4.707 1.00 80.00 347 PHE A O 1
ATOM 2559 N N . THR A 1 348 ? 6.636 7.148 -4.269 1.00 76.81 348 THR A N 1
ATOM 2560 C CA . THR A 1 348 ? 6.457 7.795 -5.583 1.00 76.81 348 THR A CA 1
ATOM 2561 C C . THR A 1 348 ? 6.949 9.241 -5.587 1.00 76.81 348 THR A C 1
ATOM 2563 O O . THR A 1 348 ? 7.437 9.740 -6.595 1.00 76.81 348 THR A O 1
ATOM 2566 N N . GLY A 1 349 ? 6.846 9.931 -4.449 1.00 83.00 349 GLY A N 1
ATOM 2567 C CA . GLY A 1 349 ? 7.244 11.333 -4.311 1.00 83.00 349 GLY A CA 1
ATOM 2568 C C . GLY A 1 349 ? 8.755 11.542 -4.397 1.00 83.00 349 GLY A C 1
ATOM 2569 O O . GLY A 1 349 ? 9.201 12.594 -4.843 1.00 83.00 349 GLY A O 1
ATOM 2570 N N . VAL A 1 350 ? 9.548 10.530 -4.031 1.00 88.56 350 VAL A N 1
ATOM 2571 C CA . VAL A 1 350 ? 11.019 10.562 -4.130 1.00 88.56 350 VAL A CA 1
ATOM 2572 C C . VAL A 1 350 ? 11.544 10.142 -5.506 1.00 88.56 350 VAL A C 1
ATOM 2574 O O . VAL A 1 350 ? 12.705 10.401 -5.818 1.00 88.56 350 VAL A O 1
ATOM 2577 N N . THR A 1 351 ? 10.706 9.528 -6.351 1.00 86.69 351 THR A N 1
ATOM 2578 C CA . THR A 1 351 ? 11.093 9.010 -7.674 1.00 86.69 351 THR A CA 1
ATOM 2579 C C . THR A 1 351 ? 11.706 10.062 -8.608 1.00 86.69 351 THR A C 1
ATOM 2581 O O . THR A 1 351 ? 12.689 9.724 -9.257 1.00 86.69 351 THR A O 1
ATOM 2584 N N . PRO A 1 352 ? 11.231 11.325 -8.689 1.00 91.19 352 PRO A N 1
ATOM 2585 C CA . PRO A 1 352 ? 11.850 12.328 -9.562 1.00 91.19 352 PRO A CA 1
ATOM 2586 C C . PRO A 1 352 ? 13.324 12.583 -9.223 1.00 91.19 352 PRO A C 1
ATOM 2588 O O . PRO A 1 352 ? 14.176 12.631 -10.106 1.00 91.19 352 PRO A O 1
ATOM 2591 N N . VAL A 1 353 ? 13.625 12.696 -7.927 1.00 94.81 353 VAL A N 1
ATOM 2592 C CA . VAL A 1 353 ? 14.989 12.905 -7.428 1.00 94.81 353 VAL A CA 1
ATOM 2593 C C . VAL A 1 353 ? 15.810 11.630 -7.604 1.00 94.81 353 VAL A C 1
ATOM 2595 O O . VAL A 1 353 ? 16.946 11.685 -8.067 1.00 94.81 353 VAL A O 1
ATOM 2598 N N . GLY A 1 354 ? 15.218 10.476 -7.289 1.00 94.12 354 GLY A N 1
ATOM 2599 C CA . GLY A 1 354 ? 15.868 9.177 -7.420 1.00 94.12 354 GLY A CA 1
ATOM 2600 C C . GLY A 1 354 ? 16.249 8.845 -8.858 1.00 94.12 354 GLY A C 1
ATOM 2601 O O . GLY A 1 354 ? 17.366 8.408 -9.107 1.00 94.12 354 GLY A O 1
ATOM 2602 N N . ALA A 1 355 ? 15.362 9.121 -9.816 1.00 93.12 355 ALA A N 1
ATOM 2603 C CA . ALA A 1 355 ? 15.606 8.886 -11.232 1.00 93.12 355 ALA A CA 1
ATOM 2604 C C . ALA A 1 355 ? 16.763 9.736 -11.768 1.00 93.12 355 ALA A C 1
ATOM 2606 O O . ALA A 1 355 ? 17.604 9.207 -12.491 1.00 93.12 355 ALA A O 1
ATOM 2607 N N . LEU A 1 356 ? 16.842 11.017 -11.387 1.00 95.56 356 LEU A N 1
ATOM 2608 C CA . LEU A 1 356 ? 17.981 11.872 -11.732 1.00 95.56 356 LEU A CA 1
ATOM 2609 C C . LEU A 1 356 ? 19.273 11.377 -11.086 1.00 95.56 356 LEU A C 1
ATOM 2611 O O . LEU A 1 356 ? 20.299 11.318 -11.760 1.00 95.56 356 LEU A O 1
ATOM 2615 N N . LEU A 1 357 ? 19.222 11.000 -9.805 1.00 96.25 357 LEU A N 1
ATOM 2616 C CA . LEU A 1 357 ? 20.376 10.483 -9.076 1.00 96.25 357 LEU A CA 1
ATOM 2617 C C . LEU A 1 357 ? 20.951 9.244 -9.768 1.00 96.25 357 LEU A C 1
ATOM 2619 O O . LEU A 1 357 ? 22.120 9.245 -10.142 1.00 96.25 357 LEU A O 1
ATOM 2623 N N . VAL A 1 358 ? 20.127 8.218 -10.007 1.00 95.50 358 VAL A N 1
ATOM 2624 C CA . VAL A 1 358 ? 20.598 6.973 -10.631 1.00 95.50 358 VAL A CA 1
ATOM 2625 C C . VAL A 1 358 ? 21.002 7.163 -12.090 1.00 95.50 358 VAL A C 1
ATOM 2627 O O . VAL A 1 358 ? 21.952 6.527 -12.534 1.00 95.50 358 VAL A O 1
ATOM 2630 N N . ALA A 1 359 ? 20.336 8.050 -12.834 1.00 95.44 359 ALA A N 1
ATOM 2631 C CA . ALA A 1 359 ? 20.720 8.387 -14.202 1.00 95.44 359 ALA A CA 1
ATOM 2632 C C . ALA A 1 359 ? 22.087 9.081 -14.252 1.00 95.44 359 ALA A C 1
ATOM 2634 O O . ALA A 1 359 ? 22.936 8.712 -15.060 1.00 95.44 359 ALA A O 1
ATOM 2635 N N . SER A 1 360 ? 22.321 10.039 -13.353 1.00 95.44 360 SER A N 1
ATOM 2636 C CA . SER A 1 360 ? 23.587 10.774 -13.256 1.00 95.44 360 SER A CA 1
ATOM 2637 C C . SER A 1 360 ? 24.725 9.858 -12.808 1.00 95.44 360 SER A C 1
ATOM 2639 O O . SER A 1 360 ? 25.811 9.899 -13.377 1.00 95.44 360 SER A O 1
ATOM 2641 N N . SER A 1 361 ? 24.468 8.975 -11.838 1.00 96.12 361 SER A N 1
ATOM 2642 C CA . SER A 1 361 ? 25.417 7.930 -11.446 1.00 96.12 361 SER A CA 1
ATOM 2643 C C . SER A 1 361 ? 25.709 6.973 -12.601 1.00 96.12 361 SER A C 1
ATOM 2645 O O . SER A 1 361 ? 26.874 6.693 -12.862 1.00 96.12 361 SER A O 1
ATOM 2647 N N . SER A 1 362 ? 24.691 6.548 -13.355 1.00 95.94 362 SER A N 1
ATOM 2648 C CA . SER A 1 362 ? 24.888 5.659 -14.509 1.00 95.94 362 SER A CA 1
ATOM 2649 C C . SER A 1 362 ? 25.701 6.330 -15.616 1.00 95.94 362 SER A C 1
ATOM 2651 O O . SER A 1 362 ? 26.533 5.678 -16.230 1.00 95.94 362 SER A O 1
ATOM 2653 N N . ALA A 1 363 ? 25.528 7.637 -15.836 1.00 94.44 363 ALA A N 1
ATOM 2654 C CA . ALA A 1 363 ? 26.366 8.396 -16.764 1.00 94.44 363 ALA A CA 1
ATOM 2655 C C . ALA A 1 363 ? 27.834 8.482 -16.309 1.00 94.44 363 ALA A C 1
ATOM 2657 O O . ALA A 1 363 ? 28.728 8.502 -17.148 1.00 94.44 363 ALA A O 1
ATOM 2658 N N . ALA A 1 364 ? 28.085 8.534 -14.997 1.00 94.31 364 ALA A N 1
ATOM 2659 C CA . ALA A 1 364 ? 29.428 8.698 -14.442 1.00 94.31 364 ALA A CA 1
ATOM 2660 C C . ALA A 1 364 ? 30.204 7.379 -14.294 1.00 94.31 364 ALA A C 1
ATOM 2662 O O . ALA A 1 364 ? 31.405 7.350 -14.549 1.00 94.31 364 ALA A O 1
ATOM 2663 N N . VAL A 1 365 ? 29.545 6.307 -13.842 1.00 94.62 365 VAL A N 1
ATOM 2664 C CA . VAL A 1 365 ? 30.201 5.030 -13.495 1.00 94.62 365 VAL A CA 1
ATOM 2665 C C . VAL A 1 365 ? 29.631 3.812 -14.230 1.00 94.62 365 VAL A C 1
ATOM 2667 O O . VAL A 1 365 ? 30.097 2.700 -14.004 1.00 94.62 365 VAL A O 1
ATOM 2670 N N . GLY A 1 366 ? 28.640 4.001 -15.105 1.00 95.12 366 GLY A N 1
ATOM 2671 C CA . GLY A 1 366 ? 27.944 2.929 -15.823 1.00 95.12 366 GLY A CA 1
ATOM 2672 C C . GLY A 1 366 ? 26.720 2.385 -15.080 1.00 95.12 366 GLY A C 1
ATOM 2673 O O . GLY A 1 366 ? 26.620 2.442 -13.844 1.00 95.12 366 GLY A O 1
ATOM 2674 N N . ALA A 1 367 ? 25.760 1.846 -15.836 1.00 94.81 367 ALA A N 1
ATOM 2675 C CA . ALA A 1 367 ? 24.522 1.300 -15.286 1.00 94.81 367 ALA A CA 1
ATOM 2676 C C . ALA A 1 367 ? 24.753 0.080 -14.377 1.00 94.81 367 ALA A C 1
ATOM 2678 O O . ALA A 1 367 ? 24.193 0.037 -13.279 1.00 94.81 367 ALA A O 1
ATOM 2679 N N . GLY A 1 368 ? 25.609 -0.872 -14.770 1.00 95.88 368 GLY A N 1
ATOM 2680 C CA . GLY A 1 368 ? 25.919 -2.060 -13.960 1.00 95.88 368 GLY A CA 1
ATOM 2681 C C . GLY A 1 368 ? 26.503 -1.723 -12.580 1.00 95.88 368 GLY A C 1
ATOM 2682 O O . GLY A 1 368 ? 26.011 -2.190 -11.544 1.00 95.88 368 GLY A O 1
ATOM 2683 N N . ALA A 1 369 ? 27.482 -0.814 -12.525 1.00 96.75 369 ALA A N 1
ATOM 2684 C CA . ALA A 1 369 ? 28.046 -0.335 -11.261 1.00 96.75 369 ALA A CA 1
ATOM 2685 C C . ALA A 1 369 ? 26.999 0.403 -10.411 1.00 96.75 369 ALA A C 1
ATOM 2687 O O . ALA A 1 369 ? 26.915 0.189 -9.199 1.00 96.75 369 ALA A O 1
ATOM 2688 N N . THR A 1 370 ? 26.146 1.217 -11.040 1.00 97.31 370 THR A N 1
ATOM 2689 C CA . THR A 1 370 ? 25.065 1.929 -10.343 1.00 97.31 370 THR A CA 1
ATOM 2690 C C . THR A 1 370 ? 24.048 0.957 -9.739 1.00 97.31 370 THR A C 1
ATOM 2692 O O . THR A 1 370 ? 23.667 1.119 -8.579 1.00 97.31 370 THR A O 1
ATOM 2695 N N . ILE A 1 371 ? 23.652 -0.090 -10.472 1.00 97.31 371 ILE A N 1
ATOM 2696 C CA . ILE A 1 371 ? 22.796 -1.175 -9.965 1.00 97.31 371 ILE A CA 1
ATOM 2697 C C . ILE A 1 371 ? 23.471 -1.888 -8.788 1.00 97.31 371 ILE A C 1
ATOM 2699 O O . ILE A 1 371 ? 22.831 -2.110 -7.757 1.00 97.31 371 ILE A O 1
ATOM 2703 N N . SER A 1 372 ? 24.768 -2.184 -8.908 1.00 97.56 372 SER A N 1
ATOM 2704 C CA . SER A 1 372 ? 25.559 -2.845 -7.863 1.00 97.56 372 SER A CA 1
ATOM 2705 C C . SER A 1 372 ? 25.560 -2.049 -6.556 1.00 97.56 372 SER A C 1
ATOM 2707 O O . SER A 1 372 ? 25.231 -2.575 -5.489 1.00 97.56 372 SER A O 1
ATOM 2709 N N . VAL A 1 373 ? 25.855 -0.749 -6.645 1.00 97.50 373 VAL A N 1
ATOM 2710 C CA . VAL A 1 373 ? 25.853 0.182 -5.507 1.00 97.50 373 VAL A CA 1
ATOM 2711 C C . VAL A 1 373 ? 24.449 0.339 -4.925 1.00 97.50 373 VAL A C 1
ATOM 2713 O O . VAL A 1 373 ? 24.276 0.294 -3.706 1.00 97.50 373 VAL A O 1
ATOM 2716 N N . ALA A 1 374 ? 23.430 0.470 -5.774 1.00 97.06 374 ALA A N 1
ATOM 2717 C CA . ALA A 1 374 ? 22.046 0.608 -5.342 1.00 97.06 374 ALA A CA 1
ATOM 2718 C C . ALA A 1 374 ? 21.528 -0.652 -4.621 1.00 97.06 374 ALA A C 1
ATOM 2720 O O . ALA A 1 374 ? 20.816 -0.542 -3.618 1.00 97.06 374 ALA A O 1
ATOM 2721 N N . GLY A 1 375 ? 21.903 -1.846 -5.086 1.00 97.06 375 GLY A N 1
ATOM 2722 C CA . GLY A 1 375 ? 21.616 -3.112 -4.412 1.00 97.06 375 GLY A CA 1
ATOM 2723 C C . GLY A 1 375 ? 22.365 -3.242 -3.083 1.00 97.06 375 GLY A C 1
ATOM 2724 O O . GLY A 1 375 ? 21.755 -3.543 -2.054 1.00 97.06 375 GLY A O 1
ATOM 2725 N N . GLY A 1 376 ? 23.661 -2.914 -3.067 1.00 97.62 376 GLY A N 1
ATOM 2726 C CA . GLY A 1 376 ? 24.477 -2.902 -1.851 1.00 97.62 376 GLY A CA 1
ATOM 2727 C C . GLY A 1 376 ? 23.906 -1.966 -0.784 1.00 97.62 376 GLY A C 1
ATOM 2728 O O . GLY A 1 376 ? 23.778 -2.353 0.378 1.00 97.62 376 GLY A O 1
ATOM 2729 N N . PHE A 1 377 ? 23.454 -0.776 -1.186 1.00 97.75 377 PHE A N 1
ATOM 2730 C CA . PHE A 1 377 ? 22.761 0.166 -0.309 1.00 97.75 377 PHE A CA 1
ATOM 2731 C C . PHE A 1 377 ? 21.501 -0.445 0.320 1.00 97.75 377 PHE A C 1
ATOM 2733 O O . PHE A 1 377 ? 21.307 -0.336 1.531 1.00 97.75 377 PHE A O 1
ATOM 2740 N N . ALA A 1 378 ? 20.668 -1.139 -0.462 1.00 97.50 378 ALA A N 1
ATOM 2741 C CA . ALA A 1 378 ? 19.478 -1.811 0.061 1.00 97.50 378 ALA A CA 1
ATOM 2742 C C . ALA A 1 378 ? 19.827 -2.950 1.037 1.00 97.50 378 ALA A C 1
ATOM 2744 O O . ALA A 1 378 ? 19.171 -3.087 2.071 1.00 97.50 378 ALA A O 1
ATOM 2745 N N . ALA A 1 379 ? 20.880 -3.727 0.765 1.00 97.25 379 ALA A N 1
ATOM 2746 C CA . ALA A 1 379 ? 21.345 -4.783 1.666 1.00 97.25 379 ALA A CA 1
ATOM 2747 C C . ALA A 1 379 ? 21.863 -4.213 3.002 1.00 97.25 379 ALA A C 1
ATOM 2749 O O . ALA A 1 379 ? 21.500 -4.705 4.074 1.00 97.25 379 ALA A O 1
ATOM 2750 N N . VAL A 1 380 ? 22.643 -3.126 2.957 1.00 97.62 380 VAL A N 1
ATOM 2751 C CA . VAL A 1 380 ? 23.105 -2.409 4.158 1.00 97.62 380 VAL A CA 1
ATOM 2752 C C . VAL A 1 380 ? 21.925 -1.807 4.922 1.00 97.62 380 VAL A C 1
ATOM 2754 O O . VAL A 1 380 ? 21.861 -1.937 6.144 1.00 97.62 380 VAL A O 1
ATOM 2757 N N . ALA A 1 381 ? 20.954 -1.211 4.225 1.00 96.25 381 ALA A N 1
ATOM 2758 C CA . ALA A 1 381 ? 19.737 -0.686 4.838 1.00 96.25 381 ALA A CA 1
ATOM 2759 C C . ALA A 1 381 ? 18.920 -1.792 5.528 1.00 96.25 381 ALA A C 1
ATOM 2761 O O . ALA A 1 381 ? 18.417 -1.570 6.630 1.00 96.25 381 ALA A O 1
ATOM 2762 N N . ALA A 1 382 ? 18.842 -2.994 4.944 1.00 96.38 382 ALA A N 1
ATOM 2763 C CA . ALA A 1 382 ? 18.214 -4.153 5.578 1.00 96.38 382 ALA A CA 1
ATOM 2764 C C . ALA A 1 382 ? 18.928 -4.551 6.875 1.00 96.38 382 ALA A C 1
ATOM 2766 O O . ALA A 1 382 ? 18.269 -4.738 7.896 1.00 96.38 382 ALA A O 1
ATOM 2767 N N . GLY A 1 383 ? 20.264 -4.624 6.859 1.00 94.25 383 GLY A N 1
ATOM 2768 C CA . GLY A 1 383 ? 21.068 -4.924 8.046 1.00 94.25 383 GLY A CA 1
ATOM 2769 C C . GLY A 1 383 ? 20.924 -3.862 9.139 1.00 94.25 383 GLY A C 1
ATOM 2770 O O . GLY A 1 383 ? 20.662 -4.187 10.297 1.00 94.25 383 GLY A O 1
ATOM 2771 N N . ALA A 1 384 ? 21.006 -2.581 8.773 1.00 94.19 384 ALA A N 1
ATOM 2772 C CA . ALA A 1 384 ? 20.812 -1.466 9.696 1.00 94.19 384 ALA A CA 1
ATOM 2773 C C . ALA A 1 384 ? 19.399 -1.468 10.301 1.00 94.19 384 ALA A C 1
ATOM 2775 O O . ALA A 1 384 ? 19.240 -1.279 11.510 1.00 94.19 384 ALA A O 1
ATOM 2776 N N . TYR A 1 385 ? 18.374 -1.733 9.486 1.00 94.06 385 TYR A N 1
ATOM 2777 C CA . TYR A 1 385 ? 16.996 -1.855 9.951 1.00 94.06 385 TYR A CA 1
ATOM 2778 C C . TYR A 1 385 ? 16.805 -3.074 10.860 1.00 94.06 385 TYR A C 1
ATOM 2780 O O . TYR A 1 385 ? 16.148 -2.956 11.891 1.00 94.06 385 TYR A O 1
ATOM 2788 N N . ALA A 1 386 ? 17.439 -4.209 10.557 1.00 93.25 386 ALA A N 1
ATOM 2789 C CA . ALA A 1 386 ? 17.419 -5.403 11.401 1.00 93.25 386 ALA A CA 1
ATOM 2790 C C . ALA A 1 386 ? 18.054 -5.148 12.776 1.00 93.25 386 ALA A C 1
ATOM 2792 O O . ALA A 1 386 ? 17.452 -5.461 13.803 1.00 93.25 386 ALA A O 1
ATOM 2793 N N . VAL A 1 387 ? 19.232 -4.512 12.812 1.00 91.88 387 VAL A N 1
ATOM 2794 C CA . VAL A 1 387 ? 19.899 -4.107 14.061 1.00 91.88 387 VAL A CA 1
ATOM 2795 C C . VAL A 1 387 ? 19.018 -3.141 14.844 1.00 91.88 387 VAL A C 1
ATOM 2797 O O . VAL A 1 387 ? 18.888 -3.264 16.059 1.00 91.88 387 VAL A O 1
ATOM 2800 N N . ARG A 1 388 ? 18.374 -2.191 14.162 1.00 88.88 388 ARG A N 1
ATOM 2801 C CA . ARG A 1 388 ? 17.468 -1.236 14.797 1.00 88.88 388 ARG A CA 1
ATOM 2802 C C . ARG A 1 388 ? 16.232 -1.922 15.367 1.00 88.88 388 ARG A C 1
ATOM 2804 O O . ARG A 1 388 ? 15.889 -1.646 16.509 1.00 88.88 388 ARG A O 1
ATOM 2811 N N . LEU A 1 389 ? 15.618 -2.856 14.646 1.00 86.50 389 LEU A N 1
ATOM 2812 C CA . LEU A 1 389 ? 14.510 -3.675 15.144 1.00 86.50 389 LEU A CA 1
ATOM 2813 C C . LEU A 1 389 ? 14.916 -4.552 16.336 1.00 86.50 389 LEU A C 1
ATOM 2815 O O . LEU A 1 389 ? 14.102 -4.758 17.228 1.00 86.50 389 LEU A O 1
ATOM 2819 N N . ALA A 1 390 ? 16.160 -5.037 16.371 1.00 84.44 390 ALA A N 1
ATOM 2820 C CA . ALA A 1 390 ? 16.693 -5.810 17.492 1.00 84.44 390 ALA A CA 1
ATOM 2821 C C . ALA A 1 390 ? 17.030 -4.943 18.722 1.00 84.44 390 ALA A C 1
ATOM 2823 O O . ALA A 1 390 ? 16.906 -5.408 19.851 1.00 84.44 390 ALA A O 1
ATOM 2824 N N . ARG A 1 391 ? 17.470 -3.693 18.508 1.00 81.06 391 ARG A N 1
ATOM 2825 C CA . ARG A 1 391 ? 17.832 -2.725 19.564 1.00 81.06 391 ARG A CA 1
ATOM 2826 C C . ARG A 1 391 ? 16.656 -1.934 20.102 1.00 81.06 391 ARG A C 1
ATOM 2828 O O . ARG A 1 391 ? 16.695 -1.490 21.246 1.00 81.06 391 ARG A O 1
ATOM 2835 N N . THR A 1 392 ? 15.637 -1.713 19.279 1.00 70.12 392 THR A N 1
ATOM 2836 C CA . THR A 1 392 ? 14.352 -1.245 19.784 1.00 70.12 392 THR A CA 1
ATOM 2837 C C . THR A 1 392 ? 13.912 -2.350 20.727 1.00 70.12 392 THR A C 1
ATOM 2839 O O . THR A 1 392 ? 13.823 -3.489 20.258 1.00 70.12 392 THR A O 1
ATOM 2842 N N . PRO A 1 393 ? 13.710 -2.085 22.034 1.00 46.69 393 PRO A N 1
ATOM 2843 C CA . PRO A 1 393 ? 13.163 -3.103 22.904 1.00 46.69 393 PRO A CA 1
ATOM 2844 C C . PRO A 1 393 ? 11.959 -3.639 22.154 1.00 46.69 393 PRO A C 1
ATOM 2846 O O . PRO A 1 393 ? 11.103 -2.849 21.737 1.00 46.69 393 PRO A O 1
ATOM 2849 N N . ARG A 1 394 ? 11.918 -4.956 21.913 1.00 42.59 394 ARG A N 1
ATOM 2850 C CA . ARG A 1 394 ? 10.633 -5.604 21.706 1.00 42.59 394 ARG A CA 1
ATOM 2851 C C . ARG A 1 394 ? 9.842 -5.073 22.891 1.00 42.59 394 ARG A C 1
ATOM 2853 O O . ARG A 1 394 ? 10.102 -5.480 24.021 1.00 42.59 394 ARG A O 1
ATOM 2860 N N . ALA A 1 395 ? 8.936 -4.121 22.657 1.00 38.34 395 ALA A N 1
ATOM 2861 C CA . ALA A 1 395 ? 7.738 -4.092 23.453 1.00 38.34 395 ALA A CA 1
ATOM 2862 C C . ALA A 1 395 ? 7.342 -5.557 23.393 1.00 38.34 395 ALA A C 1
ATOM 2864 O O . ALA A 1 395 ? 7.152 -6.087 22.286 1.00 38.34 395 ALA A O 1
ATOM 2865 N N . ALA A 1 396 ? 7.490 -6.247 24.532 1.00 26.73 396 ALA A N 1
ATOM 2866 C CA . ALA A 1 396 ? 7.087 -7.631 24.664 1.00 26.73 396 ALA A CA 1
ATOM 2867 C C . ALA A 1 396 ? 5.792 -7.736 23.875 1.00 26.73 396 ALA A C 1
ATOM 2869 O O . ALA A 1 396 ? 5.002 -6.788 23.948 1.00 26.73 396 ALA A O 1
ATOM 2870 N N . HIS A 1 397 ? 5.683 -8.761 23.020 1.00 28.52 397 HIS A N 1
ATOM 2871 C CA . HIS A 1 397 ? 4.479 -9.054 22.250 1.00 28.52 397 HIS A CA 1
ATOM 2872 C C . HIS A 1 397 ? 3.270 -8.334 22.854 1.00 28.52 397 HIS A C 1
ATOM 2874 O O . HIS A 1 397 ? 3.041 -8.534 24.048 1.00 28.52 397 HIS A O 1
ATOM 2880 N N . PRO A 1 398 ? 2.455 -7.578 22.101 1.00 33.97 398 PRO A N 1
ATOM 2881 C CA . PRO A 1 398 ? 1.200 -7.057 22.648 1.00 33.97 398 PRO A CA 1
ATOM 2882 C C . PRO A 1 398 ? 0.294 -8.150 23.273 1.00 33.97 398 PRO A C 1
ATOM 2884 O O . PRO A 1 398 ? -0.745 -7.834 23.830 1.00 33.97 398 PRO A O 1
ATOM 2887 N N . HIS A 1 399 ? 0.698 -9.427 23.193 1.00 31.33 399 HIS A N 1
ATOM 2888 C CA . HIS A 1 399 ? 0.077 -10.626 23.742 1.00 31.33 399 HIS A CA 1
ATOM 2889 C C . HIS A 1 399 ? 0.861 -11.337 24.864 1.00 31.33 399 HIS A C 1
ATOM 2891 O O . HIS A 1 399 ? 0.526 -12.463 25.207 1.00 31.33 399 HIS A O 1
ATOM 2897 N N . ALA A 1 400 ? 1.886 -10.726 25.459 1.00 27.72 400 ALA A N 1
ATOM 2898 C CA . ALA A 1 400 ? 2.457 -11.207 26.715 1.00 27.72 400 ALA A CA 1
ATOM 2899 C C . ALA A 1 400 ? 2.692 -10.006 27.627 1.00 27.72 400 ALA A C 1
ATOM 2901 O O . ALA A 1 400 ? 3.746 -9.368 27.586 1.00 27.72 400 ALA A O 1
ATOM 2902 N N . HIS A 1 401 ? 1.682 -9.675 28.434 1.00 33.19 401 HIS A N 1
ATOM 2903 C CA . HIS A 1 401 ? 1.883 -8.762 29.549 1.00 33.19 401 HIS A CA 1
ATOM 2904 C C . HIS A 1 401 ? 3.039 -9.302 30.404 1.00 33.19 401 HIS A C 1
ATOM 2906 O O . HIS A 1 401 ? 2.977 -10.454 30.842 1.00 33.19 401 HIS A O 1
ATOM 2912 N N . PRO A 1 402 ? 4.105 -8.519 30.649 1.00 26.81 402 PRO A N 1
ATOM 2913 C CA . PRO A 1 402 ? 5.061 -8.903 31.666 1.00 26.81 402 PRO A CA 1
ATOM 2914 C C . PRO A 1 402 ? 4.299 -8.964 32.992 1.00 26.81 402 PRO A C 1
ATOM 2916 O O . PRO A 1 402 ? 3.541 -8.044 33.317 1.00 26.81 402 PRO A O 1
ATOM 2919 N N . ALA A 1 403 ? 4.492 -10.052 33.743 1.00 31.23 403 ALA A N 1
ATOM 2920 C CA . ALA A 1 403 ? 4.067 -10.132 35.134 1.00 31.23 403 ALA A CA 1
ATOM 2921 C C . ALA A 1 403 ? 4.458 -8.820 35.840 1.00 31.23 403 ALA A C 1
ATOM 2923 O O . ALA A 1 403 ? 5.581 -8.343 35.626 1.00 31.23 403 ALA A O 1
ATOM 2924 N N . PRO A 1 404 ? 3.554 -8.196 36.618 1.00 33.81 404 PRO A N 1
ATOM 2925 C CA . PRO A 1 404 ? 3.759 -6.849 37.124 1.00 33.81 404 PRO A CA 1
ATOM 2926 C C . PRO A 1 404 ? 4.941 -6.852 38.092 1.00 33.81 404 PRO A C 1
ATOM 2928 O O . PRO A 1 404 ? 4.803 -7.177 39.269 1.00 33.81 404 PRO A O 1
ATOM 2931 N N . LYS A 1 405 ? 6.129 -6.493 37.598 1.00 34.12 405 LYS A N 1
ATOM 2932 C CA . LYS A 1 405 ? 7.270 -6.214 38.457 1.00 34.12 405 LYS A CA 1
ATOM 2933 C C . LYS A 1 405 ? 7.189 -4.769 38.917 1.00 34.12 405 LYS A C 1
ATOM 2935 O O . LYS A 1 405 ? 7.272 -3.831 38.131 1.00 34.12 405 LYS A O 1
ATOM 2940 N N . THR A 1 406 ? 7.062 -4.683 40.237 1.00 34.06 406 THR A N 1
ATOM 2941 C CA . THR A 1 406 ? 7.231 -3.533 41.122 1.00 34.06 406 THR A CA 1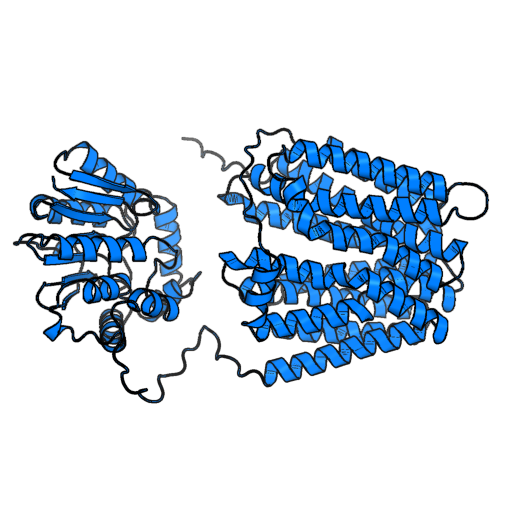
ATOM 2942 C C . THR A 1 406 ? 6.194 -2.429 40.974 1.00 34.06 406 THR A C 1
ATOM 2944 O O . THR A 1 406 ? 6.169 -1.676 40.005 1.00 34.06 406 THR A O 1
ATOM 2947 N N . ALA A 1 407 ? 5.362 -2.352 42.015 1.00 34.88 407 ALA A N 1
ATOM 2948 C CA . ALA A 1 407 ? 4.506 -1.239 42.376 1.00 34.88 407 ALA A CA 1
ATOM 2949 C C . ALA A 1 407 ? 5.194 0.102 42.092 1.00 34.88 407 ALA A C 1
ATOM 2951 O O . ALA A 1 407 ? 6.027 0.583 42.861 1.00 34.88 407 ALA A O 1
ATOM 2952 N N . ARG A 1 408 ? 4.827 0.720 40.969 1.00 34.53 408 ARG A N 1
ATOM 2953 C CA . ARG A 1 408 ? 5.010 2.153 40.798 1.00 34.53 408 ARG A CA 1
ATOM 2954 C C . ARG A 1 408 ? 4.048 2.795 41.793 1.00 34.53 408 ARG A C 1
ATOM 2956 O O . ARG A 1 408 ? 2.864 2.456 41.780 1.00 34.53 408 ARG A O 1
ATOM 2963 N N . LYS A 1 409 ? 4.585 3.617 42.702 1.00 34.44 409 LYS A N 1
ATOM 2964 C CA . LYS A 1 409 ? 3.821 4.393 43.691 1.00 34.44 409 LYS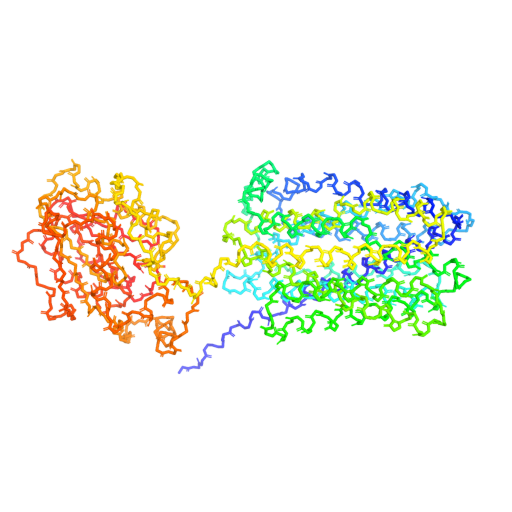 A CA 1
ATOM 2965 C C . LYS A 1 409 ? 2.534 4.904 43.046 1.00 34.44 409 LYS A C 1
ATOM 2967 O O . LYS A 1 409 ? 2.596 5.466 41.956 1.00 34.44 409 LYS A O 1
ATOM 2972 N N . ALA A 1 410 ? 1.410 4.661 43.715 1.00 38.41 410 ALA A N 1
ATOM 2973 C CA . ALA A 1 410 ? 0.103 5.167 43.336 1.00 38.41 410 ALA A CA 1
ATOM 2974 C C . ALA A 1 410 ? 0.159 6.701 43.286 1.00 38.41 410 ALA A C 1
ATOM 2976 O O . ALA A 1 410 ? 0.004 7.371 44.303 1.00 38.41 410 ALA A O 1
ATOM 2977 N N . GLU A 1 411 ? 0.459 7.253 42.114 1.00 38.34 411 GLU A N 1
ATOM 2978 C CA . GLU A 1 411 ? 0.138 8.636 41.799 1.00 38.34 411 GLU A CA 1
ATOM 2979 C C . GLU A 1 411 ? -1.378 8.691 41.623 1.00 38.34 411 GLU A C 1
ATOM 2981 O O . GLU A 1 411 ? -1.958 7.968 40.811 1.00 38.34 411 GLU A O 1
ATOM 2986 N N . THR A 1 412 ? -2.023 9.474 42.481 1.00 42.03 412 THR A N 1
ATOM 2987 C CA . THR A 1 412 ? -3.471 9.626 42.575 1.00 42.03 412 THR A CA 1
ATOM 2988 C C . THR A 1 412 ? -4.037 10.041 41.214 1.00 42.03 412 THR A C 1
ATOM 2990 O O . THR A 1 412 ? -3.720 11.119 40.715 1.00 42.03 412 THR A O 1
ATOM 2993 N N . MET A 1 413 ? -4.855 9.181 40.594 1.00 47.56 413 MET A N 1
ATOM 2994 C CA . MET A 1 413 ? -5.548 9.497 39.339 1.00 47.56 413 MET A CA 1
ATOM 2995 C C . MET A 1 413 ? -6.424 10.741 39.520 1.00 47.56 413 MET A C 1
ATOM 2997 O O . MET A 1 413 ? -7.214 10.812 40.462 1.00 47.56 413 MET A O 1
ATOM 3001 N N . THR A 1 414 ? -6.311 11.699 38.600 1.00 51.22 414 THR A N 1
ATOM 3002 C CA . THR A 1 414 ? -7.240 12.834 38.534 1.00 51.22 414 THR A CA 1
ATOM 3003 C C . THR A 1 414 ? -8.562 12.419 37.874 1.00 51.22 414 THR A C 1
ATOM 3005 O O . THR A 1 414 ? -8.632 11.428 37.144 1.00 51.22 414 THR A O 1
ATOM 3008 N N . ILE A 1 415 ? -9.628 13.174 38.152 1.00 47.41 415 ILE A N 1
ATOM 3009 C CA . ILE A 1 415 ? -11.031 12.888 37.787 1.00 47.41 415 ILE A CA 1
ATOM 3010 C C . ILE A 1 415 ? -11.273 12.767 36.259 1.00 47.41 415 ILE A C 1
ATOM 3012 O O . ILE A 1 415 ? -12.280 12.189 35.843 1.00 47.41 415 ILE A O 1
ATOM 3016 N N . ASP A 1 416 ? -10.345 13.229 35.411 1.00 52.16 416 ASP A N 1
ATOM 3017 C CA . ASP A 1 416 ? -10.478 13.229 33.943 1.00 52.16 416 ASP A CA 1
ATOM 3018 C C . ASP A 1 416 ? -9.694 12.112 33.207 1.00 52.16 416 ASP A C 1
ATOM 3020 O O . ASP A 1 416 ? -9.761 12.013 31.982 1.00 52.16 416 ASP A O 1
ATOM 3024 N N . ASP A 1 417 ? -9.034 11.195 33.927 1.00 73.56 417 ASP A N 1
ATOM 3025 C CA . ASP A 1 417 ? -8.271 10.065 33.356 1.00 73.56 417 ASP A CA 1
ATOM 3026 C C . ASP A 1 417 ? -8.981 8.687 33.194 1.00 73.56 417 ASP A C 1
ATOM 3028 O O . ASP A 1 417 ? -8.370 7.791 32.593 1.00 73.56 417 ASP A O 1
ATOM 3032 N N . PRO A 1 418 ? -10.224 8.411 33.662 1.00 82.12 418 PRO A N 1
ATOM 3033 C CA . PRO A 1 418 ? -10.713 7.026 33.732 1.00 82.12 418 PRO A CA 1
ATOM 3034 C C . PRO A 1 418 ? -10.957 6.395 32.351 1.00 82.12 418 PRO A C 1
ATOM 3036 O O . PRO A 1 418 ? -10.617 5.233 32.136 1.00 82.12 418 PRO A O 1
ATOM 3039 N N . ILE A 1 419 ? -11.441 7.161 31.366 1.00 85.56 419 ILE A N 1
ATOM 3040 C CA . ILE A 1 419 ? -11.634 6.667 29.988 1.00 85.56 419 ILE A CA 1
ATOM 3041 C C . ILE A 1 419 ? -10.294 6.286 29.348 1.00 85.56 419 ILE A C 1
ATOM 3043 O O . ILE A 1 419 ? -10.185 5.270 28.656 1.00 85.56 419 ILE A O 1
ATOM 3047 N N . ARG A 1 420 ? -9.253 7.087 29.590 1.00 83.38 420 ARG A N 1
ATOM 3048 C CA . ARG A 1 420 ? -7.901 6.806 29.108 1.00 83.38 420 ARG A CA 1
ATOM 3049 C C . ARG A 1 420 ? -7.343 5.545 29.764 1.00 83.38 420 ARG A C 1
ATOM 3051 O O . ARG A 1 420 ? -6.861 4.669 29.050 1.00 83.38 420 ARG A O 1
ATOM 3058 N N . PHE A 1 421 ? -7.469 5.426 31.086 1.00 86.06 421 PHE A N 1
ATOM 3059 C CA . PHE A 1 421 ? -7.050 4.249 31.850 1.00 86.06 421 PHE A CA 1
ATOM 3060 C C . PHE A 1 421 ? -7.675 2.958 31.303 1.00 86.06 421 PHE A C 1
ATOM 3062 O O . PHE A 1 421 ? -6.966 1.972 31.077 1.00 86.06 421 PHE A O 1
ATOM 3069 N N . VAL A 1 422 ? -8.989 2.988 31.061 1.00 87.81 422 VAL A N 1
ATOM 3070 C CA . VAL A 1 422 ? -9.774 1.851 30.564 1.00 87.81 422 VAL A CA 1
ATOM 3071 C C . VAL A 1 422 ? -9.361 1.466 29.139 1.00 87.81 422 VAL A C 1
ATOM 3073 O O . VAL A 1 422 ? -9.176 0.282 28.843 1.00 87.81 422 VAL A O 1
ATOM 3076 N N . ARG A 1 423 ? -9.139 2.457 28.263 1.00 84.94 423 ARG A N 1
ATOM 3077 C CA . ARG A 1 423 ? -8.701 2.238 26.873 1.00 84.94 423 ARG A CA 1
ATOM 3078 C C . ARG A 1 423 ? -7.277 1.709 26.771 1.00 84.94 423 ARG A C 1
ATOM 3080 O O . ARG A 1 423 ? -7.040 0.765 26.025 1.00 84.94 423 ARG A O 1
ATOM 3087 N N . GLU A 1 424 ? -6.332 2.280 27.515 1.00 83.62 424 GLU A N 1
ATOM 3088 C CA . GLU A 1 424 ? -4.926 1.850 27.489 1.00 83.62 424 GLU A CA 1
ATOM 3089 C C . GLU A 1 424 ? -4.752 0.399 27.960 1.00 83.62 424 GLU A C 1
ATOM 3091 O O . GLU A 1 424 ? -3.842 -0.291 27.503 1.00 83.62 424 GLU A O 1
ATOM 3096 N N . ARG A 1 425 ? -5.636 -0.080 28.844 1.00 84.50 425 ARG A N 1
ATOM 3097 C CA . ARG A 1 425 ? -5.612 -1.453 29.371 1.00 84.50 425 ARG A CA 1
ATOM 3098 C C . ARG A 1 425 ? -6.522 -2.423 28.620 1.00 84.50 425 ARG A C 1
ATOM 3100 O O . ARG A 1 425 ? -6.494 -3.609 28.926 1.00 84.50 425 ARG A O 1
ATOM 3107 N N . ALA A 1 426 ? -7.301 -1.940 27.649 1.00 83.94 426 ALA A N 1
ATOM 3108 C CA . ALA A 1 426 ? -8.290 -2.730 26.916 1.00 83.94 426 ALA A CA 1
ATOM 3109 C C . ALA A 1 426 ? -9.230 -3.524 27.848 1.00 83.94 426 ALA A C 1
ATOM 3111 O O . ALA A 1 426 ? -9.489 -4.704 27.620 1.00 83.94 426 ALA A O 1
ATOM 3112 N N . ILE A 1 427 ? -9.728 -2.867 28.902 1.00 86.06 427 ILE A N 1
ATOM 3113 C CA . ILE A 1 427 ? -10.664 -3.444 29.889 1.00 86.06 427 ILE A CA 1
ATOM 3114 C C . ILE A 1 427 ? -12.115 -3.000 29.645 1.00 86.06 427 ILE A C 1
ATOM 3116 O O . ILE A 1 427 ? -12.941 -2.988 30.546 1.00 86.06 427 ILE A O 1
ATOM 3120 N N . THR A 1 428 ? -12.429 -2.609 28.411 1.00 83.69 428 THR A N 1
ATOM 3121 C CA . THR A 1 428 ? -13.796 -2.385 27.927 1.00 83.69 428 THR A CA 1
ATOM 3122 C C . THR A 1 428 ? -13.938 -3.023 26.552 1.00 83.69 428 THR A C 1
ATOM 3124 O O . THR A 1 428 ? -13.023 -2.944 25.725 1.00 83.69 428 THR A O 1
ATOM 3127 N N . LEU A 1 429 ? -15.077 -3.655 26.280 1.00 71.56 429 LEU A N 1
ATOM 3128 C CA . LEU A 1 429 ? -15.408 -4.137 24.938 1.00 71.56 429 LEU A CA 1
ATOM 3129 C C . LEU A 1 429 ? -15.858 -2.976 24.023 1.00 71.56 429 LEU A C 1
ATOM 3131 O O . LEU A 1 429 ? -15.666 -3.037 22.801 1.00 71.56 429 LEU A O 1
ATOM 3135 N N . SER A 1 430 ? -16.283 -1.859 24.623 1.00 66.19 430 SER A N 1
ATOM 3136 C CA . SER A 1 430 ? -16.687 -0.597 23.992 1.00 66.19 430 SER A CA 1
ATOM 3137 C C . SER A 1 430 ? -15.498 0.345 23.713 1.00 66.19 430 SER A C 1
ATOM 3139 O O . SER A 1 430 ? -15.450 1.502 24.122 1.00 66.19 430 SER A O 1
ATOM 3141 N N . MET A 1 431 ? -14.516 -0.135 22.938 1.00 59.03 431 MET A N 1
ATOM 3142 C CA . MET A 1 431 ? -13.285 0.610 22.582 1.00 59.03 431 MET A CA 1
ATOM 3143 C C . MET A 1 431 ? -13.482 1.743 21.552 1.00 59.03 431 MET A C 1
ATOM 3145 O O . MET A 1 431 ? -12.529 2.450 21.216 1.00 59.03 431 MET A O 1
ATOM 3149 N N . ARG A 1 432 ? -14.693 1.922 21.009 1.00 66.38 432 ARG A N 1
ATOM 3150 C CA . ARG A 1 432 ? -14.986 2.944 19.989 1.00 66.38 432 ARG A CA 1
ATOM 3151 C C . ARG A 1 432 ? -15.240 4.318 20.645 1.00 66.38 432 ARG A C 1
ATOM 3153 O O . ARG A 1 432 ? -15.857 4.358 21.708 1.00 66.38 432 ARG A O 1
ATOM 3160 N N . PRO A 1 433 ? -14.800 5.440 20.041 1.00 66.31 433 PRO A N 1
ATOM 3161 C CA . PRO A 1 433 ? -15.098 6.779 20.559 1.00 66.31 433 PRO A CA 1
ATOM 3162 C C . PRO A 1 433 ? -16.608 7.048 20.620 1.00 66.31 433 PRO A C 1
ATOM 3164 O O . PRO A 1 433 ? -17.305 6.751 19.652 1.00 66.31 433 PRO A O 1
ATOM 3167 N N . GLY A 1 434 ? -17.099 7.615 21.725 1.00 75.75 434 GLY A N 1
ATOM 3168 C CA . GLY A 1 434 ? -18.474 8.105 21.878 1.00 75.75 434 GLY A CA 1
ATOM 3169 C C . GLY A 1 434 ? -19.293 7.381 22.950 1.00 75.75 434 GLY A C 1
ATOM 3170 O O . GLY A 1 434 ? -19.963 8.052 23.730 1.00 75.75 434 GLY A O 1
ATOM 3171 N N . LYS A 1 435 ? -19.217 6.043 23.034 1.00 83.25 435 LYS A N 1
ATOM 3172 C CA . LYS A 1 435 ? -20.033 5.241 23.973 1.00 83.25 435 LYS A CA 1
ATOM 3173 C C . LYS A 1 435 ? -19.684 5.530 25.437 1.00 83.25 435 LYS A C 1
ATOM 3175 O O . LYS A 1 435 ? -20.507 6.043 26.189 1.00 83.25 435 LYS A O 1
ATOM 3180 N N . ILE A 1 436 ? -18.435 5.271 25.825 1.00 87.69 436 ILE A N 1
ATOM 3181 C CA . ILE A 1 436 ? -17.985 5.438 27.215 1.00 87.69 436 ILE A CA 1
ATOM 3182 C C . ILE A 1 436 ? -17.962 6.917 27.645 1.00 87.69 436 ILE A C 1
ATOM 3184 O O . ILE A 1 436 ? -18.229 7.235 28.802 1.00 87.69 436 ILE A O 1
ATOM 3188 N N . GLU A 1 437 ? -17.720 7.840 26.706 1.00 88.44 437 GLU A N 1
ATOM 3189 C CA . GLU A 1 437 ? -17.880 9.279 26.930 1.00 88.44 437 GLU A CA 1
ATOM 3190 C C . GLU A 1 437 ? -19.337 9.663 27.220 1.00 88.44 437 GLU A C 1
ATOM 3192 O O . GLU A 1 437 ? -19.589 10.508 28.080 1.00 88.44 437 GLU A O 1
ATOM 3197 N N . ALA A 1 438 ? -20.305 9.058 26.521 1.00 88.75 438 ALA A N 1
ATOM 3198 C CA . ALA A 1 438 ? -21.720 9.300 26.771 1.00 88.75 438 ALA A CA 1
ATOM 3199 C C . ALA A 1 438 ? -22.128 8.809 28.164 1.00 88.75 438 ALA A C 1
ATOM 3201 O O . ALA A 1 438 ? -22.785 9.564 28.878 1.00 88.75 438 ALA A O 1
ATOM 3202 N N . VAL A 1 439 ? -21.677 7.617 28.574 1.00 91.94 439 VAL A N 1
ATOM 3203 C CA . VAL A 1 439 ? -21.906 7.076 29.926 1.00 91.94 439 VAL A CA 1
ATOM 3204 C C . VAL A 1 439 ? -21.350 8.025 30.991 1.00 91.94 439 VAL A C 1
ATOM 3206 O O . VAL A 1 439 ? -22.088 8.440 31.882 1.00 91.94 439 VAL A O 1
ATOM 3209 N N . GLN A 1 440 ? -20.092 8.465 30.860 1.00 92.94 440 GLN A N 1
ATOM 3210 C CA . GLN A 1 440 ? -19.486 9.409 31.807 1.00 92.94 440 GLN A CA 1
ATOM 3211 C C . GLN A 1 440 ? -20.257 10.734 31.881 1.00 92.94 440 GLN A C 1
ATOM 3213 O O . GLN A 1 440 ? -20.512 11.254 32.967 1.00 92.94 440 GLN A O 1
ATOM 3218 N N . ARG A 1 441 ? -20.619 11.297 30.723 1.00 93.44 441 ARG A N 1
ATOM 3219 C CA . ARG A 1 441 ? -21.353 12.564 30.636 1.00 93.44 441 ARG A CA 1
ATOM 3220 C C . ARG A 1 441 ? -22.731 12.454 31.286 1.00 93.44 441 ARG A C 1
ATOM 3222 O O . ARG A 1 441 ? -23.123 13.368 32.001 1.00 93.44 441 ARG A O 1
ATOM 3229 N N . ILE A 1 442 ? -23.451 11.362 31.034 1.00 94.44 442 ILE A N 1
ATOM 3230 C CA . ILE A 1 442 ? -24.775 11.110 31.612 1.00 94.44 442 ILE A CA 1
ATOM 3231 C C . ILE A 1 442 ? -24.664 10.932 33.126 1.00 94.44 442 ILE A C 1
ATOM 3233 O O . ILE A 1 442 ? -25.390 11.599 33.852 1.00 94.44 442 ILE A O 1
ATOM 3237 N N . ALA A 1 443 ? -23.716 10.124 33.605 1.00 95.75 443 ALA A N 1
ATOM 3238 C CA . ALA A 1 443 ? -23.477 9.934 35.034 1.00 95.75 443 ALA A CA 1
ATOM 3239 C C . ALA A 1 443 ? -23.176 11.254 35.758 1.00 95.75 443 ALA A C 1
ATOM 3241 O O . ALA A 1 443 ? -23.791 11.554 36.778 1.00 95.75 443 ALA A O 1
ATOM 3242 N N . ARG A 1 444 ? -22.300 12.091 35.184 1.00 94.44 444 ARG A N 1
ATOM 3243 C CA . ARG A 1 444 ? -22.006 13.427 35.727 1.00 94.44 444 ARG A CA 1
ATOM 3244 C C . ARG A 1 444 ? -23.230 14.346 35.720 1.00 94.44 444 ARG A C 1
ATOM 3246 O O . ARG A 1 444 ? -23.377 15.149 36.634 1.00 94.44 444 ARG A O 1
ATOM 3253 N N . GLU A 1 445 ? -24.099 14.253 34.716 1.00 93.38 445 GLU A N 1
ATOM 3254 C CA . GLU A 1 445 ? -25.330 15.051 34.669 1.00 93.38 445 GLU A CA 1
ATOM 3255 C C . GLU A 1 445 ? -26.350 14.584 35.717 1.00 93.38 445 GLU A C 1
ATOM 3257 O O . GLU A 1 445 ? -26.965 15.418 36.377 1.00 93.38 445 GLU A O 1
ATOM 3262 N N . VAL A 1 446 ? -26.485 13.270 35.928 1.00 95.62 446 VAL A N 1
ATOM 3263 C CA . VAL A 1 446 ? -27.340 12.694 36.980 1.00 95.62 446 VAL A CA 1
ATOM 3264 C C . VAL A 1 446 ? -26.868 13.141 38.365 1.00 95.62 446 VAL A C 1
ATOM 3266 O O . VAL A 1 446 ? -27.673 13.579 39.185 1.00 95.62 446 VAL A O 1
ATOM 3269 N N . GLU A 1 447 ? -25.554 13.132 38.598 1.00 94.75 447 GLU A N 1
ATOM 3270 C CA . GLU A 1 447 ? -24.966 13.679 39.822 1.00 94.75 447 GLU A CA 1
ATOM 3271 C C . GLU A 1 447 ? -25.218 15.177 39.967 1.00 94.75 447 GLU A C 1
ATOM 3273 O O . GLU A 1 447 ? -25.679 15.646 41.004 1.00 94.75 447 GLU A O 1
ATOM 3278 N N . LYS A 1 448 ? -24.962 15.956 38.915 1.00 93.69 448 LYS A N 1
ATOM 3279 C CA . LYS A 1 448 ? -25.140 17.411 38.934 1.00 93.69 448 LYS A CA 1
ATOM 3280 C C . LYS A 1 448 ? -26.592 17.821 39.192 1.00 93.69 448 LYS A C 1
ATOM 3282 O O . LYS A 1 448 ? -26.831 18.837 39.837 1.00 93.69 448 LYS A O 1
ATOM 3287 N N . THR A 1 449 ? -27.545 17.043 38.688 1.00 91.94 449 THR A N 1
ATOM 3288 C CA . THR A 1 449 ? -28.985 17.262 38.888 1.00 91.94 449 THR A CA 1
ATOM 3289 C C . THR A 1 449 ? -29.506 16.679 40.202 1.00 91.94 449 THR A C 1
ATOM 3291 O O . THR A 1 449 ? -30.657 16.930 40.546 1.00 91.94 449 THR A O 1
ATOM 3294 N N . GLN A 1 450 ? -28.657 15.974 40.965 1.00 92.50 450 GLN A N 1
ATOM 3295 C CA . GLN A 1 450 ? -28.967 15.406 42.282 1.00 92.50 450 GLN A CA 1
ATOM 3296 C C . GLN A 1 450 ? -30.196 14.482 42.262 1.00 92.50 450 GLN A C 1
ATOM 3298 O O . GLN A 1 450 ? -31.000 14.473 43.195 1.00 92.50 450 GLN A O 1
ATOM 3303 N N . ILE A 1 451 ? -30.343 13.690 41.197 1.00 94.69 451 ILE A N 1
ATOM 3304 C CA . ILE A 1 451 ? -31.409 12.687 41.115 1.00 94.69 451 ILE A CA 1
ATOM 3305 C C . ILE A 1 451 ? -31.180 11.638 42.209 1.00 94.69 451 ILE A C 1
ATOM 3307 O O . ILE A 1 451 ? -30.084 11.094 42.353 1.00 94.69 451 ILE A O 1
ATOM 3311 N N . SER A 1 452 ? -32.223 11.368 42.993 1.00 92.19 452 SER A N 1
ATOM 3312 C CA . SER A 1 452 ? -32.159 10.412 44.098 1.00 92.19 452 SER A CA 1
ATOM 3313 C C . SER A 1 452 ? -32.109 8.971 43.593 1.00 92.19 452 SER A C 1
ATOM 3315 O O . SER A 1 452 ? -32.725 8.647 42.577 1.00 92.19 452 SER A O 1
ATOM 3317 N N . GLY A 1 453 ? -31.412 8.103 44.321 1.00 96.19 453 GLY A N 1
ATOM 3318 C CA . GLY A 1 453 ? -31.311 6.678 44.024 1.00 96.19 453 GLY A CA 1
ATOM 3319 C C . GLY A 1 453 ? -29.893 6.185 43.758 1.00 96.19 453 GLY A C 1
ATOM 3320 O O . GLY A 1 453 ? -28.925 6.952 43.763 1.00 96.19 453 GLY A O 1
ATOM 3321 N N . VAL A 1 454 ? -29.787 4.880 43.530 1.00 97.62 454 VAL A N 1
ATOM 3322 C CA . VAL A 1 454 ? -28.521 4.174 43.292 1.00 97.62 454 VAL A CA 1
ATOM 3323 C C . VAL A 1 454 ? -28.121 4.192 41.825 1.00 97.62 454 VAL A C 1
ATOM 3325 O O . VAL A 1 454 ? -28.941 4.452 40.938 1.00 97.62 454 VAL A O 1
ATOM 3328 N N . PHE A 1 455 ? -26.846 3.915 41.565 1.00 98.31 455 PHE A N 1
ATOM 3329 C CA . PHE A 1 455 ? -26.370 3.582 40.230 1.00 98.31 455 PHE A CA 1
ATOM 3330 C C . PHE A 1 455 ? -26.333 2.064 40.070 1.00 98.31 455 PHE A C 1
ATOM 3332 O O . PHE A 1 455 ? -25.879 1.339 40.955 1.00 98.31 455 PHE A O 1
ATOM 3339 N N . VAL A 1 456 ? -26.793 1.589 38.920 1.00 98.12 456 VAL A N 1
ATOM 3340 C CA . VAL A 1 456 ? -26.816 0.171 38.564 1.00 98.12 456 VAL A CA 1
ATOM 3341 C C . VAL A 1 456 ? -26.080 -0.015 37.247 1.00 98.12 456 VAL A C 1
ATOM 3343 O O . VAL A 1 456 ? -26.340 0.709 36.290 1.00 98.12 456 VAL A O 1
ATOM 3346 N N . GLU A 1 457 ? -25.195 -1.003 37.184 1.00 97.69 457 GLU A N 1
ATOM 3347 C CA . GLU A 1 457 ? -24.624 -1.506 35.935 1.00 97.69 457 GLU A CA 1
ATOM 3348 C C . GLU A 1 457 ? -24.911 -2.998 35.806 1.00 97.69 457 GLU A C 1
ATOM 3350 O O . GLU A 1 457 ? -24.776 -3.754 36.769 1.00 97.69 457 GLU A O 1
ATOM 3355 N N . THR A 1 458 ? -25.314 -3.409 34.608 1.00 96.50 458 THR A N 1
ATOM 3356 C CA . THR A 1 458 ? -25.581 -4.810 34.258 1.00 96.50 458 THR A CA 1
ATOM 3357 C C . THR A 1 458 ? -24.710 -5.170 33.063 1.00 96.50 458 THR A C 1
ATOM 3359 O O . THR A 1 458 ? -24.777 -4.477 32.053 1.00 96.50 458 THR A O 1
ATOM 3362 N N . GLY A 1 459 ? -23.886 -6.216 33.189 1.00 93.81 459 GLY A N 1
ATOM 3363 C CA . GLY A 1 459 ? -22.909 -6.608 32.161 1.00 93.81 459 GLY A CA 1
ATOM 3364 C C . GLY A 1 459 ? -21.554 -5.904 32.310 1.00 93.81 459 GLY A C 1
ATOM 3365 O O . GLY A 1 459 ? -21.068 -5.230 31.413 1.00 93.81 459 GLY A O 1
ATOM 3366 N N . VAL A 1 460 ? -20.926 -6.064 33.474 1.00 94.44 460 VAL A N 1
ATOM 3367 C CA . VAL A 1 460 ? -19.668 -5.405 33.873 1.00 94.44 460 VAL A CA 1
ATOM 3368 C C . VAL A 1 460 ? -18.464 -5.861 33.032 1.00 94.44 460 VAL A C 1
ATOM 3370 O O . VAL A 1 460 ? -17.538 -5.082 32.771 1.00 94.44 460 VAL A O 1
ATOM 3373 N N . ALA A 1 461 ? -18.433 -7.136 32.646 1.00 92.69 461 ALA A N 1
ATOM 3374 C CA . ALA A 1 461 ? -17.363 -7.835 31.949 1.00 92.69 461 ALA A CA 1
ATOM 3375 C C . ALA A 1 461 ? -15.971 -7.565 32.557 1.00 92.69 461 ALA A C 1
ATOM 3377 O O . ALA A 1 461 ? -15.600 -8.098 33.599 1.00 92.69 461 ALA A O 1
ATOM 3378 N N . LEU A 1 462 ? -15.171 -6.715 31.905 1.00 93.00 462 LEU A N 1
ATOM 3379 C CA . LEU A 1 462 ? -13.808 -6.367 32.329 1.00 93.00 462 LEU A CA 1
ATOM 3380 C C . LEU A 1 462 ? -13.740 -5.163 33.295 1.00 93.00 462 LEU A C 1
ATOM 3382 O O . LEU A 1 462 ? -12.653 -4.831 33.785 1.00 93.00 462 LEU A O 1
ATOM 3386 N N . GLY A 1 463 ? -14.877 -4.523 33.585 1.00 93.12 463 GLY A N 1
ATOM 3387 C CA . GLY A 1 463 ? -15.021 -3.431 34.553 1.00 93.12 463 GLY A CA 1
ATOM 3388 C C . GLY A 1 463 ? -14.777 -2.025 34.003 1.00 93.12 463 GLY A C 1
ATOM 3389 O O . GLY A 1 463 ? -14.569 -1.095 34.778 1.00 93.12 463 GLY A O 1
ATOM 3390 N N . GLY A 1 464 ? -14.740 -1.844 32.682 1.00 93.50 464 GLY A N 1
ATOM 3391 C CA . GLY A 1 464 ? -14.384 -0.569 32.058 1.00 93.50 464 GLY A CA 1
ATOM 3392 C C . GLY A 1 464 ? -15.390 0.559 32.309 1.00 93.50 464 GLY A C 1
ATOM 3393 O O . GLY A 1 464 ? -15.012 1.612 32.824 1.00 93.50 464 GLY A O 1
ATOM 3394 N N . SER A 1 465 ? -16.655 0.350 31.948 1.00 93.94 465 SER A N 1
ATOM 3395 C CA . SER A 1 465 ? -17.776 1.262 32.235 1.00 93.94 465 SER A CA 1
ATOM 3396 C C . SER A 1 465 ? -17.968 1.442 33.739 1.00 93.94 465 SER A C 1
ATOM 3398 O O . SER A 1 465 ? -18.029 2.583 34.195 1.00 93.94 465 SER A O 1
ATOM 3400 N N . ALA A 1 466 ? -17.879 0.360 34.511 1.00 96.31 466 ALA A N 1
ATOM 3401 C CA . ALA A 1 466 ? -17.960 0.383 35.970 1.00 96.31 466 ALA A CA 1
ATOM 3402 C C . ALA A 1 466 ? -16.933 1.296 36.643 1.00 96.31 466 ALA A C 1
ATOM 3404 O O . ALA A 1 466 ? -17.274 2.058 37.546 1.00 96.31 466 ALA A O 1
ATOM 3405 N N . ILE A 1 467 ? -15.681 1.298 36.177 1.00 96.06 467 ILE A N 1
ATOM 3406 C CA . ILE A 1 467 ? -14.652 2.233 36.661 1.00 96.06 467 ILE A CA 1
ATOM 3407 C C . ILE A 1 467 ? -15.020 3.682 36.322 1.00 96.06 467 ILE A C 1
ATOM 3409 O O . ILE A 1 467 ? -14.791 4.587 37.126 1.00 96.06 467 ILE A O 1
ATOM 3413 N N . VAL A 1 468 ? -15.584 3.917 35.135 1.00 94.50 468 VAL A N 1
ATOM 3414 C CA . VAL A 1 468 ? -16.016 5.253 34.708 1.00 94.50 468 VAL A CA 1
ATOM 3415 C C . VAL A 1 468 ? -17.205 5.739 35.533 1.00 94.50 468 VAL A C 1
ATOM 3417 O O . VAL A 1 468 ? -17.181 6.889 35.968 1.00 94.50 468 VAL A O 1
ATOM 3420 N N . LEU A 1 469 ? -18.194 4.884 35.803 1.00 95.69 469 LEU A N 1
ATOM 3421 C CA . LEU A 1 469 ? -19.328 5.196 36.674 1.00 95.69 469 LEU A CA 1
ATOM 3422 C C . LEU A 1 469 ? -18.871 5.455 38.109 1.00 95.69 469 LEU A C 1
ATOM 3424 O O . LEU A 1 469 ? -19.218 6.490 38.674 1.00 95.69 469 LEU A O 1
ATOM 3428 N N . ALA A 1 470 ? -18.024 4.585 38.664 1.00 96.06 470 ALA A N 1
ATOM 3429 C CA . ALA A 1 470 ? -17.485 4.728 40.015 1.00 96.06 470 ALA A CA 1
ATOM 3430 C C . ALA A 1 470 ? -16.707 6.038 40.211 1.00 96.06 470 ALA A C 1
ATOM 3432 O O . ALA A 1 470 ? -16.783 6.632 41.278 1.00 96.06 470 ALA A O 1
ATOM 3433 N N . LYS A 1 471 ? -15.986 6.514 39.185 1.00 93.44 471 LYS A N 1
ATOM 3434 C CA . LYS A 1 471 ? -15.291 7.814 39.217 1.00 93.44 471 LYS A CA 1
ATOM 3435 C C . LYS A 1 471 ? -16.181 9.013 38.881 1.00 93.44 471 LYS A C 1
ATOM 3437 O O . LYS A 1 471 ? -15.760 10.144 39.114 1.00 93.44 471 LYS A O 1
ATOM 3442 N N . ALA A 1 472 ? -17.343 8.798 38.270 1.00 93.38 472 ALA A N 1
ATOM 3443 C CA . ALA A 1 472 ? -18.268 9.867 37.903 1.00 93.38 472 ALA A CA 1
ATOM 3444 C C . ALA A 1 472 ? -19.279 10.186 39.011 1.00 93.38 472 ALA A C 1
ATOM 3446 O O . ALA A 1 472 ? -19.697 11.339 39.100 1.00 93.38 472 ALA A O 1
ATOM 3447 N N . LYS A 1 473 ? -19.665 9.189 39.816 1.00 94.38 473 LYS A N 1
ATOM 3448 C CA . LYS A 1 473 ? -20.592 9.344 40.942 1.00 94.38 473 LYS A CA 1
ATOM 3449 C C . LYS A 1 473 ? -19.940 10.017 42.154 1.00 94.38 473 LYS A C 1
ATOM 3451 O O . LYS A 1 473 ? -18.713 10.053 42.260 1.00 94.38 473 LYS A O 1
ATOM 3456 N N . THR A 1 474 ? -20.745 10.491 43.103 1.00 92.38 474 THR A N 1
ATOM 3457 C CA . THR A 1 474 ? -20.215 10.851 44.428 1.00 92.38 474 THR A CA 1
ATOM 3458 C C . THR A 1 474 ? -19.812 9.594 45.213 1.00 92.38 474 THR A C 1
ATOM 3460 O O . THR A 1 474 ? -20.412 8.532 45.008 1.00 92.38 474 THR A O 1
ATOM 3463 N N . PRO A 1 475 ? -18.815 9.660 46.116 1.00 91.00 475 PRO A N 1
ATOM 3464 C CA . PRO A 1 475 ? -18.375 8.497 46.894 1.00 91.00 475 PRO A CA 1
ATOM 3465 C C . PRO A 1 475 ? -19.499 7.827 47.693 1.00 91.00 475 PRO A C 1
ATOM 3467 O O . PRO A 1 475 ? -19.543 6.602 47.777 1.00 91.00 475 PRO A O 1
ATOM 3470 N N . GLU A 1 476 ? -20.449 8.613 48.208 1.00 92.00 476 GLU A N 1
ATOM 3471 C CA . GLU A 1 476 ? -21.558 8.140 49.041 1.00 92.00 476 GLU A CA 1
ATOM 3472 C C . GLU A 1 476 ? -22.622 7.381 48.240 1.00 92.00 476 GLU A C 1
ATOM 3474 O O . GLU A 1 476 ? -23.286 6.498 48.786 1.00 92.00 476 GLU A O 1
ATOM 3479 N N . ARG A 1 477 ? -22.800 7.705 46.950 1.00 95.75 477 ARG A N 1
ATOM 3480 C CA . ARG A 1 477 ? -23.824 7.063 46.121 1.00 95.75 477 ARG A CA 1
ATOM 3481 C C . ARG A 1 477 ? -23.477 5.602 45.890 1.00 95.75 477 ARG A C 1
ATOM 3483 O O . ARG A 1 477 ? -22.378 5.295 45.444 1.00 95.75 477 ARG A O 1
ATOM 3490 N N . GLU A 1 478 ? -24.413 4.704 46.153 1.00 97.62 478 GLU A N 1
ATOM 3491 C CA . GLU A 1 478 ? -24.190 3.282 45.920 1.00 97.62 478 GLU A CA 1
ATOM 3492 C C . GLU A 1 478 ? -24.102 2.967 44.419 1.00 97.62 478 GLU A C 1
ATOM 3494 O O . GLU A 1 478 ? -24.898 3.474 43.623 1.00 97.62 478 GLU A O 1
ATOM 3499 N N . LEU A 1 479 ? -23.140 2.122 44.039 1.00 98.12 479 LEU A N 1
ATOM 3500 C CA . LEU A 1 479 ? -23.016 1.541 42.702 1.00 98.12 479 LEU A CA 1
ATOM 3501 C C . LEU A 1 479 ? -23.079 0.014 42.784 1.00 98.12 479 LEU A C 1
ATOM 3503 O O . LEU A 1 479 ? -22.168 -0.615 43.327 1.00 98.12 479 LEU A O 1
ATOM 3507 N N . ARG A 1 480 ? -24.127 -0.577 42.204 1.00 98.25 480 ARG A N 1
ATOM 3508 C CA . ARG A 1 480 ? -24.345 -2.029 42.140 1.00 98.25 480 ARG A CA 1
ATOM 3509 C C . ARG A 1 480 ? -23.938 -2.571 40.773 1.00 98.25 480 ARG A C 1
ATOM 3511 O O . ARG A 1 480 ? -24.465 -2.133 39.753 1.00 98.25 480 ARG A O 1
ATOM 3518 N N . LEU A 1 481 ? -23.000 -3.513 40.766 1.00 98.12 481 LEU A N 1
ATOM 3519 C CA . LEU A 1 481 ? -22.369 -4.071 39.570 1.00 98.12 481 LEU A CA 1
ATOM 3520 C C . LEU A 1 481 ? -22.773 -5.540 39.391 1.00 98.12 481 LEU A C 1
ATOM 3522 O O . LEU A 1 481 ? -22.175 -6.430 40.009 1.00 98.12 481 LEU A O 1
ATOM 3526 N N . TYR A 1 482 ? -23.778 -5.783 38.551 1.00 97.69 482 TYR A N 1
ATOM 3527 C CA . TYR A 1 482 ? -24.342 -7.107 38.288 1.00 97.69 482 TYR A CA 1
ATOM 3528 C C . TYR A 1 482 ? -23.676 -7.769 37.083 1.00 97.69 482 TYR A C 1
ATOM 3530 O O . TYR A 1 482 ? -23.660 -7.212 35.982 1.00 97.69 482 TYR A O 1
ATOM 3538 N N . ASP A 1 483 ? -23.164 -8.982 37.279 1.00 96.44 483 ASP A N 1
ATOM 3539 C CA . ASP A 1 483 ? -22.606 -9.813 36.211 1.00 96.44 483 ASP A CA 1
ATOM 3540 C C . ASP A 1 483 ? -22.518 -11.280 36.662 1.00 96.44 483 ASP A C 1
ATOM 3542 O O . ASP A 1 483 ? -22.387 -11.574 37.851 1.00 96.44 483 ASP A O 1
ATOM 3546 N N . VAL A 1 484 ? -22.489 -12.213 35.717 1.00 93.19 484 VAL A N 1
ATOM 3547 C CA . VAL A 1 484 ? -22.062 -13.594 35.973 1.00 93.19 484 VAL A CA 1
ATOM 3548 C C . VAL A 1 484 ? -20.580 -13.668 36.379 1.00 93.19 484 VAL A C 1
ATOM 3550 O O . VAL A 1 484 ? -20.184 -14.590 37.101 1.00 93.19 484 VAL A O 1
ATOM 3553 N N . TYR A 1 485 ? -19.773 -12.674 35.974 1.00 93.62 485 TYR A N 1
ATOM 3554 C CA . TYR A 1 485 ? -18.310 -12.650 36.094 1.00 93.62 485 TYR A CA 1
ATOM 3555 C C . TYR A 1 485 ? -17.691 -13.953 35.575 1.00 93.62 485 TYR A C 1
ATOM 3557 O O . TYR A 1 485 ? -16.850 -14.575 36.226 1.00 93.62 485 TYR A O 1
ATOM 3565 N N . ASP A 1 486 ? -18.182 -14.368 34.416 1.00 89.88 486 ASP A N 1
ATOM 3566 C CA . ASP A 1 486 ? -17.806 -15.559 33.668 1.00 89.88 486 ASP A CA 1
ATOM 3567 C C . ASP A 1 486 ? -18.137 -15.294 32.187 1.00 89.88 486 ASP A C 1
ATOM 3569 O O . ASP A 1 486 ? -18.492 -14.172 31.803 1.00 89.88 486 ASP A O 1
ATOM 3573 N N . LEU A 1 487 ? -18.021 -16.309 31.337 1.00 88.38 487 LEU A N 1
ATOM 3574 C CA . LEU A 1 487 ? -18.502 -16.254 29.967 1.00 88.38 487 LEU A CA 1
ATOM 3575 C C . LEU A 1 487 ? -20.005 -15.930 29.937 1.00 88.38 487 LEU A C 1
ATOM 3577 O O . LEU A 1 487 ? -20.800 -16.584 30.614 1.00 88.38 487 LEU A O 1
ATOM 3581 N N . ILE A 1 488 ? -20.393 -14.948 29.117 1.00 89.38 488 ILE A N 1
ATOM 3582 C CA . ILE A 1 488 ? -21.801 -14.583 28.929 1.00 89.38 488 ILE A CA 1
ATOM 3583 C C . ILE A 1 488 ? -22.657 -15.801 28.518 1.00 89.38 488 ILE A C 1
ATOM 3585 O O . ILE A 1 488 ? -22.157 -16.703 27.837 1.00 89.38 488 ILE A O 1
ATOM 3589 N N . PRO A 1 489 ? -23.953 -15.839 28.878 1.00 88.44 489 PRO A N 1
ATOM 3590 C CA . PRO A 1 489 ? -24.872 -16.875 28.410 1.00 88.44 489 PRO A CA 1
ATOM 3591 C C . PRO A 1 489 ? -25.041 -16.888 26.883 1.00 88.44 489 PRO A C 1
ATOM 3593 O O . PRO A 1 489 ? -24.760 -15.903 26.194 1.00 88.44 489 PRO A O 1
ATOM 3596 N N . ALA A 1 490 ? -25.520 -18.014 26.351 1.00 91.62 490 ALA A N 1
ATOM 3597 C CA . ALA A 1 490 ? -25.817 -18.145 24.927 1.00 91.62 490 ALA A CA 1
ATOM 3598 C C . ALA A 1 490 ? -26.996 -17.239 24.506 1.00 91.62 490 ALA A C 1
ATOM 3600 O O . ALA A 1 490 ? -27.943 -17.097 25.281 1.00 91.62 490 ALA A O 1
ATOM 3601 N N . PRO A 1 491 ? -26.968 -16.663 23.290 1.00 93.62 491 PRO A N 1
ATOM 3602 C CA . PRO A 1 491 ? -28.095 -15.911 22.739 1.00 93.62 491 PRO A CA 1
ATOM 3603 C C . PRO A 1 491 ? -29.318 -16.807 22.501 1.00 93.62 491 PRO A C 1
ATOM 3605 O O . PRO A 1 491 ? -29.175 -17.982 22.141 1.00 93.62 491 PRO A O 1
ATOM 3608 N N . GLY A 1 492 ? -30.509 -16.236 22.684 1.00 90.88 492 GLY A N 1
ATOM 3609 C CA . GLY A 1 492 ? -31.795 -16.920 22.539 1.00 90.88 492 GLY A CA 1
ATOM 3610 C C . GLY A 1 492 ? -32.356 -16.860 21.114 1.00 90.88 492 GLY A C 1
ATOM 3611 O O . GLY A 1 492 ? -31.748 -16.310 20.201 1.00 90.88 492 GLY A O 1
ATOM 3612 N N . GLU A 1 493 ? -33.561 -17.397 20.904 1.00 90.56 493 GLU A N 1
ATOM 3613 C CA . GLU A 1 493 ? -34.232 -17.383 19.585 1.00 90.56 493 GLU A CA 1
ATOM 3614 C C . GLU A 1 493 ? -34.595 -15.968 19.107 1.00 90.56 493 GLU A C 1
ATOM 3616 O O . GLU A 1 493 ? -34.749 -15.714 17.911 1.00 90.56 493 GLU A O 1
ATOM 3621 N N . ASN A 1 494 ? -34.724 -15.037 20.053 1.00 90.44 494 ASN A N 1
ATOM 3622 C CA . ASN A 1 494 ? -35.027 -13.636 19.803 1.00 90.44 494 ASN A CA 1
ATOM 3623 C C . ASN A 1 494 ? -33.784 -12.800 19.496 1.00 90.44 494 ASN A C 1
ATOM 3625 O O . ASN A 1 494 ? -33.899 -11.576 19.444 1.00 90.44 494 ASN A O 1
ATOM 3629 N N . ASP A 1 495 ? -32.622 -13.406 19.273 1.00 93.19 495 ASP A N 1
ATOM 3630 C CA . ASP A 1 495 ? -31.392 -12.728 18.874 1.00 93.19 495 ASP A CA 1
ATOM 3631 C C . ASP A 1 495 ? -31.121 -12.880 17.371 1.00 93.19 495 ASP A C 1
ATOM 3633 O O . ASP A 1 495 ? -31.746 -13.670 16.668 1.00 93.19 495 ASP A O 1
ATOM 3637 N N . ASP A 1 496 ? -30.269 -12.017 16.811 1.00 90.31 496 ASP A N 1
ATOM 3638 C CA . ASP A 1 496 ? -29.948 -12.087 15.384 1.00 90.31 496 ASP A CA 1
ATOM 3639 C C . ASP A 1 496 ? -28.817 -13.094 15.101 1.00 90.31 496 ASP A C 1
ATOM 3641 O O . ASP A 1 496 ? -28.084 -13.522 15.989 1.00 90.31 496 ASP A O 1
ATOM 3645 N N . GLN A 1 497 ? -28.643 -13.486 13.834 1.00 89.50 497 GLN A N 1
ATOM 3646 C CA . GLN A 1 497 ? -27.581 -14.433 13.461 1.00 89.50 497 GLN A CA 1
ATOM 3647 C C . GLN A 1 497 ? -26.188 -13.937 13.877 1.00 89.50 497 GLN A C 1
ATOM 3649 O O . GLN A 1 497 ? -25.310 -14.739 14.182 1.00 89.50 497 GLN A O 1
ATOM 3654 N N . ARG A 1 498 ? -25.985 -12.616 13.912 1.00 88.00 498 ARG A N 1
ATOM 3655 C CA . ARG A 1 498 ? -24.716 -12.028 14.325 1.00 88.00 498 ARG A CA 1
ATOM 3656 C C . ARG A 1 498 ? -24.439 -12.297 15.806 1.00 88.00 498 ARG A C 1
ATOM 3658 O O . ARG A 1 498 ? -23.301 -12.628 16.119 1.00 88.00 498 ARG A O 1
ATOM 3665 N N . SER A 1 499 ? -25.445 -12.220 16.676 1.00 89.06 499 SER A N 1
ATOM 3666 C CA . SER A 1 499 ? -25.346 -12.627 18.080 1.00 89.06 499 SER A CA 1
ATOM 3667 C C . SER A 1 499 ? -24.852 -14.070 18.216 1.00 89.06 499 SER A C 1
ATOM 3669 O O . SER A 1 499 ? -23.868 -14.332 18.909 1.00 89.06 499 SER A O 1
ATOM 3671 N N . HIS A 1 500 ? -25.464 -15.007 17.482 1.00 91.81 500 HIS A N 1
ATOM 3672 C CA . HIS A 1 500 ? -25.052 -16.417 17.492 1.00 91.81 500 HIS A CA 1
ATOM 3673 C C . HIS A 1 500 ? -23.630 -16.629 16.944 1.00 91.81 500 HIS A C 1
ATOM 3675 O O . HIS A 1 500 ? -22.866 -17.432 17.489 1.00 91.81 500 HIS A O 1
ATOM 3681 N N . ASP A 1 501 ? -23.251 -15.903 15.890 1.00 88.88 501 ASP A N 1
ATOM 3682 C CA . ASP A 1 501 ? -21.914 -15.974 15.293 1.00 88.88 501 ASP A CA 1
ATOM 3683 C C . ASP A 1 501 ? -20.840 -15.417 16.244 1.00 88.88 501 ASP A C 1
ATOM 3685 O O . ASP A 1 501 ? -19.769 -16.012 16.389 1.00 88.88 501 ASP A O 1
ATOM 3689 N N . ASP A 1 502 ? -21.110 -14.287 16.903 1.00 86.06 502 ASP A N 1
ATOM 3690 C CA . ASP A 1 502 ? -20.191 -13.664 17.858 1.00 86.06 502 ASP A CA 1
ATOM 3691 C C . ASP A 1 502 ? -20.052 -14.525 19.127 1.00 86.06 502 ASP A C 1
ATOM 3693 O O . ASP A 1 502 ? -18.928 -14.762 19.577 1.00 86.06 502 ASP A O 1
ATOM 3697 N N . TYR A 1 503 ? -21.142 -15.123 19.620 1.00 90.88 503 TYR A N 1
ATOM 3698 C CA . TYR A 1 503 ? -21.088 -16.113 20.702 1.00 90.88 503 TYR A CA 1
ATOM 3699 C C . TYR A 1 503 ? -20.267 -17.357 20.323 1.00 90.88 503 TYR A C 1
ATOM 3701 O O . TYR A 1 503 ? -19.415 -17.817 21.087 1.00 90.88 503 TYR A O 1
ATOM 3709 N N . SER A 1 504 ? -20.440 -17.868 19.100 1.00 88.62 504 SER A N 1
ATOM 3710 C CA . SER A 1 504 ? -19.676 -19.020 18.600 1.00 88.62 504 SER A CA 1
ATOM 3711 C C . SER A 1 504 ? -18.168 -18.743 18.548 1.00 88.62 504 SER A C 1
ATOM 3713 O O . SER A 1 504 ? -17.360 -19.633 18.821 1.00 88.62 504 SER A O 1
ATOM 3715 N N . LYS A 1 505 ? -17.760 -17.503 18.243 1.00 86.69 505 LYS A N 1
ATOM 3716 C CA . LYS A 1 505 ? -16.344 -17.091 18.288 1.00 86.69 505 LYS A CA 1
ATOM 3717 C C . LYS A 1 505 ? -15.796 -17.071 19.711 1.00 86.69 505 LYS A C 1
ATOM 3719 O O . LYS A 1 505 ? -14.652 -17.487 19.907 1.00 86.69 505 LYS A O 1
ATOM 3724 N N . LEU A 1 506 ? -16.592 -16.622 20.687 1.00 86.25 506 LEU A N 1
ATOM 3725 C CA . LEU A 1 506 ? -16.204 -16.646 22.099 1.00 86.25 506 LEU A CA 1
ATOM 3726 C C . LEU A 1 506 ? -15.975 -18.087 22.577 1.00 86.25 506 LEU A C 1
ATOM 3728 O O . LEU A 1 506 ? -14.923 -18.374 23.148 1.00 86.25 506 LEU A O 1
ATOM 3732 N N . LEU A 1 507 ? -16.879 -19.014 22.236 1.00 86.38 507 LEU A N 1
ATOM 3733 C CA . LEU A 1 507 ? -16.708 -20.446 22.519 1.00 86.38 507 LEU A CA 1
ATOM 3734 C C . LEU A 1 507 ? -15.462 -21.034 21.843 1.00 86.38 507 LEU A C 1
ATOM 3736 O O . LEU A 1 507 ? -14.726 -21.814 22.446 1.00 86.38 507 LEU A O 1
ATOM 3740 N N . ALA A 1 508 ? -15.178 -20.620 20.607 1.00 85.50 508 ALA A N 1
ATOM 3741 C CA . ALA A 1 508 ? -13.979 -21.022 19.875 1.00 85.50 508 ALA A CA 1
ATOM 3742 C C . ALA A 1 508 ? -12.686 -20.336 20.368 1.00 85.50 508 ALA A C 1
ATOM 3744 O O . ALA A 1 508 ? -11.631 -20.517 19.753 1.00 85.50 508 ALA A O 1
ATOM 3745 N N . LYS A 1 509 ? -12.754 -19.531 21.441 1.00 84.75 509 LYS A N 1
ATOM 3746 C CA . LYS A 1 509 ? -11.657 -18.714 21.987 1.00 84.75 509 LYS A CA 1
ATOM 3747 C C . LYS A 1 509 ? -10.962 -17.847 20.925 1.00 84.75 509 LYS A C 1
ATOM 3749 O O . LYS A 1 509 ? -9.752 -17.621 20.975 1.00 84.75 509 LYS A O 1
ATOM 3754 N N . GLN A 1 510 ? -11.719 -17.363 19.941 1.00 77.38 510 GLN A N 1
ATOM 3755 C CA . GLN A 1 510 ? -11.202 -16.503 18.882 1.00 77.38 510 GLN A CA 1
ATOM 3756 C C . GLN A 1 510 ? -11.237 -15.044 19.327 1.00 77.38 510 GLN A C 1
ATOM 3758 O O . GLN A 1 510 ? -12.299 -14.442 19.451 1.00 77.38 510 GLN A O 1
ATOM 3763 N N . ALA A 1 511 ? -10.058 -14.458 19.525 1.00 76.69 511 ALA A N 1
ATOM 3764 C CA . ALA A 1 511 ? -9.928 -13.039 19.818 1.00 76.69 511 ALA A CA 1
ATOM 3765 C C . ALA A 1 511 ? -9.637 -12.239 18.541 1.00 76.69 511 ALA A C 1
ATOM 3767 O O . ALA A 1 511 ? -8.567 -12.358 17.944 1.00 76.69 511 ALA A O 1
ATOM 3768 N N . ASP A 1 512 ? -10.579 -11.389 18.146 1.00 75.56 512 ASP A N 1
ATOM 3769 C CA . ASP A 1 512 ? -10.448 -10.443 17.032 1.00 75.56 512 ASP A CA 1
ATOM 3770 C C . ASP A 1 512 ? -9.899 -9.073 17.476 1.00 75.56 512 ASP A C 1
ATOM 3772 O O . ASP A 1 512 ? -9.390 -8.299 16.661 1.00 75.56 512 ASP A O 1
ATOM 3776 N N . ARG A 1 513 ? -9.969 -8.774 18.781 1.00 74.94 513 ARG A N 1
ATOM 3777 C CA . ARG A 1 513 ? -9.510 -7.517 19.393 1.00 74.94 513 ARG A CA 1
ATOM 3778 C C . ARG A 1 513 ? -8.937 -7.720 20.805 1.00 74.94 513 ARG A C 1
ATOM 3780 O O . ARG A 1 513 ? -9.317 -8.675 21.483 1.00 74.94 513 ARG A O 1
ATOM 3787 N N . PRO A 1 514 ? -8.063 -6.811 21.291 1.00 75.88 514 PRO A N 1
ATOM 3788 C CA . PRO A 1 514 ? -7.391 -6.962 22.588 1.00 75.88 514 PRO A CA 1
ATOM 3789 C C . PRO A 1 514 ? -8.332 -7.105 23.789 1.00 75.88 514 PRO A C 1
ATOM 3791 O O . PRO A 1 514 ? -8.036 -7.865 24.702 1.00 75.88 514 PRO A O 1
ATOM 3794 N N . SER A 1 515 ? -9.476 -6.417 23.787 1.00 79.00 515 SER A N 1
ATOM 3795 C CA . SER A 1 515 ? -10.448 -6.524 24.878 1.00 79.00 515 SER A CA 1
ATOM 3796 C C . SER A 1 515 ? -11.156 -7.879 24.910 1.00 79.00 515 SER A C 1
ATOM 3798 O O . SER A 1 515 ? -11.357 -8.421 25.987 1.00 79.00 515 SER A O 1
ATOM 3800 N N . VAL A 1 516 ? -11.442 -8.488 23.754 1.00 82.69 516 VAL A N 1
ATOM 3801 C CA . VAL A 1 516 ? -11.970 -9.864 23.691 1.00 82.69 516 VAL A CA 1
ATOM 3802 C C . VAL A 1 516 ? -10.906 -10.867 24.135 1.00 82.69 516 VAL A C 1
ATOM 3804 O O . VAL A 1 516 ? -11.218 -11.803 24.861 1.00 82.69 516 VAL A O 1
ATOM 3807 N N . ALA A 1 517 ? -9.634 -10.645 23.781 1.00 83.56 517 ALA A N 1
ATOM 3808 C CA . ALA A 1 517 ? -8.536 -11.466 24.293 1.00 83.56 517 ALA A CA 1
ATOM 3809 C C . ALA A 1 517 ? -8.440 -11.401 25.827 1.00 83.56 517 ALA A C 1
ATOM 3811 O O . ALA A 1 517 ? -8.309 -12.438 26.468 1.00 83.56 517 ALA A O 1
ATOM 3812 N N . ASN A 1 518 ? -8.541 -10.203 26.415 1.00 83.62 518 ASN A N 1
ATOM 3813 C CA . ASN A 1 518 ? -8.542 -10.026 27.868 1.00 83.62 518 ASN A CA 1
ATOM 3814 C C . ASN A 1 518 ? -9.757 -10.677 28.529 1.00 83.62 518 ASN A C 1
ATOM 3816 O O . ASN A 1 518 ? -9.598 -11.307 29.568 1.00 83.62 518 ASN A O 1
ATOM 3820 N N . TYR A 1 519 ? -10.939 -10.539 27.927 1.00 86.69 519 TYR A N 1
ATOM 3821 C CA . TYR A 1 519 ? -12.171 -11.164 28.403 1.00 86.69 519 TYR A CA 1
ATOM 3822 C C . TYR A 1 519 ? -12.035 -12.688 28.449 1.00 86.69 519 TYR A C 1
ATOM 3824 O O . TYR A 1 519 ? -12.187 -13.282 29.509 1.00 86.69 519 TYR A O 1
ATOM 3832 N N . LEU A 1 520 ? -11.612 -13.303 27.340 1.00 86.88 520 LEU A N 1
ATOM 3833 C CA . LEU A 1 520 ? -11.394 -14.750 27.245 1.00 86.88 520 LEU A CA 1
ATOM 3834 C C . LEU A 1 520 ? -10.259 -15.262 28.145 1.00 86.88 520 LEU A C 1
ATOM 3836 O O . LEU A 1 520 ? -10.285 -16.416 28.561 1.00 86.88 520 LEU A O 1
ATOM 3840 N N . ALA A 1 521 ? -9.245 -14.437 28.421 1.00 84.25 521 ALA A N 1
ATOM 3841 C CA . ALA A 1 521 ? -8.119 -14.813 29.275 1.00 84.25 521 ALA A CA 1
ATOM 3842 C C . ALA A 1 521 ? -8.472 -14.858 30.768 1.00 84.25 521 ALA A C 1
ATOM 3844 O O . ALA A 1 521 ? -7.753 -15.510 31.518 1.00 84.25 521 ALA A O 1
ATOM 3845 N N . HIS A 1 522 ? -9.544 -14.177 31.180 1.00 88.00 522 HIS A N 1
ATOM 3846 C CA . HIS A 1 522 ? -9.944 -14.048 32.582 1.00 88.00 522 HIS A CA 1
ATOM 3847 C C . HIS A 1 522 ? -11.369 -14.551 32.822 1.00 88.00 522 HIS A C 1
ATOM 3849 O O . HIS A 1 522 ? -12.028 -14.096 33.747 1.00 88.00 522 HIS A O 1
ATOM 3855 N N . THR A 1 523 ? -11.890 -15.467 31.997 1.00 84.75 523 THR A N 1
ATOM 3856 C CA . THR A 1 523 ? -13.223 -16.051 32.241 1.00 84.75 523 THR A CA 1
ATOM 3857 C C . THR A 1 523 ? -13.272 -16.814 33.564 1.00 84.75 523 THR A C 1
ATOM 3859 O O . THR A 1 523 ? -14.265 -16.743 34.272 1.00 84.75 523 THR A O 1
ATOM 3862 N N . GLU A 1 524 ? -12.178 -17.485 33.938 1.00 82.31 524 GLU A N 1
ATOM 3863 C CA . GLU A 1 524 ? -12.101 -18.313 35.152 1.00 82.31 524 GLU A CA 1
ATOM 3864 C C . GLU A 1 524 ? -11.910 -17.493 36.447 1.00 82.31 524 GLU A C 1
ATOM 3866 O O . GLU A 1 524 ? -12.253 -17.967 37.531 1.00 82.31 524 GLU A O 1
ATOM 3871 N N . ASP A 1 525 ? -11.384 -16.264 36.361 1.00 89.00 525 ASP A N 1
ATOM 3872 C CA . ASP A 1 525 ? -11.075 -15.390 37.505 1.00 89.00 525 ASP A CA 1
ATOM 3873 C C . ASP A 1 525 ? -11.640 -13.959 37.369 1.00 89.00 525 ASP A C 1
ATOM 3875 O O . ASP A 1 525 ? -11.181 -13.029 38.042 1.00 89.00 525 ASP A O 1
ATOM 3879 N N . MET A 1 526 ? -12.673 -13.771 36.537 1.00 93.06 526 MET A N 1
ATOM 3880 C CA . MET A 1 526 ? -13.139 -12.455 36.077 1.00 93.06 526 MET A CA 1
ATOM 3881 C C . MET A 1 526 ? -13.440 -11.480 37.215 1.00 93.06 526 MET A C 1
ATOM 3883 O O . MET A 1 526 ? -13.015 -10.327 37.173 1.00 93.06 526 MET A O 1
ATOM 3887 N N . LEU A 1 527 ? -14.124 -11.933 38.269 1.00 94.12 527 LEU A N 1
ATOM 3888 C CA . LEU A 1 527 ? -14.466 -11.078 39.409 1.00 94.12 527 LEU A CA 1
ATOM 3889 C C . LEU A 1 527 ? -13.215 -10.525 40.110 1.00 94.12 527 LEU A C 1
ATOM 3891 O O . LEU A 1 527 ? -13.166 -9.349 40.478 1.00 94.12 527 LEU A O 1
ATOM 3895 N N . GLU A 1 528 ? -12.189 -11.355 40.295 1.00 93.62 528 GLU A N 1
ATOM 3896 C CA . GLU A 1 528 ? -10.941 -10.930 40.933 1.00 93.62 528 GLU A CA 1
ATOM 3897 C C . GLU A 1 528 ? -10.116 -10.031 40.002 1.00 93.62 528 GLU A C 1
ATOM 3899 O O . GLU A 1 528 ? -9.498 -9.054 40.450 1.00 93.62 528 GLU A O 1
ATOM 3904 N N . TYR A 1 529 ? -10.177 -10.286 38.693 1.00 93.19 529 TYR A N 1
ATOM 3905 C CA . TYR A 1 529 ? -9.592 -9.416 37.680 1.00 93.19 529 TYR A CA 1
ATOM 3906 C C . TYR A 1 529 ? -10.229 -8.017 37.683 1.00 93.19 529 TYR A C 1
ATOM 3908 O O . TYR A 1 529 ? -9.516 -7.008 37.734 1.00 93.19 529 TYR A O 1
ATOM 3916 N N . VAL A 1 530 ? -11.562 -7.933 37.725 1.00 94.88 530 VAL A N 1
ATOM 3917 C CA . VAL A 1 530 ? -12.303 -6.666 37.817 1.00 94.88 530 VAL A CA 1
ATOM 3918 C C . VAL A 1 530 ? -11.949 -5.928 39.108 1.00 94.88 530 VAL A C 1
ATOM 3920 O O . VAL A 1 530 ? -11.551 -4.762 39.054 1.00 94.88 530 VAL A O 1
ATOM 3923 N N . LYS A 1 531 ? -11.972 -6.598 40.269 1.00 94.69 531 LYS A N 1
ATOM 3924 C CA . LYS A 1 531 ? -11.546 -6.000 41.552 1.00 94.69 531 LYS A CA 1
ATOM 3925 C C . LYS A 1 531 ? -10.113 -5.470 41.491 1.00 94.69 531 LYS A C 1
ATOM 3927 O O . LYS A 1 531 ? -9.808 -4.402 42.027 1.00 94.69 531 LYS A O 1
ATOM 3932 N N . THR A 1 532 ? -9.224 -6.181 40.802 1.00 91.56 532 THR A N 1
ATOM 3933 C CA . THR A 1 532 ? -7.846 -5.738 40.574 1.00 91.56 532 THR A CA 1
ATOM 3934 C C . THR A 1 532 ? -7.784 -4.490 39.688 1.00 91.56 532 THR A C 1
ATOM 3936 O O . THR A 1 532 ? -6.988 -3.590 39.968 1.00 91.56 532 THR A O 1
ATOM 3939 N N . ASN A 1 533 ? -8.630 -4.379 38.662 1.00 93.44 533 ASN A N 1
ATOM 3940 C CA . ASN A 1 533 ? -8.723 -3.175 37.833 1.00 93.44 533 ASN A CA 1
ATOM 3941 C C . ASN A 1 533 ? -9.245 -1.967 38.619 1.00 93.44 533 ASN A C 1
ATOM 3943 O O . ASN A 1 533 ? -8.679 -0.884 38.480 1.00 93.44 533 ASN A O 1
ATOM 3947 N N . PHE A 1 534 ? -10.221 -2.160 39.511 1.00 93.94 534 PHE A N 1
ATOM 3948 C CA . PHE A 1 534 ? -10.696 -1.124 40.436 1.00 93.94 534 PHE A CA 1
ATOM 3949 C C . PHE A 1 534 ? -9.577 -0.615 41.353 1.00 93.94 534 PHE A C 1
ATOM 3951 O O . PHE A 1 534 ? -9.324 0.591 41.416 1.00 93.94 534 PHE A O 1
ATOM 3958 N N . ARG A 1 535 ? -8.815 -1.525 41.979 1.00 92.00 535 ARG A N 1
ATOM 3959 C CA . ARG A 1 535 ? -7.641 -1.156 42.794 1.00 92.00 535 ARG A CA 1
ATOM 3960 C C . ARG A 1 535 ? -6.603 -0.381 41.980 1.00 92.00 535 ARG A C 1
ATOM 3962 O O . ARG A 1 535 ? -6.067 0.621 42.446 1.00 92.00 535 ARG A O 1
ATOM 3969 N N . ARG A 1 536 ? -6.328 -0.817 40.746 1.00 87.94 536 ARG A N 1
ATOM 3970 C CA . ARG A 1 536 ? -5.390 -0.143 39.827 1.00 87.94 536 ARG A CA 1
ATOM 3971 C C . ARG A 1 536 ? -5.883 1.232 39.373 1.00 87.94 536 ARG A C 1
ATOM 3973 O O . ARG A 1 536 ? -5.045 2.083 39.096 1.00 87.94 536 ARG A O 1
ATOM 3980 N N . ALA A 1 537 ? -7.196 1.437 39.306 1.00 88.81 537 ALA A N 1
ATOM 3981 C CA . ALA A 1 537 ? -7.821 2.728 39.027 1.00 88.81 537 ALA A CA 1
ATOM 3982 C C . ALA A 1 537 ? -7.877 3.648 40.266 1.00 88.81 537 ALA A C 1
ATOM 3984 O O . ALA A 1 537 ? -8.456 4.735 40.210 1.00 88.81 537 ALA A O 1
ATOM 3985 N N . GLY A 1 538 ? -7.307 3.216 41.399 1.00 89.19 538 GLY A N 1
ATOM 3986 C CA . GLY A 1 538 ? -7.348 3.960 42.655 1.00 89.19 538 GLY A CA 1
ATOM 3987 C C . GLY A 1 538 ? -8.772 4.121 43.186 1.00 89.19 538 GLY A C 1
ATOM 3988 O O . GLY A 1 538 ? -9.117 5.200 43.664 1.00 89.19 538 GLY A O 1
ATOM 3989 N N . ILE A 1 539 ? -9.619 3.101 43.023 1.00 91.50 539 ILE A N 1
ATOM 3990 C CA . ILE A 1 539 ? -10.967 3.046 43.596 1.00 91.50 539 ILE A CA 1
ATOM 3991 C C . ILE A 1 539 ? -10.916 2.111 44.799 1.00 91.50 539 ILE A C 1
ATOM 3993 O O . ILE A 1 539 ? -10.617 0.921 44.667 1.00 91.50 539 ILE A O 1
ATOM 3997 N N . ASP A 1 540 ? -11.203 2.663 45.972 1.00 92.12 540 ASP A N 1
ATOM 3998 C CA . ASP A 1 540 ? -11.441 1.890 47.183 1.00 92.12 540 ASP A CA 1
ATOM 3999 C C . ASP A 1 540 ? -12.937 1.587 47.251 1.00 92.12 540 ASP A C 1
ATOM 4001 O O . ASP A 1 540 ? -13.744 2.461 47.546 1.00 92.12 540 ASP A O 1
ATOM 4005 N N . VAL A 1 541 ? -13.303 0.351 46.924 1.00 93.62 541 VAL A N 1
ATOM 4006 C CA . VAL A 1 541 ? -14.699 -0.070 46.729 1.00 93.62 541 VAL A CA 1
ATOM 4007 C C . VAL A 1 541 ? -15.559 0.096 47.985 1.00 93.62 541 VAL A C 1
ATOM 4009 O O . VAL A 1 541 ? -16.758 0.304 47.865 1.00 93.62 541 VAL A O 1
ATOM 4012 N N . GLN A 1 542 ? -14.957 0.068 49.179 1.00 90.69 542 GLN A N 1
ATOM 4013 C CA . GLN A 1 542 ? -15.666 0.314 50.438 1.00 90.69 542 GLN A CA 1
ATOM 4014 C C . GLN A 1 542 ? -15.930 1.812 50.632 1.00 90.69 542 GLN A C 1
ATOM 4016 O O . GLN A 1 542 ? -17.040 2.206 50.971 1.00 90.69 542 GLN A O 1
ATOM 4021 N N . LYS A 1 543 ? -14.920 2.658 50.387 1.00 90.38 543 LYS A N 1
ATOM 4022 C CA . LYS A 1 543 ? -15.052 4.120 50.536 1.00 90.38 543 LYS A CA 1
ATOM 4023 C C . LYS A 1 543 ? -15.917 4.756 49.459 1.00 90.38 543 LYS A C 1
ATOM 4025 O O . LYS A 1 543 ? -16.565 5.759 49.713 1.00 90.38 543 LYS A O 1
ATOM 4030 N N . GLU A 1 544 ? -15.890 4.177 48.268 1.00 93.69 544 GLU A N 1
ATOM 4031 C CA . GLU A 1 544 ? -16.619 4.644 47.094 1.00 93.69 544 GLU A CA 1
ATOM 4032 C C . GLU A 1 544 ? -17.943 3.878 46.932 1.00 93.69 544 GLU A C 1
ATOM 4034 O O . GLU A 1 544 ? -18.504 3.893 45.845 1.00 93.69 544 GLU A O 1
ATOM 4039 N N . ASN A 1 545 ? -18.425 3.171 47.963 1.00 96.31 545 ASN A N 1
ATOM 4040 C CA . ASN A 1 545 ? -19.724 2.485 48.002 1.00 96.31 545 ASN A CA 1
ATOM 4041 C C . ASN A 1 545 ? -20.053 1.655 46.734 1.00 96.31 545 ASN A C 1
ATOM 4043 O O . ASN A 1 545 ? -21.093 1.841 46.097 1.00 96.31 545 ASN A O 1
ATOM 4047 N N . VAL A 1 546 ? -19.132 0.771 46.326 1.00 97.94 546 VAL A N 1
ATOM 4048 C CA . VAL A 1 546 ? -19.261 -0.095 45.140 1.00 97.94 546 VAL A CA 1
ATOM 4049 C C . VAL A 1 546 ? -19.448 -1.555 45.552 1.00 97.94 546 VAL A C 1
ATOM 4051 O O . VAL A 1 546 ? -18.595 -2.124 46.238 1.00 97.94 546 VAL A O 1
ATOM 4054 N N . HIS A 1 547 ? -20.504 -2.195 45.045 1.00 97.19 547 HIS A N 1
ATOM 4055 C CA . HIS A 1 547 ? -20.867 -3.582 45.356 1.00 97.19 547 HIS A CA 1
ATOM 4056 C C . HIS A 1 547 ? -20.861 -4.453 44.099 1.00 97.19 547 HIS A C 1
ATOM 4058 O O . HIS A 1 547 ? -21.537 -4.148 43.120 1.00 97.19 547 HIS A O 1
ATOM 4064 N N . PHE A 1 548 ? -20.109 -5.557 44.131 1.00 97.69 548 PHE A N 1
ATOM 4065 C CA . PHE A 1 548 ? -20.070 -6.547 43.047 1.00 97.69 548 PHE A CA 1
ATOM 4066 C C . PHE A 1 548 ? -21.040 -7.684 43.354 1.00 97.69 548 PHE A C 1
ATOM 4068 O O . PHE A 1 548 ? -20.902 -8.340 44.388 1.00 97.69 548 PHE A O 1
ATOM 4075 N N . ILE A 1 549 ? -21.975 -7.945 42.446 1.00 97.25 549 ILE A N 1
ATOM 4076 C CA . ILE A 1 549 ? -23.043 -8.927 42.627 1.00 97.25 549 ILE A CA 1
ATOM 4077 C C . ILE A 1 549 ? -22.889 -9.988 41.542 1.00 97.25 549 ILE A C 1
ATOM 4079 O O . ILE A 1 549 ? -23.109 -9.715 40.364 1.00 97.25 549 ILE A O 1
ATOM 4083 N N . ARG A 1 550 ? -22.432 -11.179 41.948 1.00 96.19 550 ARG A N 1
ATOM 4084 C CA . ARG A 1 550 ? -22.144 -12.292 41.038 1.00 96.19 550 ARG A CA 1
ATOM 4085 C C . ARG A 1 550 ? -23.360 -13.198 40.878 1.00 96.19 550 ARG A C 1
ATOM 4087 O O . ARG A 1 550 ? -23.803 -13.771 41.869 1.00 96.19 550 ARG A O 1
ATOM 4094 N N . GLY A 1 551 ? -23.803 -13.393 39.643 1.00 93.31 551 GLY A N 1
ATOM 4095 C CA . GLY A 1 551 ? -24.831 -14.365 39.272 1.00 93.31 551 GLY A CA 1
ATOM 4096 C C . GLY A 1 551 ? -25.582 -13.953 38.010 1.00 93.31 551 GLY A C 1
ATOM 4097 O O . GLY A 1 551 ? -25.320 -12.896 37.435 1.00 93.31 551 GLY A O 1
ATOM 4098 N N . LEU A 1 552 ? -26.509 -14.799 37.567 1.00 91.31 552 LEU A N 1
ATOM 4099 C CA . LEU A 1 552 ? -27.407 -14.452 36.469 1.00 91.31 552 LEU A CA 1
ATOM 4100 C C . LEU A 1 552 ? -28.406 -13.376 36.926 1.00 91.31 552 LEU A C 1
ATOM 4102 O O . LEU A 1 552 ? -28.712 -13.244 38.115 1.00 91.31 552 LEU A O 1
ATOM 4106 N N . PHE A 1 553 ? -28.889 -12.553 35.993 1.00 92.56 553 PHE A N 1
ATOM 4107 C CA . PHE A 1 553 ? -29.766 -11.425 36.331 1.00 92.56 553 PHE A CA 1
ATOM 4108 C C . PHE A 1 553 ? -31.126 -11.865 36.884 1.00 92.56 553 PHE A C 1
ATOM 4110 O O . PHE A 1 553 ? -31.700 -11.158 37.704 1.00 92.56 553 PHE A O 1
ATOM 4117 N N . ASP A 1 554 ? -31.638 -13.021 36.476 1.00 90.25 554 ASP A N 1
ATOM 4118 C CA . ASP A 1 554 ? -32.896 -13.589 36.975 1.00 90.25 554 ASP A CA 1
ATOM 4119 C C . ASP A 1 554 ? -32.828 -13.927 38.470 1.00 90.25 554 ASP A C 1
ATOM 4121 O O . ASP A 1 554 ? -33.799 -13.699 39.198 1.00 90.25 554 ASP A O 1
ATOM 4125 N N . GLU A 1 555 ? -31.664 -14.391 38.920 1.00 92.25 555 GLU A N 1
ATOM 4126 C CA . GLU A 1 555 ? -31.360 -14.729 40.309 1.00 92.25 555 GLU A CA 1
ATOM 4127 C C . GLU A 1 555 ? -30.964 -13.508 41.150 1.00 92.25 555 GLU A C 1
ATOM 4129 O O . GLU A 1 555 ? -31.257 -13.460 42.345 1.00 92.25 555 GLU A O 1
ATOM 4134 N N . THR A 1 556 ? -30.278 -12.528 40.550 1.00 95.12 556 THR A N 1
ATOM 4135 C CA . THR A 1 556 ? -29.565 -11.488 41.314 1.00 95.12 556 THR A CA 1
ATOM 4136 C C . THR A 1 556 ? -30.088 -10.068 41.144 1.00 95.12 556 THR A C 1
ATOM 4138 O O . THR A 1 556 ? -29.957 -9.287 42.085 1.00 95.12 556 THR A O 1
ATOM 4141 N N . LEU A 1 557 ? -30.679 -9.703 40.000 1.00 94.75 557 LEU A N 1
ATOM 4142 C CA . LEU A 1 557 ? -31.128 -8.333 39.728 1.00 94.75 557 LEU A CA 1
ATOM 4143 C C . LEU A 1 557 ? -32.457 -8.052 40.448 1.00 94.75 557 LEU A C 1
ATOM 4145 O O . LEU A 1 557 ? -33.550 -8.088 39.871 1.00 94.75 557 LEU A O 1
ATOM 4149 N N . VAL A 1 558 ? -32.341 -7.785 41.746 1.00 91.75 558 VAL A N 1
ATOM 4150 C CA . VAL A 1 558 ? -33.435 -7.406 42.640 1.00 91.75 558 VAL A CA 1
ATOM 4151 C C . VAL A 1 558 ? -33.243 -5.947 43.032 1.00 91.75 558 VAL A C 1
ATOM 4153 O O . VAL A 1 558 ? -32.215 -5.573 43.592 1.00 91.75 558 VAL A O 1
ATOM 4156 N N . ILE A 1 559 ? -34.232 -5.120 42.701 1.00 92.81 559 ILE A N 1
ATOM 4157 C CA . ILE A 1 559 ? -34.225 -3.684 42.971 1.00 92.81 559 ILE A CA 1
ATOM 4158 C C . ILE A 1 559 ? -35.428 -3.377 43.855 1.00 92.81 559 ILE A C 1
ATOM 4160 O O . ILE A 1 559 ? -36.565 -3.653 43.490 1.00 92.81 559 ILE A O 1
ATOM 4164 N N . ASP A 1 560 ? -35.168 -2.827 45.030 1.00 91.31 560 ASP A N 1
ATOM 4165 C CA . ASP A 1 560 ? -36.153 -2.492 46.059 1.00 91.31 560 ASP A CA 1
ATOM 4166 C C . ASP A 1 560 ? -36.115 -1.004 46.443 1.00 91.31 560 ASP A C 1
ATOM 4168 O O . ASP A 1 560 ? -36.886 -0.543 47.283 1.00 91.31 560 ASP A O 1
ATOM 4172 N N . GLU A 1 561 ? -35.274 -0.225 45.765 1.00 93.81 561 GLU A N 1
ATOM 4173 C CA . GLU A 1 561 ? -35.066 1.195 46.021 1.00 93.81 561 GLU A CA 1
ATOM 4174 C C . GLU A 1 561 ? -34.983 2.016 44.725 1.00 93.81 561 GLU A C 1
ATOM 4176 O O . GLU A 1 561 ? -34.880 1.445 43.634 1.00 93.81 561 GLU A O 1
ATOM 4181 N N . PRO A 1 562 ? -35.066 3.357 44.804 1.00 97.75 562 PRO A N 1
ATOM 4182 C CA . PRO A 1 562 ? -35.001 4.205 43.621 1.00 97.75 562 PRO A CA 1
ATOM 4183 C C . PRO A 1 562 ? -33.649 4.107 42.898 1.00 97.75 562 PRO A C 1
ATOM 4185 O O . PRO A 1 562 ? -32.592 4.075 43.526 1.00 97.75 562 PRO A O 1
ATOM 4188 N N . VAL A 1 563 ? -33.671 4.135 41.566 1.00 98.31 563 VAL A N 1
ATOM 4189 C CA . VAL A 1 563 ? -32.482 4.068 40.702 1.00 98.31 563 VAL A CA 1
ATOM 4190 C C . VAL A 1 563 ? -32.311 5.391 39.961 1.00 98.31 563 VAL A C 1
ATOM 4192 O O . VAL A 1 563 ? -33.162 5.792 39.168 1.00 98.31 563 VAL A O 1
ATOM 4195 N N . ALA A 1 564 ? -31.195 6.076 40.197 1.00 97.81 564 ALA A N 1
ATOM 4196 C CA . ALA A 1 564 ? -30.887 7.350 39.545 1.00 97.81 564 ALA A CA 1
ATOM 4197 C C . ALA A 1 564 ? -30.314 7.151 38.131 1.00 97.81 564 ALA A C 1
ATOM 4199 O O . ALA A 1 564 ? -30.623 7.911 37.209 1.00 97.81 564 ALA A O 1
ATOM 4200 N N . LEU A 1 565 ? -29.489 6.114 37.955 1.00 98.38 565 LEU A N 1
ATOM 4201 C CA . LEU A 1 565 ? -28.888 5.742 36.677 1.00 98.38 565 LEU A CA 1
ATOM 4202 C C . LEU A 1 565 ? -28.798 4.222 36.559 1.00 98.38 565 LEU A C 1
ATOM 4204 O O . LEU A 1 565 ? -28.202 3.575 37.416 1.00 98.38 565 LEU A O 1
ATOM 4208 N N . ALA A 1 566 ? -29.312 3.672 35.463 1.00 98.19 566 ALA A N 1
ATOM 4209 C CA . ALA A 1 566 ? -29.072 2.290 35.069 1.00 98.19 566 ALA A CA 1
ATOM 4210 C C . ALA A 1 566 ? -28.283 2.243 33.755 1.00 98.19 566 ALA A C 1
ATOM 4212 O O . ALA A 1 566 ? -28.739 2.750 32.731 1.00 98.19 566 ALA A O 1
ATOM 4213 N N . HIS A 1 567 ? -27.104 1.629 33.765 1.00 97.69 567 HIS A N 1
ATOM 4214 C CA . HIS A 1 567 ? -26.338 1.298 32.566 1.00 97.69 567 HIS A CA 1
ATOM 4215 C C . HIS A 1 567 ? -26.557 -0.184 32.237 1.00 97.69 567 HIS A C 1
ATOM 4217 O O . HIS A 1 567 ? -26.134 -1.081 32.965 1.00 97.69 567 HIS A O 1
ATOM 4223 N N . VAL A 1 568 ? -27.305 -0.426 31.164 1.00 96.81 568 VAL A N 1
ATOM 4224 C CA . VAL A 1 568 ? -27.659 -1.753 30.660 1.00 96.81 568 VAL A CA 1
ATOM 4225 C C . VAL A 1 568 ? -26.696 -2.115 29.531 1.00 96.81 568 VAL A C 1
ATOM 4227 O O . VAL A 1 568 ? -26.896 -1.706 28.385 1.00 96.81 568 VAL A O 1
ATOM 4230 N N . ASP A 1 569 ? -25.633 -2.841 29.880 1.00 93.06 569 ASP A N 1
ATOM 4231 C CA . ASP A 1 569 ? -24.524 -3.267 29.011 1.00 93.06 569 ASP A CA 1
ATOM 4232 C C . ASP A 1 569 ? -24.531 -4.795 28.823 1.00 93.06 569 ASP A C 1
ATOM 4234 O O . ASP A 1 569 ? -23.529 -5.485 28.986 1.00 93.06 569 ASP A O 1
ATOM 4238 N N . CYS A 1 570 ? -25.709 -5.351 28.530 1.00 88.56 570 CYS A N 1
ATOM 4239 C CA . CYS A 1 570 ? -25.862 -6.754 28.150 1.00 88.56 570 CYS A CA 1
ATOM 4240 C C . CYS A 1 570 ? -26.248 -6.892 26.668 1.00 88.56 570 CYS A C 1
ATOM 4242 O O . CYS A 1 570 ? -26.975 -6.062 26.119 1.00 88.56 570 CYS A O 1
ATOM 4244 N N . ASP A 1 571 ? -25.738 -7.943 26.015 1.00 87.50 571 ASP A N 1
ATOM 4245 C CA . ASP A 1 571 ? -25.749 -8.060 24.549 1.00 87.50 571 ASP A CA 1
ATOM 4246 C C . ASP A 1 571 ? -27.094 -8.551 23.958 1.00 87.50 571 ASP A C 1
ATOM 4248 O O . ASP A 1 571 ? -27.492 -8.139 22.862 1.00 87.50 571 ASP A O 1
ATOM 4252 N N . TRP A 1 572 ? -27.784 -9.466 24.650 1.00 93.25 572 TRP A N 1
ATOM 4253 C CA . TRP A 1 572 ? -28.877 -10.284 24.090 1.00 93.25 572 TRP A CA 1
ATOM 4254 C C . TRP A 1 572 ? -30.285 -9.785 24.436 1.00 93.25 572 TRP A C 1
ATOM 4256 O O . TRP A 1 572 ? -30.482 -9.039 25.393 1.00 93.25 572 TRP A O 1
ATOM 4266 N N . TYR A 1 573 ? -31.287 -10.229 23.671 1.00 95.25 573 TYR A N 1
ATOM 4267 C CA . TYR A 1 573 ? -32.692 -9.851 23.866 1.00 95.25 573 TYR A CA 1
ATOM 4268 C C . TYR A 1 573 ? -33.195 -10.147 25.288 1.00 95.25 573 TYR A C 1
ATOM 4270 O O . TYR A 1 573 ? -33.693 -9.243 25.958 1.00 95.25 573 TYR A O 1
ATOM 4278 N N . ASP A 1 574 ? -33.059 -11.394 25.750 1.00 93.62 574 ASP A N 1
ATOM 4279 C CA . ASP A 1 574 ? -33.605 -11.847 27.037 1.00 93.62 574 ASP A CA 1
ATOM 4280 C C . ASP A 1 574 ? -33.019 -11.092 28.248 1.00 93.62 574 ASP A C 1
ATOM 4282 O O . ASP A 1 574 ? -33.806 -10.563 29.039 1.00 93.62 574 ASP A O 1
ATOM 4286 N N . PRO A 1 575 ? -31.684 -10.946 28.410 1.00 94.31 575 PRO A N 1
ATOM 4287 C CA . PRO A 1 575 ? -31.127 -10.180 29.523 1.00 94.31 575 PRO A CA 1
ATOM 4288 C C . PRO A 1 575 ? -31.499 -8.694 29.460 1.00 94.31 575 PRO A C 1
ATOM 4290 O O . PRO A 1 575 ? -31.821 -8.123 30.498 1.00 94.31 575 PRO A O 1
ATOM 4293 N N . VAL A 1 576 ? -31.549 -8.072 28.272 1.00 96.81 576 VAL A N 1
ATOM 4294 C CA . VAL A 1 576 ? -31.991 -6.670 28.142 1.00 96.81 576 VAL A CA 1
ATOM 4295 C C . VAL A 1 576 ? -33.459 -6.521 28.545 1.00 96.81 576 VAL A C 1
ATOM 4297 O O . VAL A 1 576 ? -33.802 -5.605 29.295 1.00 96.81 576 VAL A O 1
ATOM 4300 N N . SER A 1 577 ? -34.327 -7.424 28.083 1.00 96.25 577 SER A N 1
ATOM 4301 C CA . SER A 1 577 ? -35.750 -7.432 28.433 1.00 96.25 577 SER A CA 1
ATOM 4302 C C . SER A 1 577 ? -35.956 -7.600 29.939 1.00 96.25 577 SER A C 1
ATOM 4304 O O . SER A 1 577 ? -36.758 -6.882 30.536 1.00 96.25 577 SER A O 1
ATOM 4306 N N . LEU A 1 578 ? -35.199 -8.501 30.565 1.00 95.62 578 LEU A N 1
ATOM 4307 C CA . LEU A 1 578 ? -35.246 -8.723 32.005 1.00 95.62 578 LEU A CA 1
ATOM 4308 C C . LEU A 1 578 ? -34.759 -7.495 32.789 1.00 95.62 578 LEU A C 1
ATOM 4310 O O . LEU A 1 578 ? -35.396 -7.095 33.762 1.00 95.62 578 LEU A O 1
ATOM 4314 N N . CYS A 1 579 ? -33.673 -6.848 32.354 1.00 97.00 579 CYS A N 1
ATOM 4315 C CA . CYS A 1 579 ? -33.219 -5.593 32.953 1.00 97.00 579 CYS A CA 1
ATOM 4316 C C . CYS A 1 579 ? -34.311 -4.519 32.892 1.00 97.00 579 CYS A C 1
ATOM 4318 O O . CYS A 1 579 ? -34.581 -3.869 33.900 1.00 97.00 579 CYS A O 1
ATOM 4320 N N . ILE A 1 580 ? -34.975 -4.358 31.744 1.00 96.94 580 ILE A N 1
ATOM 4321 C CA . ILE A 1 580 ? -36.097 -3.421 31.591 1.00 96.94 580 ILE A CA 1
ATOM 4322 C C . ILE A 1 580 ? -37.221 -3.755 32.575 1.00 96.94 580 ILE A C 1
ATOM 4324 O O . ILE A 1 580 ? -37.686 -2.866 33.289 1.00 96.94 580 ILE A O 1
ATOM 4328 N N . GLU A 1 581 ? -37.642 -5.019 32.633 1.00 96.00 581 GLU A N 1
ATOM 4329 C CA . GLU A 1 581 ? -38.712 -5.483 33.519 1.00 96.00 581 GLU A CA 1
ATOM 4330 C C . GLU A 1 581 ? -38.420 -5.155 34.988 1.00 96.00 581 GLU A C 1
ATOM 4332 O O . GLU A 1 581 ? -39.288 -4.627 35.681 1.00 96.00 581 GLU A O 1
ATOM 4337 N N . ARG A 1 582 ? -37.189 -5.413 35.449 1.00 96.56 582 ARG A N 1
ATOM 4338 C CA . ARG A 1 582 ? -36.787 -5.214 36.850 1.00 96.56 582 ARG A CA 1
ATOM 4339 C C . ARG A 1 582 ? -36.491 -3.758 37.206 1.00 96.56 582 ARG A C 1
ATOM 4341 O O . ARG A 1 582 ? -36.633 -3.385 38.365 1.00 96.56 582 ARG A O 1
ATOM 4348 N N . LEU A 1 583 ? -36.066 -2.932 36.249 1.00 96.69 583 LEU A N 1
ATOM 4349 C CA . LEU A 1 583 ? -35.604 -1.566 36.528 1.00 96.69 583 LEU A CA 1
ATOM 4350 C C . LEU A 1 583 ? -36.663 -0.492 36.271 1.00 96.69 583 LEU A C 1
ATOM 4352 O O . LEU A 1 583 ? -36.685 0.500 36.999 1.00 96.69 583 LEU A O 1
ATOM 4356 N N . ARG A 1 584 ? -37.529 -0.649 35.257 1.00 94.69 584 ARG A N 1
ATOM 4357 C CA . ARG A 1 584 ? -38.373 0.447 34.730 1.00 94.69 584 ARG A CA 1
ATOM 4358 C C . ARG A 1 584 ? -39.215 1.158 35.792 1.00 94.69 584 ARG A C 1
ATOM 4360 O O . ARG A 1 584 ? -39.354 2.377 35.745 1.00 94.69 584 ARG A O 1
ATOM 4367 N N . ASP A 1 585 ? -39.748 0.422 36.765 1.00 95.81 585 ASP A N 1
ATOM 4368 C CA . ASP A 1 585 ? -40.644 0.980 37.781 1.00 95.81 585 ASP A CA 1
ATOM 4369 C C . ASP A 1 585 ? -39.880 1.661 38.930 1.00 95.81 585 ASP A C 1
ATOM 4371 O O . ASP A 1 585 ? -40.425 2.546 39.597 1.00 95.81 585 ASP A O 1
ATOM 4375 N N . HIS A 1 586 ? -38.589 1.347 39.066 1.00 97.38 586 HIS A N 1
ATOM 4376 C CA . HIS A 1 586 ? -37.688 1.858 40.097 1.00 97.38 586 HIS A CA 1
ATOM 4377 C C . HIS A 1 586 ? -36.840 3.055 39.644 1.00 97.38 586 HIS A C 1
ATOM 4379 O O . HIS A 1 586 ? -36.255 3.729 40.489 1.00 97.38 586 HIS A O 1
ATOM 4385 N N . ILE A 1 587 ? -36.773 3.370 38.343 1.00 97.94 587 ILE A N 1
ATOM 4386 C CA . ILE A 1 587 ? -36.031 4.549 37.858 1.00 97.94 587 ILE A CA 1
ATOM 4387 C C . ILE A 1 587 ? -36.625 5.823 38.471 1.00 97.94 587 ILE A C 1
ATOM 4389 O O . ILE A 1 587 ? -37.812 6.063 38.319 1.00 97.94 587 ILE A O 1
ATOM 4393 N N . SER A 1 588 ? -35.853 6.670 39.139 1.00 97.44 588 SER A N 1
ATOM 4394 C CA . SER A 1 588 ? -36.359 7.923 39.721 1.00 97.44 588 SER A CA 1
ATOM 4395 C C . SER A 1 588 ? -36.866 8.901 38.656 1.00 97.44 588 SER A C 1
ATOM 4397 O O . SER A 1 588 ? -36.445 8.840 37.503 1.00 97.44 588 SER A O 1
ATOM 4399 N N . LEU A 1 589 ? -37.736 9.849 39.025 1.00 95.88 589 LEU A N 1
ATOM 4400 C CA . LEU A 1 589 ? -38.081 10.975 38.140 1.00 95.88 589 LEU A CA 1
ATOM 4401 C C . LEU A 1 589 ? -36.804 11.734 37.745 1.00 95.88 589 LEU A C 1
ATOM 4403 O O . LEU A 1 589 ? -35.969 12.036 38.598 1.00 95.88 589 LEU A O 1
ATOM 4407 N N . GLY A 1 590 ? -36.625 11.994 36.449 1.00 94.50 590 GLY A N 1
ATOM 4408 C CA . GLY A 1 590 ? -35.384 12.526 35.881 1.00 94.50 590 GLY A CA 1
ATOM 4409 C C . GLY A 1 590 ? -34.256 11.499 35.718 1.00 94.50 590 GLY A C 1
ATOM 4410 O O . GLY A 1 590 ? -33.290 11.785 35.009 1.00 94.50 590 GLY A O 1
ATOM 4411 N N . GLY A 1 591 ? -34.378 10.311 36.318 1.00 97.19 591 GLY A N 1
ATOM 4412 C CA . GLY A 1 591 ? -33.420 9.212 36.226 1.00 97.19 591 GLY A CA 1
ATOM 4413 C C . GLY A 1 591 ? -33.254 8.694 34.802 1.00 97.19 591 GLY A C 1
ATOM 4414 O O . GLY A 1 591 ? -34.139 8.847 33.954 1.00 97.19 591 GLY A O 1
ATOM 4415 N N . VAL A 1 592 ? -32.091 8.106 34.524 1.00 98.06 592 VAL A N 1
ATOM 4416 C CA . VAL A 1 592 ? -31.681 7.747 33.160 1.00 98.06 592 VAL A CA 1
ATOM 4417 C C . VAL A 1 592 ? -31.392 6.254 33.046 1.00 98.06 592 VAL A C 1
ATOM 4419 O O . VAL A 1 592 ? -30.744 5.673 33.911 1.00 98.06 592 VAL A O 1
ATOM 4422 N N . VAL A 1 593 ? -31.821 5.643 31.943 1.00 98.06 593 VAL A N 1
ATOM 4423 C CA . VAL A 1 593 ? -31.407 4.295 31.535 1.00 98.06 593 VAL A CA 1
ATOM 4424 C C . VAL A 1 593 ? -30.596 4.402 30.251 1.00 98.06 593 VAL A C 1
ATOM 4426 O O . VAL A 1 593 ? -31.039 5.036 29.294 1.00 98.06 593 VAL A O 1
ATOM 4429 N N . VAL A 1 594 ? -29.406 3.808 30.225 1.00 97.12 594 VAL A N 1
ATOM 4430 C CA . VAL A 1 594 ? -28.502 3.785 29.070 1.00 97.12 594 VAL A CA 1
ATOM 4431 C C . VAL A 1 594 ? -28.372 2.351 28.575 1.00 97.12 594 VAL A C 1
ATOM 4433 O O . VAL A 1 594 ? -27.785 1.530 29.264 1.00 97.12 594 VAL A O 1
ATOM 4436 N N . PHE A 1 595 ? -28.870 2.065 27.376 1.00 96.12 595 PHE A N 1
ATOM 4437 C CA . PHE A 1 595 ? -28.710 0.779 26.696 1.00 96.12 595 PHE A CA 1
ATOM 4438 C C . PHE A 1 595 ? -27.482 0.837 25.793 1.00 96.12 595 PHE A C 1
ATOM 4440 O O . PHE A 1 595 ? -27.517 1.485 24.738 1.00 96.12 595 PHE A O 1
ATOM 4447 N N . ASP A 1 596 ? -26.388 0.195 26.208 1.00 91.00 596 ASP A N 1
ATOM 4448 C CA . ASP A 1 596 ? -25.098 0.324 25.523 1.00 91.00 596 ASP A CA 1
ATOM 4449 C C . ASP A 1 596 ? -25.154 -0.267 24.111 1.00 91.00 596 ASP A C 1
ATOM 4451 O O . ASP A 1 596 ? -24.685 0.349 23.151 1.00 91.00 596 ASP A O 1
ATOM 4455 N N . ASP A 1 597 ? -25.793 -1.428 23.962 1.00 90.06 597 ASP A N 1
ATOM 4456 C CA . ASP A 1 597 ? -25.782 -2.219 22.731 1.00 90.06 597 ASP A CA 1
ATOM 4457 C C . ASP A 1 597 ? -27.031 -2.125 21.856 1.00 90.06 597 ASP A C 1
ATOM 4459 O O . ASP A 1 597 ? -27.182 -2.870 20.882 1.00 90.06 597 ASP A O 1
ATOM 4463 N N . TYR A 1 598 ? -27.856 -1.108 22.100 1.00 90.62 598 TYR A N 1
ATOM 4464 C CA . TYR A 1 598 ? -29.035 -0.797 21.291 1.00 90.62 598 TYR A CA 1
ATOM 4465 C C . TYR A 1 598 ? -28.741 -0.705 19.780 1.00 90.62 598 TYR A C 1
ATOM 4467 O O . TYR A 1 598 ? -29.504 -1.196 18.954 1.00 90.62 598 TYR A O 1
ATOM 4475 N N . GLY A 1 599 ? -27.626 -0.083 19.387 1.00 87.38 599 GLY A N 1
ATOM 4476 C CA . GLY A 1 599 ? -27.196 0.015 17.988 1.00 87.38 599 GLY A CA 1
ATOM 4477 C C . GLY A 1 599 ? -26.276 -1.122 17.531 1.00 87.38 599 GLY A C 1
ATOM 4478 O O . GLY A 1 599 ? -25.807 -1.095 16.389 1.00 87.38 599 GLY A O 1
ATOM 4479 N N . THR A 1 600 ? -25.959 -2.082 18.407 1.00 86.31 600 THR A N 1
ATOM 4480 C CA . THR A 1 600 ? -25.001 -3.165 18.141 1.00 86.31 600 THR A CA 1
ATOM 4481 C C . THR A 1 600 ? -25.694 -4.469 17.761 1.00 86.31 600 THR A C 1
ATOM 4483 O O . THR A 1 600 ? -25.306 -5.039 16.735 1.00 86.31 600 THR A O 1
ATOM 4486 N N . TYR A 1 601 ? -26.678 -4.920 18.549 1.00 89.81 601 TYR A N 1
ATOM 4487 C CA . TYR A 1 601 ? -27.364 -6.205 18.365 1.00 89.81 601 TYR A CA 1
ATOM 4488 C C . TYR A 1 601 ? -28.861 -6.011 18.137 1.00 89.81 601 TYR A C 1
ATOM 4490 O O . TYR A 1 601 ? -29.531 -5.239 18.827 1.00 89.81 601 TYR A O 1
ATOM 4498 N N . GLY A 1 602 ? -29.407 -6.738 17.160 1.00 89.19 602 GLY A N 1
ATOM 4499 C CA . GLY A 1 602 ? -30.819 -6.648 16.809 1.00 89.19 602 GLY A CA 1
ATOM 4500 C C . GLY A 1 602 ? -31.753 -7.107 17.931 1.00 89.19 602 GLY A C 1
ATOM 4501 O O . GLY A 1 602 ? -32.857 -6.573 18.032 1.00 89.19 602 GLY A O 1
ATOM 4502 N N . GLY A 1 603 ? -31.319 -8.057 18.768 1.00 92.31 603 GLY A N 1
ATOM 4503 C CA . GLY A 1 603 ? -32.058 -8.521 19.948 1.00 92.31 603 GLY A CA 1
ATOM 4504 C C . GLY A 1 603 ? -32.246 -7.407 20.978 1.00 92.31 603 GLY A C 1
ATOM 4505 O O . GLY A 1 603 ? -33.377 -6.997 21.234 1.00 92.31 603 GLY A O 1
ATOM 4506 N N . ALA A 1 604 ? -31.146 -6.825 21.466 1.00 93.44 604 ALA A N 1
ATOM 4507 C CA . ALA A 1 604 ? -31.171 -5.676 22.376 1.00 93.44 604 ALA A CA 1
ATOM 4508 C C . ALA A 1 604 ? -32.053 -4.527 21.852 1.00 93.44 604 ALA A C 1
ATOM 4510 O O . ALA A 1 604 ? -32.900 -4.001 22.576 1.00 93.44 604 ALA A O 1
ATOM 4511 N N . LYS A 1 605 ? -31.925 -4.182 20.561 1.00 94.88 605 LYS A N 1
ATOM 4512 C CA . LYS A 1 605 ? -32.771 -3.163 19.922 1.00 94.88 605 LYS A CA 1
ATOM 4513 C C . LYS A 1 605 ? -34.261 -3.491 20.006 1.00 94.88 605 LYS A C 1
ATOM 4515 O O . LYS A 1 605 ? -35.052 -2.625 20.369 1.00 94.88 605 LYS A O 1
ATOM 4520 N N . ARG A 1 606 ? -34.650 -4.724 19.663 1.00 95.31 606 ARG A N 1
ATOM 4521 C CA . ARG A 1 606 ? -36.055 -5.158 19.692 1.00 95.31 606 ARG A CA 1
ATOM 4522 C C . ARG A 1 606 ? -36.644 -5.105 21.095 1.00 95.31 606 ARG A C 1
ATOM 4524 O O . ARG A 1 606 ? -37.782 -4.662 21.224 1.00 95.31 606 ARG A O 1
ATOM 4531 N N . ALA A 1 607 ? -35.897 -5.529 22.115 1.00 95.81 607 ALA A N 1
ATOM 4532 C CA . ALA A 1 607 ? -36.356 -5.484 23.504 1.00 95.81 607 ALA A CA 1
ATOM 4533 C C . ALA A 1 607 ? -36.677 -4.040 23.931 1.00 95.81 607 ALA A C 1
ATOM 4535 O O . ALA A 1 607 ? -37.772 -3.754 24.416 1.00 95.81 607 ALA A O 1
ATOM 4536 N N . VAL A 1 608 ? -35.759 -3.109 23.649 1.00 96.62 608 VAL A N 1
ATOM 4537 C CA . VAL A 1 608 ? -35.924 -1.686 23.978 1.00 96.62 608 VAL A CA 1
ATOM 4538 C C . VAL A 1 608 ? -37.050 -1.035 23.170 1.00 96.62 608 VAL A C 1
ATOM 4540 O O . VAL A 1 608 ? -37.891 -0.350 23.746 1.00 96.62 608 VAL A O 1
ATOM 4543 N N . ASP A 1 609 ? -37.106 -1.266 21.854 1.00 95.81 609 ASP A N 1
ATOM 4544 C CA . ASP A 1 609 ? -38.151 -0.700 20.987 1.00 95.81 609 ASP A CA 1
ATOM 4545 C C . ASP A 1 609 ? -39.548 -1.195 21.395 1.00 95.81 609 ASP A C 1
ATOM 4547 O O . ASP A 1 609 ? -40.500 -0.416 21.406 1.00 95.81 609 ASP A O 1
ATOM 4551 N N . SER A 1 610 ? -39.672 -2.473 21.772 1.00 94.81 610 SER A N 1
ATOM 4552 C CA . SER A 1 610 ? -40.947 -3.061 22.209 1.00 94.81 610 SER A CA 1
ATOM 4553 C C . SER A 1 610 ? -41.428 -2.469 23.532 1.00 94.81 610 SER A C 1
ATOM 4555 O O . SER A 1 610 ? -42.624 -2.245 23.700 1.00 94.81 610 SER A O 1
ATOM 4557 N N . TRP A 1 611 ? -40.511 -2.175 24.457 1.00 96.50 611 TRP A N 1
ATOM 4558 C CA . TRP A 1 611 ? -40.837 -1.512 25.720 1.00 96.50 611 TRP A CA 1
ATOM 4559 C C . TRP A 1 611 ? -41.227 -0.043 25.527 1.00 96.50 611 TRP A C 1
ATOM 4561 O O . TRP A 1 611 ? -42.275 0.378 26.013 1.00 96.50 611 TRP A O 1
ATOM 4571 N N . LEU A 1 612 ? -40.442 0.733 24.775 1.00 96.00 612 LEU A N 1
ATOM 4572 C CA . LEU A 1 612 ? -40.734 2.154 24.541 1.00 96.00 612 LEU A CA 1
ATOM 4573 C C . LEU A 1 612 ? -42.004 2.378 23.710 1.00 96.00 612 LEU A C 1
ATOM 4575 O O . LEU A 1 612 ? -42.587 3.457 23.760 1.00 96.00 612 LEU A O 1
ATOM 4579 N N . ALA A 1 613 ? -42.458 1.370 22.961 1.00 94.25 613 ALA A N 1
ATOM 4580 C CA . ALA A 1 613 ? -43.745 1.415 22.274 1.00 94.25 613 ALA A CA 1
ATOM 4581 C C . ALA A 1 613 ? -44.951 1.373 23.232 1.00 94.25 613 ALA A C 1
ATOM 4583 O O . ALA A 1 613 ? -46.045 1.767 22.827 1.00 94.25 613 ALA A O 1
ATOM 4584 N N . VAL A 1 614 ? -44.774 0.890 24.469 1.00 93.69 614 VAL A N 1
ATOM 4585 C CA . VAL A 1 614 ? -45.864 0.693 25.444 1.00 93.69 614 VAL A CA 1
ATOM 4586 C C . VAL A 1 614 ? -45.712 1.502 26.735 1.00 93.69 614 VAL A C 1
ATOM 4588 O O . VAL A 1 614 ? -46.688 1.634 27.466 1.00 93.69 614 VAL A O 1
ATOM 4591 N N . ASP A 1 615 ? -44.525 2.037 27.029 1.00 93.06 615 ASP A N 1
ATOM 4592 C CA . ASP A 1 615 ? -44.235 2.811 28.243 1.00 93.06 615 ASP A CA 1
ATOM 4593 C C . ASP A 1 615 ? -43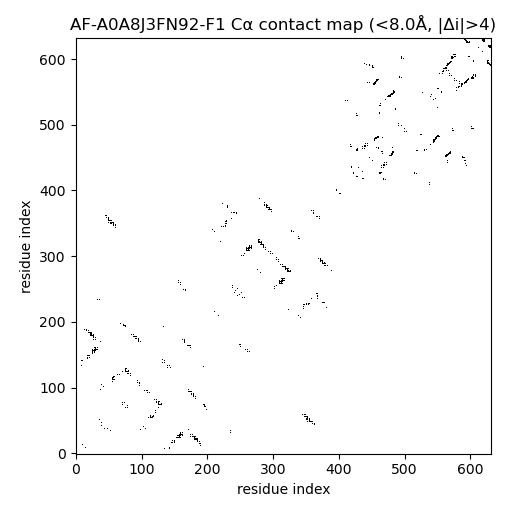.867 4.261 27.886 1.00 93.06 615 ASP A C 1
ATOM 4595 O O . ASP A 1 615 ? -42.746 4.565 27.477 1.00 93.06 615 ASP A O 1
ATOM 4599 N N . ASP A 1 616 ? -44.833 5.169 28.032 1.00 93.62 616 ASP A N 1
ATOM 4600 C CA . ASP A 1 616 ? -44.725 6.585 27.659 1.00 93.62 616 ASP A CA 1
ATOM 4601 C C . ASP A 1 616 ? -44.078 7.470 28.741 1.00 93.62 616 ASP A C 1
ATOM 4603 O O . ASP A 1 616 ? -43.865 8.671 28.532 1.00 93.62 616 ASP A O 1
ATOM 4607 N N . ARG A 1 617 ? -43.704 6.876 29.885 1.00 96.12 617 ARG A N 1
ATOM 4608 C CA . ARG A 1 617 ? -43.024 7.563 30.995 1.00 96.12 617 ARG A CA 1
ATOM 4609 C C . ARG A 1 617 ? -41.589 7.967 30.652 1.00 96.12 617 ARG A C 1
ATOM 4611 O O . ARG A 1 617 ? -40.989 8.748 31.390 1.00 96.12 617 ARG A O 1
ATOM 4618 N N . PHE A 1 618 ? -41.024 7.439 29.567 1.00 96.12 618 PHE A N 1
ATOM 4619 C CA . PHE A 1 618 ? -39.623 7.615 29.196 1.00 96.12 618 PHE A CA 1
ATOM 4620 C C . PHE A 1 618 ? -39.462 8.385 27.885 1.00 96.12 618 PHE A C 1
ATOM 4622 O O . PHE A 1 618 ? -40.164 8.152 26.905 1.00 96.12 618 PHE A O 1
ATOM 4629 N N . GLU A 1 619 ? -38.483 9.287 27.841 1.00 94.56 619 GLU A N 1
ATOM 4630 C CA . GLU A 1 619 ? -38.123 10.025 26.632 1.00 94.56 619 GLU A CA 1
ATOM 4631 C C . GLU A 1 619 ? -36.685 9.774 26.197 1.00 94.56 619 GLU A C 1
ATOM 4633 O O . GLU A 1 619 ? -35.775 9.686 27.018 1.00 94.56 619 GLU A O 1
ATOM 4638 N N . VAL A 1 620 ? -36.459 9.695 24.887 1.00 95.00 620 VAL A N 1
ATOM 4639 C CA . VAL A 1 620 ? -35.119 9.513 24.323 1.00 95.00 620 VAL A CA 1
ATOM 4640 C C . VAL A 1 620 ? -34.331 10.820 24.419 1.00 95.00 620 VAL A C 1
ATOM 4642 O O . VAL A 1 620 ? -34.703 11.825 23.819 1.00 95.00 620 VAL A O 1
ATOM 4645 N N . ILE A 1 621 ? -33.201 10.788 25.129 1.00 92.75 621 ILE A N 1
ATOM 4646 C CA . ILE A 1 621 ? -32.314 11.948 25.337 1.00 92.75 621 ILE A CA 1
ATOM 4647 C C . ILE A 1 621 ? -30.955 11.801 24.643 1.00 92.75 621 ILE A C 1
ATOM 4649 O O . ILE A 1 621 ? -30.186 12.759 24.545 1.00 92.75 621 ILE A O 1
ATOM 4653 N N . HIS A 1 622 ? -30.629 10.597 24.176 1.00 88.25 622 HIS A N 1
ATOM 4654 C CA . HIS A 1 622 ? -29.437 10.310 23.388 1.00 88.25 622 HIS A CA 1
ATOM 4655 C C . HIS A 1 622 ? -29.719 9.139 22.452 1.00 88.25 622 HIS A C 1
ATOM 4657 O O . HIS A 1 622 ? -30.243 8.117 22.890 1.00 88.25 622 HIS A O 1
ATOM 4663 N N . HIS A 1 623 ? -29.349 9.285 21.182 1.00 88.81 623 HIS A N 1
ATOM 4664 C CA . HIS A 1 623 ? -29.497 8.237 20.183 1.00 88.81 623 HIS A CA 1
ATOM 4665 C C . HIS A 1 623 ? -28.326 8.294 19.201 1.00 88.81 623 HIS A C 1
ATOM 4667 O O . HIS A 1 623 ? -28.228 9.210 18.382 1.00 88.81 623 HIS A O 1
ATOM 4673 N N . ASP A 1 624 ? -27.433 7.319 19.319 1.00 79.38 624 ASP A N 1
ATOM 4674 C CA . ASP A 1 624 ? -26.379 7.037 18.346 1.00 79.38 624 ASP A CA 1
ATOM 4675 C C . ASP A 1 624 ? -26.199 5.514 18.260 1.00 79.38 624 ASP A C 1
ATOM 4677 O O . ASP A 1 624 ? -27.077 4.816 17.754 1.00 79.38 624 ASP A O 1
ATOM 4681 N N . ARG A 1 625 ? -25.100 4.972 18.798 1.00 77.44 625 ARG A N 1
ATOM 4682 C CA . ARG A 1 625 ? -24.898 3.521 18.933 1.00 77.44 625 ARG A CA 1
ATOM 4683 C C . ARG A 1 625 ? -25.401 2.952 20.252 1.00 77.44 625 ARG A C 1
ATOM 4685 O O . ARG A 1 625 ? -25.674 1.760 20.306 1.00 77.44 625 ARG A O 1
ATOM 4692 N N . SER A 1 626 ? -25.509 3.789 21.276 1.00 89.38 626 SER A N 1
ATOM 4693 C CA . SER A 1 626 ? -26.273 3.518 22.488 1.00 89.38 626 SER A CA 1
ATOM 4694 C C . SER A 1 626 ? -27.534 4.382 22.486 1.00 89.38 626 SER A C 1
ATOM 4696 O O . SER A 1 626 ? -27.606 5.412 21.800 1.00 89.38 626 SER A O 1
ATOM 4698 N N . LEU A 1 627 ? -28.536 3.953 23.246 1.00 94.25 627 LEU A N 1
ATOM 4699 C CA . LEU A 1 627 ? -29.758 4.716 23.481 1.00 94.25 627 LEU A CA 1
ATOM 4700 C C . LEU A 1 627 ? -29.808 5.094 24.957 1.00 94.25 627 LEU A C 1
ATOM 4702 O O . LEU A 1 627 ? -29.703 4.216 25.806 1.00 94.25 627 LEU A O 1
ATOM 4706 N N . ALA A 1 628 ? -29.992 6.376 25.268 1.00 96.06 628 ALA A N 1
ATOM 4707 C CA . ALA A 1 628 ? -30.311 6.789 26.630 1.00 96.06 628 ALA A CA 1
ATOM 4708 C C . ALA A 1 628 ? -31.720 7.365 26.694 1.00 96.06 628 ALA A C 1
ATOM 4710 O O . ALA A 1 628 ? -32.075 8.243 25.897 1.00 96.06 628 ALA A O 1
ATOM 4711 N N . VAL A 1 629 ? -32.489 6.897 27.671 1.00 96.88 629 VAL A N 1
ATOM 4712 C CA . VAL A 1 629 ? -33.848 7.355 27.951 1.00 96.88 629 VAL A CA 1
ATOM 4713 C C . VAL A 1 629 ? -33.939 7.935 29.353 1.00 96.88 629 VAL A C 1
ATOM 4715 O O . VAL A 1 629 ? -33.261 7.467 30.264 1.00 96.88 629 VAL A O 1
ATOM 4718 N N . ARG A 1 630 ? -34.761 8.965 29.531 1.00 97.25 630 ARG A N 1
ATOM 4719 C CA . ARG A 1 630 ? -34.981 9.645 30.808 1.00 97.25 630 ARG A CA 1
ATOM 4720 C C . ARG A 1 630 ? -36.422 9.470 31.255 1.00 97.25 630 ARG A C 1
ATOM 4722 O O . ARG A 1 630 ? -37.318 9.648 30.435 1.00 97.25 630 ARG A O 1
ATOM 4729 N N . ARG A 1 631 ? -36.645 9.168 32.534 1.00 96.94 631 ARG A N 1
ATOM 4730 C CA . ARG A 1 631 ? -37.991 9.163 33.119 1.00 96.94 631 ARG A CA 1
ATOM 4731 C C . ARG A 1 631 ? -38.486 10.602 33.283 1.00 96.94 631 ARG A C 1
ATOM 4733 O O . ARG A 1 631 ? -37.778 11.421 33.874 1.00 96.94 631 ARG A O 1
ATOM 4740 N N . ARG A 1 632 ? -39.663 10.894 32.735 1.00 91.62 632 ARG A N 1
ATOM 4741 C CA . ARG A 1 632 ? -40.336 12.197 32.826 1.00 91.62 632 ARG A CA 1
ATOM 4742 C C . ARG A 1 632 ? -40.912 12.457 34.203 1.00 91.62 632 ARG A C 1
ATOM 4744 O O . ARG A 1 632 ? -41.385 11.475 34.818 1.00 91.62 632 ARG A O 1
#

Nearest PDB structures (foldseek):
  8jtc-assembly1_A  TM=8.332E-01  e=1.683E-08  Homo sapiens
  8wll-assembly1_A  TM=7.639E-01  e=5.865E-08  Homo sapiens
  8xty-assembly1_A  TM=6.756E-01  e=1.707E-06  Aequorea victoria
  8wre-assembly1_A  TM=6.785E-01  e=2.933E-06  Homo sapiens
  8hpk-assembly1_A  TM=6.858E-01  e=3.982E-04  Oxalobacter formigenes

Sequence (632 aa):
MRPIARASWWNAATAQYTLGELLSQSGTYVSATAQAWVVLSATQDPLSLGIFMALRYGPAALVTPWIGALVDGRNPRRVLQMSNLLQMAFALAAGALALSPGTLAFWPFALVGAGSQVLAVAEYASRTAYLTALVSDEHRAQFVGATTSASSVGRVVGPMIAGVMLSVAPSGLCFVVDAVTFLLSFLLLPRGHHRARTTTRASLRESFQVVWHLPAVRDLLLVFALVSLVSFNVATLVPLFVRDDYLNDPKALALFNATFGIGSVAGGLLRATVRASPAVTTVCGLALFGVAFAAAGAGGPPWSVGALLFAAGFGRLLFAASSNAMLVTGVAEGRRGFVGSLYAFAFTGVTPVGALLVASSSAAVGAGATISVAGGFAAVAAGAYAVRLARTPRAAHPHAHPAPKTARKAETMTIDDPIRFVRERAITLSMRPGKIEAVQRIAREVEKTQISGVFVETGVALGGSAIVLAKAKTPERELRLYDVYDLIPAPGENDDQRSHDDYSKLLAKQADRPSVANYLAHTEDMLEYVKTNFRRAGIDVQKENVHFIRGLFDETLVIDEPVALAHVDCDWYDPVSLCIERLRDHISLGGVVVFDDYGTYGGAKRAVDSWLAVDDRFEVIHHDRSLAVRRR

Solvent-accessible surface area (backbone atoms only — not comparable to full-atom values): 31979 Å² total; per-residue (Å²): 132,83,81,79,74,76,79,60,82,79,40,73,54,54,48,32,37,35,50,18,41,22,40,30,32,16,17,56,27,12,32,50,47,36,52,48,47,53,48,31,72,66,65,74,36,47,52,61,40,8,51,40,45,20,49,20,38,40,60,25,49,67,46,53,84,57,39,61,71,73,47,55,89,43,61,36,64,59,53,35,45,52,34,28,55,50,44,20,50,32,24,43,51,45,14,53,54,60,61,46,87,74,79,68,61,57,66,66,48,33,51,36,44,18,52,38,36,39,41,50,54,49,32,53,55,18,46,58,57,36,58,60,61,76,43,57,83,91,47,32,66,62,53,53,47,55,38,53,52,31,31,52,50,11,54,34,50,8,32,26,53,24,19,51,43,52,56,80,44,66,60,21,54,38,15,48,50,21,20,50,20,21,50,47,28,49,72,33,51,64,90,82,84,78,81,73,74,85,76,79,86,76,53,69,66,59,42,50,55,60,39,70,76,34,65,72,60,38,54,51,50,49,53,47,26,54,35,24,27,56,46,64,43,50,82,58,46,50,59,43,28,26,44,72,78,47,79,56,38,38,60,55,44,16,45,38,32,35,30,18,26,55,19,21,54,52,20,42,53,48,57,76,71,53,85,68,54,46,68,56,42,22,34,51,12,31,29,41,16,7,51,24,32,19,54,34,18,72,61,71,59,68,69,60,34,20,54,24,30,15,44,15,22,16,11,46,31,21,17,51,57,19,47,53,49,46,53,55,72,74,38,59,79,95,47,34,70,48,54,49,51,52,51,50,36,30,50,53,53,34,33,24,60,17,30,36,50,51,19,48,42,22,67,74,64,34,31,33,54,40,35,23,52,25,10,46,50,28,28,51,50,20,52,54,49,47,52,47,61,68,66,41,72,71,71,58,55,102,85,47,80,73,76,89,79,71,88,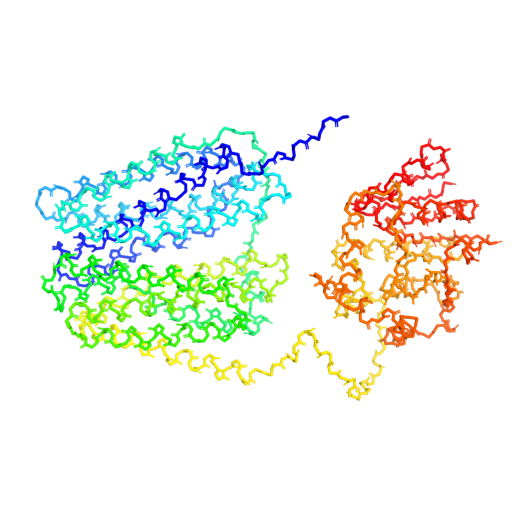70,77,84,72,82,74,59,89,86,45,52,69,56,55,28,58,80,66,31,27,34,86,68,77,57,92,60,60,61,58,48,53,38,53,50,43,39,48,40,52,74,70,62,44,58,49,30,35,39,37,34,47,45,74,54,31,26,65,54,50,32,50,64,65,38,44,59,46,81,46,43,35,42,39,35,25,61,46,47,76,79,80,82,65,60,90,68,34,40,73,64,54,53,53,54,52,51,32,56,77,68,70,56,57,91,46,70,26,51,41,50,48,69,72,31,34,92,48,21,59,60,51,26,54,49,48,37,50,74,65,71,46,54,46,79,72,38,31,47,46,82,45,77,37,54,61,92,85,59,66,77,72,91,59,47,25,18,35,38,41,42,44,42,68,34,20,68,63,39,40,50,50,48,70,54,38,64,86,33,46,22,70,68,9,37,41,33,32,51,31,39,60,74,31,65,9,22,29,49,38,52,52,59,47,58,73,74,43,82,59,51,42,82,79,42,83,72,52,35,37,28,34,28,30,103